Protein AF-A0A6H9LNY4-F1 (afdb_monomer)

pLDDT: mean 72.06, std 17.56, range [21.02, 98.44]

Foldseek 3Di:
DDDDDDDFADDDAACACVNLCVVVVHDSVRSDQLPCDQCLPLLALCLLFQDQPFAAWEFEAEEEWEDEPPPPQPIQDPVLLVVLQVLLQVFCVSRSYHYDYDYDYDYDPRQAEHDDDDNVVLLVVLLVVPDQPLAHAYEYEHAYPPQLDKAFHAVSSDQCRDSSGHIYHHRNLSGPPPPALRSRLSVVLRVLRNLVWAAQWQSCRSSDPPDPQDDDDPPPPDPQTDGRSDPQRFRDDDLALPQDPDQDARPRPRHTRDRDNQQDSSRNHRDDNHHHHDRSSSSSSSVSCVPRVVSRTAAKDKDWPDQEDEAQDKIKMAMDHPFAFPWKKKDFQPRDIDTDRIDIDTRRDFAFTKMKMWTQGPVGIGMHIDGSRHGYWQKAKEWAAAEDAAQDWDWIFIKMAIHAFAFKKKKKKFKDKPFQKDFDDKAQPPWLLNQWDKAFDDADPVRSITIMMTGHPPPRTSGGDIITRIITIIHRHDDDFDKMKMWMWMFGDHPNDDDDPPDTDTHDTDIYIHGYDDLQDWFAQPQQSDPVNDRDPVSLVQLCQQVPNVVHHDGGPDPCSQPQVPPSDRDVVSSVQSCCVHPVVHDGGDTPD

Secondary structure (DSSP, 8-state):
---------PPPSS--HHHHHHHHT--GGGS------GGGSHHHHGGG---TTPPPEEEEEEEEEEE-TTSSS-PPPHHHHHHHHHHHHHHHGGGTEEEEEEEEEEE-SSSSEE-S--THHHHHHHHHH---GGG-EEEEEEEESSTT--B---TTTS-TTSTT-SEEEETTTTSTTS-SGGGTTHHHHHHHHHTT---SB-HHHHTTTS--SS---TTSS--PPPP-S-SSS--BS-TT-------PBPTTT-PBPPS--TTBTT---S--S--B--HHHHHHHHHHHHHT-GGGEESEEEEES-SEEESSEEEEEEEEESS-EEEEEEE-SSS-EE-SSS-EEEE-S-EEEEEEEEEEETTEEEEEEEEEEEEEE--EEEE--EEE-TT-EEEEEEEEEESS-BSEEEEEEEEESS---EEEEEE-TTSTTTTSEEEEEEEETTTTEEEEEEEPPTT--B-SEEEEEEEEEEE--S-SS--EEEEE--EEE--SS-S-S---B-PEEE-EEEEE--S-SSBTT--S--TT----HHHHHHHHHHHH-SSPPPPPS-HHHH-TT-SSS-SHHHHHHHHHHHHH--PPPPB--

Mean predicted aligned error: 17.63 Å

Solvent-accessible surface area (backbone atoms only — not comparable to full-atom values): 33134 Å² total; per-residue (Å²): 135,84,92,76,81,96,73,64,45,6,68,65,78,62,82,28,62,61,51,53,12,59,75,69,76,39,54,60,89,68,46,72,60,67,65,72,52,66,47,58,39,63,82,51,10,56,64,45,51,74,55,88,82,52,54,62,42,34,36,30,35,35,37,41,38,41,27,47,98,80,74,84,48,80,51,85,47,71,70,38,50,53,52,44,50,51,47,43,28,65,69,30,43,80,77,25,32,38,72,47,76,50,74,46,80,41,85,35,89,83,68,47,65,36,38,79,62,40,67,68,54,44,46,49,47,30,53,74,68,54,64,83,34,76,54,26,46,42,32,38,32,26,44,35,73,54,53,88,50,63,42,46,42,43,50,82,82,43,59,70,78,40,55,71,36,42,34,42,36,19,43,49,32,55,26,83,84,48,91,57,72,61,24,69,50,51,62,53,27,43,50,39,27,48,28,68,48,46,36,37,39,53,24,46,65,66,55,55,92,68,73,90,65,74,81,82,62,98,81,73,86,63,85,78,68,23,46,43,68,34,84,87,51,71,70,41,94,60,65,67,60,74,83,69,95,63,98,45,60,38,88,85,79,67,42,67,65,74,93,75,67,46,35,33,44,49,39,78,34,72,62,62,93,65,55,44,78,46,64,54,53,47,2,20,33,47,33,35,33,68,71,74,40,50,52,21,50,54,41,50,46,79,50,62,80,58,45,70,43,52,48,68,30,75,34,49,36,45,55,50,60,89,54,67,69,76,45,40,39,36,36,54,63,81,85,53,70,47,60,57,63,60,44,74,49,71,42,72,61,51,28,68,21,35,36,36,39,39,35,41,31,88,89,46,75,29,42,35,71,40,68,66,48,36,40,23,34,74,38,36,29,36,46,67,68,49,74,57,50,69,65,38,77,45,71,47,48,37,29,36,35,37,46,47,64,37,44,31,35,36,38,39,39,32,55,46,62,91,77,72,74,47,76,78,51,60,44,22,79,95,30,70,28,48,78,29,48,63,43,82,76,47,74,42,81,88,70,38,27,40,29,32,36,41,40,36,51,90,97,52,49,37,63,56,45,76,46,43,42,32,30,42,31,30,41,38,55,80,72,80,95,63,64,34,39,46,46,45,42,37,26,55,47,71,77,74,87,76,77,82,91,81,75,74,43,66,32,60,66,49,73,23,52,37,46,56,66,69,82,50,91,60,49,26,32,38,20,69,58,60,98,76,77,58,73,50,72,65,21,55,52,44,51,47,29,35,75,68,34,86,75,62,39,70,76,57,79,25,71,68,19,46,22,28,77,69,80,84,61,86,50,70,65,26,57,51,46,52,52,29,33,78,76,67,76,39,69,77,48,50,58,67,120

Sequence (593 aa):
MTETSGEPYQCMQEVTISDYANANGLEISQVACPNGHFCDEPNIRDLYGYDSTNSITYIKLFFTIVREDDSTNPAITPQILDQQMQQLNDDFLPYGIQYEYNWRYYESSYFRVFSAPSYFSCDSMRQVMYVSPETQYNVIATHLINPGNSWTTNPTLFDPMGYRSGSIMSTNPLGAQFTGDLSRHVFSHELGHVFGLIHTYWGYNELASCINMCAENLATGSSDFAGDRCSDTPPERWWSGETFAGAGLDSCSGLAWPIYPNKNHMNISIYGANKLFSPQQVSRIYCYMEDYWQHIIAGVRMSADTTFGKAPFTVNFSGWSDKNVNSWFWDFGDGDTSVVQNPQHQFDTPGVYTIETNINSNEGEYTQIKNSYILVHDDTVKTIELTSSPGDTVLLPISMTNFIPVTKMTIPVTFTGIMALTVLDVSTEGTRAETSTSTIVNYDSFNKRYTFILETPFGEPVNPDTGIVAYMKIIVPSGPPDSLSVSVSPYSSYDVLNEYYDNVYTPVTSGSYLIRSGCCENIRGNIDGDALDQVDISDLVYYVDYSFGSPQGPAPSCYEEADVDNNGSLDIADIVYLVSYMFSGGPVPMSCF

Radius of gyration: 36.25 Å; Cα contacts (8 Å, |Δi|>4): 1262; chains: 1; bounding box: 75×51×127 Å

Structure (mmCIF, N/CA/C/O backbone):
data_AF-A0A6H9LNY4-F1
#
_entry.id   AF-A0A6H9LNY4-F1
#
loop_
_atom_site.group_PDB
_atom_site.id
_atom_site.type_symbol
_atom_site.label_atom_id
_atom_site.label_alt_id
_atom_site.label_comp_id
_atom_site.label_asym_id
_atom_site.label_entity_id
_atom_site.label_seq_id
_atom_site.pdbx_PDB_ins_code
_atom_site.Cartn_x
_atom_site.Cartn_y
_atom_site.Cartn_z
_atom_site.occupancy
_atom_site.B_iso_or_equiv
_atom_site.auth_seq_id
_atom_site.auth_comp_id
_atom_site.auth_asym_id
_atom_site.auth_atom_id
_atom_site.pdbx_PDB_model_num
ATOM 1 N N . MET A 1 1 ? 0.523 -11.355 49.352 1.00 27.62 1 MET A N 1
ATOM 2 C CA . MET A 1 1 ? 1.814 -10.772 49.766 1.00 27.62 1 MET A CA 1
ATOM 3 C C . MET A 1 1 ? 1.499 -9.688 50.782 1.00 27.62 1 MET A C 1
ATOM 5 O O . MET A 1 1 ? 0.619 -8.886 50.513 1.00 27.62 1 MET A O 1
ATOM 9 N N . THR A 1 2 ? 2.067 -9.784 51.983 1.00 21.02 2 THR A N 1
ATOM 10 C CA . THR A 1 2 ? 1.789 -8.906 53.132 1.00 21.02 2 THR A CA 1
ATOM 11 C C . THR A 1 2 ? 2.479 -7.552 53.000 1.00 21.02 2 THR A C 1
ATOM 13 O O . THR A 1 2 ? 3.595 -7.480 52.495 1.00 21.02 2 THR A O 1
ATOM 16 N N . GLU A 1 3 ? 1.784 -6.522 53.481 1.00 31.03 3 GLU A N 1
ATOM 17 C CA . GLU A 1 3 ? 2.149 -5.105 53.499 1.00 31.03 3 GLU A CA 1
ATOM 18 C C . GLU A 1 3 ? 3.541 -4.818 54.076 1.00 31.03 3 GLU A C 1
ATOM 20 O O . GLU A 1 3 ? 3.854 -5.193 55.207 1.00 31.03 3 GLU A O 1
ATOM 25 N N . THR A 1 4 ? 4.315 -4.019 53.344 1.00 24.92 4 THR A N 1
ATOM 26 C CA . THR A 1 4 ? 5.317 -3.114 53.912 1.00 24.92 4 THR A CA 1
ATOM 27 C C . THR A 1 4 ? 5.195 -1.757 53.225 1.00 24.92 4 THR A C 1
ATOM 29 O O . THR A 1 4 ? 5.455 -1.641 52.034 1.00 24.92 4 THR A O 1
ATOM 32 N N . SER A 1 5 ? 4.742 -0.770 54.002 1.00 27.84 5 SER A N 1
ATOM 33 C CA . SER A 1 5 ? 5.047 0.668 53.925 1.00 27.84 5 SER A CA 1
ATOM 34 C C . SER A 1 5 ? 5.281 1.313 52.545 1.00 27.84 5 SER A C 1
ATOM 36 O O . SER A 1 5 ? 6.388 1.283 52.023 1.00 27.84 5 SER A O 1
ATOM 38 N N . GLY A 1 6 ? 4.280 2.064 52.076 1.00 30.91 6 GLY A N 1
ATOM 39 C CA . GLY A 1 6 ? 4.431 3.521 51.942 1.00 30.91 6 GLY A CA 1
ATOM 40 C C . GLY A 1 6 ? 5.263 4.115 50.802 1.00 30.91 6 GLY A C 1
ATOM 41 O O . GLY A 1 6 ? 5.618 5.279 50.930 1.00 30.91 6 GLY A O 1
ATOM 42 N N . GLU A 1 7 ? 5.531 3.402 49.711 1.00 26.30 7 GLU A N 1
ATOM 43 C CA . GLU A 1 7 ? 6.205 3.978 48.534 1.00 26.30 7 GLU A CA 1
ATOM 44 C C . GLU A 1 7 ? 5.322 3.817 47.274 1.00 26.30 7 GLU A C 1
ATOM 46 O O . GLU A 1 7 ? 4.753 2.740 47.067 1.00 26.30 7 GLU A O 1
ATOM 51 N N . PRO A 1 8 ? 5.129 4.873 46.462 1.00 33.16 8 PRO A N 1
ATOM 52 C CA . PRO A 1 8 ? 4.263 4.848 45.278 1.00 33.16 8 PRO A CA 1
ATOM 53 C C . PRO A 1 8 ? 4.954 4.226 44.038 1.00 33.16 8 PRO A C 1
ATOM 55 O O . PRO A 1 8 ? 6.166 4.079 44.037 1.00 33.16 8 PRO A O 1
ATOM 58 N N . TYR A 1 9 ? 4.201 3.840 42.993 1.00 35.03 9 TYR A N 1
ATOM 59 C CA . TYR A 1 9 ? 4.629 2.952 41.880 1.00 35.03 9 TYR A CA 1
ATOM 60 C C . TYR A 1 9 ? 4.572 3.634 40.454 1.00 35.03 9 TYR A C 1
ATOM 62 O O . TYR A 1 9 ? 3.598 4.339 40.191 1.00 35.03 9 TYR A O 1
ATOM 70 N N . GLN A 1 10 ? 5.549 3.413 39.517 1.00 46.12 10 GLN A N 1
ATOM 71 C CA . GLN A 1 10 ? 5.705 4.032 38.131 1.00 46.12 10 GLN A CA 1
ATOM 72 C C . GLN A 1 10 ? 5.134 3.266 36.951 1.00 46.12 10 GLN A C 1
ATOM 74 O O . GLN A 1 10 ? 5.385 2.084 36.805 1.00 46.12 10 GLN A O 1
ATOM 79 N N . CYS A 1 11 ? 4.624 4.021 35.974 1.00 32.91 11 CYS A N 1
ATOM 80 C CA . CYS A 1 11 ? 4.833 3.735 34.551 1.00 32.91 11 CYS A CA 1
ATOM 81 C C . CYS A 1 11 ? 5.978 4.608 34.022 1.00 32.91 11 CYS A C 1
ATOM 83 O O . CYS A 1 11 ? 6.026 5.796 34.341 1.00 32.91 11 CYS A O 1
ATOM 85 N N . MET A 1 12 ? 6.922 4.035 33.271 1.00 35.62 12 MET A N 1
ATOM 86 C CA . MET A 1 12 ? 7.932 4.846 32.580 1.00 35.62 12 MET A CA 1
ATOM 87 C C . MET A 1 12 ? 7.315 5.487 31.333 1.00 35.62 12 MET A C 1
ATOM 89 O O . MET A 1 12 ? 6.444 4.884 30.706 1.00 35.62 12 MET A O 1
ATOM 93 N N . GLN A 1 13 ? 7.772 6.709 31.020 1.00 41.09 13 GLN A N 1
ATOM 94 C CA . GLN A 1 13 ? 7.725 7.274 29.666 1.00 41.09 13 GLN A CA 1
ATOM 95 C C . GLN A 1 13 ? 8.180 6.188 28.700 1.00 41.09 13 GLN A C 1
ATOM 97 O O . GLN A 1 13 ? 9.163 5.535 29.028 1.00 41.09 13 GLN A O 1
ATOM 102 N N . GLU A 1 14 ? 7.416 5.971 27.627 1.00 45.34 14 GLU A N 1
ATOM 103 C CA . GLU A 1 14 ? 7.778 5.211 26.422 1.00 45.34 14 GLU A CA 1
ATOM 104 C C . GLU A 1 14 ? 8.866 4.159 26.638 1.00 45.34 14 GLU A C 1
ATOM 106 O O . GLU A 1 14 ? 10.038 4.497 26.759 1.00 45.34 14 GLU A O 1
ATOM 111 N N . VAL A 1 15 ? 8.500 2.876 26.691 1.00 45.75 15 VAL A N 1
ATOM 112 C CA . VAL A 1 15 ? 9.492 1.803 26.861 1.00 45.75 15 VAL A CA 1
ATOM 113 C C . VAL A 1 15 ? 10.563 1.945 25.787 1.00 45.75 15 VAL A C 1
ATOM 115 O O . VAL A 1 15 ? 10.336 1.602 24.637 1.00 45.75 15 VAL A O 1
ATOM 118 N N . THR A 1 16 ? 11.739 2.439 26.150 1.00 49.78 16 THR A N 1
ATOM 119 C CA . THR A 1 16 ? 12.836 2.546 25.196 1.00 49.78 16 THR A CA 1
ATOM 120 C C . THR A 1 16 ? 13.391 1.147 24.927 1.00 49.78 16 THR A C 1
ATOM 122 O O . THR A 1 16 ? 13.244 0.233 25.746 1.00 49.78 16 THR A O 1
ATOM 125 N N . ILE A 1 17 ? 14.107 0.960 23.816 1.00 50.56 17 ILE A N 1
ATOM 126 C CA . ILE A 1 17 ? 14.865 -0.281 23.564 1.00 50.56 17 ILE A CA 1
ATOM 127 C C . ILE A 1 17 ? 15.795 -0.596 24.752 1.00 50.56 17 ILE A C 1
ATOM 129 O O . ILE A 1 17 ? 15.938 -1.757 25.137 1.00 50.56 17 ILE A O 1
ATOM 133 N N . SER A 1 18 ? 16.371 0.430 25.393 1.00 50.06 18 SER A N 1
ATOM 134 C CA . SER A 1 18 ? 17.164 0.274 26.618 1.00 50.06 18 SER A CA 1
ATOM 135 C C . SER A 1 18 ? 16.366 -0.273 27.798 1.00 50.06 18 SER A C 1
ATOM 137 O O . SER A 1 18 ? 16.877 -1.108 28.544 1.00 50.06 18 SER A O 1
ATOM 139 N N . ASP A 1 19 ? 15.116 0.144 27.963 1.00 51.88 19 ASP A N 1
ATOM 140 C CA . ASP A 1 19 ? 14.260 -0.333 29.048 1.00 51.88 19 ASP A CA 1
ATOM 141 C C . ASP A 1 19 ? 13.802 -1.767 28.807 1.00 51.88 19 ASP A C 1
ATOM 143 O O . ASP A 1 19 ? 13.821 -2.579 29.733 1.00 51.88 19 ASP A O 1
ATOM 147 N N . TYR A 1 20 ? 13.477 -2.107 27.556 1.00 53.91 20 TYR A N 1
ATOM 148 C CA . TYR A 1 20 ? 13.192 -3.480 27.150 1.00 53.91 20 TYR A CA 1
ATOM 149 C C . TYR A 1 20 ? 14.404 -4.397 27.369 1.00 53.91 20 TYR A C 1
ATOM 151 O O . TYR A 1 20 ? 14.258 -5.491 27.923 1.00 53.91 20 TYR A O 1
ATOM 159 N N . ALA A 1 21 ? 15.604 -3.944 26.989 1.00 52.66 21 ALA A N 1
ATOM 160 C CA . ALA A 1 21 ? 16.845 -4.679 27.206 1.00 52.66 21 ALA A CA 1
ATOM 161 C C . ALA A 1 21 ? 17.054 -4.961 28.702 1.00 52.66 21 ALA A C 1
ATOM 163 O O . ALA A 1 21 ? 17.184 -6.115 29.117 1.00 52.66 21 ALA A O 1
ATOM 164 N N . ASN A 1 22 ? 16.961 -3.914 29.528 1.00 54.34 22 ASN A N 1
ATOM 165 C CA . ASN A 1 22 ? 17.105 -4.003 30.980 1.00 54.34 22 ASN A CA 1
ATOM 166 C C . ASN A 1 22 ? 16.053 -4.925 31.619 1.00 54.34 22 ASN A C 1
ATOM 168 O O . ASN A 1 22 ? 16.391 -5.737 32.481 1.00 54.34 22 ASN A O 1
ATOM 172 N N . ALA A 1 23 ? 14.789 -4.837 31.192 1.00 52.59 23 ALA A N 1
ATOM 173 C CA . ALA A 1 23 ? 13.696 -5.654 31.719 1.00 52.59 23 ALA A CA 1
ATOM 174 C C . ALA A 1 23 ? 13.850 -7.149 31.393 1.00 52.59 23 ALA A C 1
ATOM 176 O O . ALA A 1 23 ? 13.387 -7.996 32.158 1.00 52.59 23 ALA A O 1
ATOM 177 N N . ASN A 1 24 ? 14.516 -7.476 30.283 1.00 53.28 24 ASN A N 1
ATOM 178 C CA . ASN A 1 24 ? 14.731 -8.850 29.831 1.00 53.28 24 ASN A CA 1
ATOM 179 C C . ASN A 1 24 ? 16.154 -9.370 30.109 1.00 53.28 24 ASN A C 1
ATOM 181 O O . ASN A 1 24 ? 16.483 -10.486 29.711 1.00 53.28 24 ASN A O 1
ATOM 185 N N . GLY A 1 25 ? 16.993 -8.597 30.810 1.00 57.50 25 GLY A N 1
ATOM 186 C CA . GLY A 1 25 ? 18.381 -8.972 31.103 1.00 57.50 25 GLY A CA 1
ATOM 187 C C . GLY A 1 25 ? 19.258 -9.096 29.852 1.00 57.50 25 GLY A C 1
ATOM 188 O O . GLY A 1 25 ? 20.201 -9.886 29.846 1.00 57.50 25 GLY A O 1
ATOM 189 N N . LEU A 1 26 ? 18.920 -8.351 28.800 1.00 51.53 26 LEU A N 1
ATOM 190 C CA . LEU A 1 26 ? 19.636 -8.290 27.532 1.00 51.53 26 LEU A CA 1
ATOM 191 C C . LEU A 1 26 ? 20.585 -7.084 27.538 1.00 51.53 26 LEU A C 1
ATOM 193 O O . LEU A 1 26 ? 20.274 -6.038 28.109 1.00 51.53 26 LEU A O 1
ATOM 197 N N . GLU A 1 27 ? 21.729 -7.194 26.869 1.00 51.25 27 GLU A N 1
ATOM 198 C CA . GLU A 1 27 ? 22.474 -6.002 26.455 1.00 51.25 27 GLU A CA 1
ATOM 199 C C . GLU A 1 27 ? 21.694 -5.275 25.347 1.00 51.25 27 GLU A C 1
ATOM 201 O O . GLU A 1 27 ? 21.012 -5.912 24.546 1.00 51.25 27 GLU A O 1
ATOM 206 N N . ILE A 1 28 ? 21.800 -3.945 25.254 1.00 49.31 28 ILE A N 1
ATOM 207 C CA . ILE A 1 28 ? 21.110 -3.156 24.208 1.00 49.31 28 ILE A CA 1
ATOM 208 C C . ILE A 1 28 ? 21.457 -3.676 22.802 1.00 49.31 28 ILE A C 1
ATOM 210 O O . ILE A 1 28 ? 20.594 -3.754 21.939 1.00 49.31 28 ILE A O 1
ATOM 214 N N . SER A 1 29 ? 22.700 -4.123 22.603 1.00 45.00 29 SER A N 1
ATOM 215 C CA . SER A 1 29 ? 23.201 -4.756 21.374 1.00 45.00 29 SER A CA 1
ATOM 216 C C . SER A 1 29 ? 22.554 -6.110 21.039 1.00 45.00 29 SER A C 1
ATOM 218 O O . SER A 1 29 ? 22.684 -6.583 19.912 1.00 45.00 29 SER A O 1
ATOM 220 N N . GLN A 1 30 ? 21.911 -6.761 22.013 1.00 40.34 30 GLN A N 1
ATOM 221 C CA . GLN A 1 30 ? 21.235 -8.055 21.879 1.00 40.34 30 GLN A CA 1
ATOM 222 C C . GLN A 1 30 ? 19.734 -7.909 21.633 1.00 40.34 30 GLN A C 1
ATOM 224 O O . GLN A 1 30 ? 19.090 -8.874 21.216 1.00 40.34 30 GLN A O 1
ATOM 229 N N . VAL A 1 31 ? 19.170 -6.727 21.890 1.00 47.22 31 VAL A N 1
ATOM 230 C CA . VAL A 1 31 ? 17.840 -6.401 21.392 1.00 47.22 31 VAL A CA 1
ATOM 231 C C . VAL A 1 31 ? 18.020 -6.174 19.905 1.00 47.22 31 VAL A C 1
ATOM 233 O O . VAL A 1 31 ? 18.641 -5.195 19.496 1.00 47.22 31 VAL A O 1
ATOM 236 N N . ALA A 1 32 ? 17.549 -7.129 19.096 1.00 40.34 32 ALA A N 1
ATOM 237 C CA . ALA A 1 32 ? 17.429 -6.905 17.666 1.00 40.34 32 ALA A CA 1
ATOM 238 C C . ALA A 1 32 ? 16.739 -5.552 17.514 1.00 40.34 32 ALA A C 1
ATOM 240 O O . ALA A 1 32 ? 15.661 -5.363 18.086 1.00 40.34 32 ALA A O 1
ATOM 241 N N . CYS A 1 33 ? 17.383 -4.611 16.817 1.00 44.75 33 CYS A N 1
ATOM 242 C CA . CYS A 1 33 ? 16.688 -3.422 16.359 1.00 44.75 33 CYS A CA 1
ATOM 243 C C . CYS A 1 33 ? 15.341 -3.910 15.836 1.00 44.75 33 CYS A C 1
ATOM 245 O O . CYS A 1 33 ? 15.353 -4.882 15.067 1.00 44.75 33 CYS A O 1
ATOM 247 N N . PRO A 1 34 ? 14.202 -3.339 16.266 1.00 44.03 34 PRO A N 1
ATOM 248 C CA . PRO A 1 34 ? 12.995 -3.514 15.489 1.00 44.03 34 PRO A CA 1
ATOM 249 C C . PRO A 1 34 ? 13.427 -3.036 14.108 1.00 44.03 34 PRO A C 1
ATOM 251 O O . PRO A 1 34 ? 13.705 -1.848 13.930 1.00 44.03 34 PRO A O 1
ATOM 254 N N . ASN A 1 35 ? 13.703 -3.974 13.194 1.00 42.59 35 ASN A N 1
ATOM 255 C CA . ASN A 1 35 ? 14.000 -3.645 11.813 1.00 42.59 35 ASN A CA 1
ATOM 256 C C . ASN A 1 35 ? 12.875 -2.703 11.453 1.00 42.59 35 ASN A C 1
ATOM 258 O O . ASN A 1 35 ? 11.730 -3.092 11.703 1.00 42.59 35 ASN A O 1
ATOM 262 N N . GLY A 1 36 ? 13.227 -1.474 11.045 1.00 53.78 36 GLY A N 1
ATOM 263 C CA . GLY A 1 36 ? 12.263 -0.412 10.788 1.00 53.78 36 GLY A CA 1
ATOM 264 C C . GLY A 1 36 ? 11.055 -1.070 10.171 1.00 53.78 36 GLY A C 1
ATOM 265 O O . GLY A 1 36 ? 11.210 -1.760 9.158 1.00 53.78 36 GLY A O 1
ATOM 266 N N . HIS A 1 37 ? 9.934 -1.029 10.901 1.00 63.09 37 HIS A N 1
ATOM 267 C CA . HIS A 1 37 ? 8.744 -1.730 10.457 1.00 63.09 37 HIS A CA 1
ATOM 268 C C . HIS A 1 37 ? 8.537 -1.329 9.005 1.00 63.09 37 HIS A C 1
ATOM 270 O O . HIS A 1 37 ? 8.880 -0.198 8.671 1.00 63.09 37 HIS A O 1
ATOM 276 N N . PHE A 1 38 ? 8.042 -2.191 8.124 1.00 63.00 38 PHE A N 1
ATOM 277 C CA . PHE A 1 38 ? 8.006 -1.805 6.716 1.00 63.00 38 PHE A CA 1
ATOM 278 C C . PHE A 1 38 ? 7.271 -0.461 6.543 1.00 63.00 38 PHE A C 1
ATOM 280 O O . PHE A 1 38 ? 7.768 0.406 5.841 1.00 63.00 38 PHE A O 1
ATOM 287 N N . CYS A 1 39 ? 6.217 -0.194 7.328 1.00 71.12 39 CYS A N 1
ATOM 288 C CA . CYS A 1 39 ? 5.523 1.105 7.414 1.00 71.12 39 CYS A CA 1
ATOM 289 C C . CYS A 1 39 ? 6.367 2.326 7.824 1.00 71.12 39 CYS A C 1
ATOM 291 O O . CYS A 1 39 ? 5.873 3.453 7.823 1.00 71.12 39 CYS A O 1
ATOM 293 N N . ASP A 1 40 ? 7.602 2.128 8.248 1.00 66.62 40 ASP A N 1
ATOM 294 C CA . ASP A 1 40 ? 8.562 3.178 8.547 1.00 66.62 40 ASP A CA 1
ATOM 295 C C . ASP A 1 40 ? 9.392 3.559 7.315 1.00 66.62 40 ASP A C 1
ATOM 297 O O . ASP A 1 40 ? 9.982 4.640 7.293 1.00 66.62 40 ASP A O 1
ATOM 301 N N . GLU A 1 41 ? 9.427 2.691 6.303 1.00 64.19 41 GLU A N 1
ATOM 302 C CA . GLU A 1 41 ? 10.041 2.954 5.011 1.00 64.19 41 GLU A CA 1
ATOM 303 C C . GLU A 1 41 ? 9.114 3.858 4.182 1.00 64.19 41 GLU A C 1
ATOM 305 O O . GLU A 1 41 ? 7.962 3.501 3.914 1.00 64.19 41 GLU A O 1
ATOM 310 N N . PRO A 1 42 ? 9.581 5.034 3.728 1.00 61.94 42 PRO A N 1
ATOM 311 C CA . PRO A 1 42 ? 8.742 5.961 2.971 1.00 61.94 42 PRO A CA 1
ATOM 312 C C . PRO A 1 42 ? 8.130 5.348 1.702 1.00 61.94 42 PRO A C 1
ATOM 314 O O . PRO A 1 42 ? 6.970 5.617 1.404 1.00 61.94 42 PRO A O 1
ATOM 317 N N . ASN A 1 43 ? 8.873 4.471 1.003 1.00 54.44 43 ASN A N 1
ATOM 318 C CA . ASN A 1 43 ? 8.445 3.791 -0.243 1.00 54.44 43 ASN A CA 1
ATOM 319 C C . ASN A 1 43 ? 7.188 2.946 -0.079 1.00 54.44 43 ASN A C 1
ATOM 321 O O . ASN A 1 43 ? 6.523 2.587 -1.041 1.00 54.44 43 ASN A O 1
ATOM 325 N N . ILE A 1 44 ? 6.933 2.593 1.162 1.00 59.12 44 ILE A N 1
ATOM 326 C CA . ILE A 1 44 ? 5.991 1.595 1.584 1.00 59.12 44 ILE A CA 1
ATOM 327 C C . ILE A 1 44 ? 4.818 2.295 2.241 1.00 59.12 44 ILE A C 1
ATOM 329 O O . ILE A 1 44 ? 3.669 2.112 1.859 1.00 59.12 44 ILE A O 1
ATOM 333 N N . ARG A 1 45 ? 5.140 3.143 3.215 1.00 72.81 45 ARG A N 1
ATOM 334 C CA . ARG A 1 45 ? 4.185 3.898 4.001 1.00 72.81 45 ARG A CA 1
ATOM 335 C C . ARG A 1 45 ? 3.310 4.761 3.108 1.00 72.81 45 ARG A C 1
ATOM 337 O O . ARG A 1 45 ? 2.098 4.760 3.275 1.00 72.81 45 ARG A O 1
ATOM 344 N N . ASP A 1 46 ? 3.918 5.477 2.165 1.00 70.31 46 ASP A N 1
ATOM 345 C CA . ASP A 1 46 ? 3.224 6.494 1.369 1.00 70.31 46 ASP A CA 1
ATOM 346 C C . ASP A 1 46 ? 2.281 5.883 0.316 1.00 70.31 46 ASP A C 1
ATOM 348 O O . ASP A 1 46 ? 1.475 6.598 -0.275 1.00 70.31 46 ASP A O 1
ATOM 352 N N . LEU A 1 47 ? 2.318 4.556 0.132 1.00 64.69 47 LEU A N 1
ATOM 353 C CA . LEU A 1 47 ? 1.351 3.810 -0.679 1.00 64.69 47 LEU A CA 1
ATOM 354 C C . LEU A 1 47 ? -0.011 3.670 0.009 1.00 64.69 47 LEU A C 1
ATOM 356 O O . LEU A 1 47 ? -1.029 3.592 -0.673 1.00 64.69 47 LEU A O 1
ATOM 360 N N . TYR A 1 48 ? -0.055 3.716 1.344 1.00 71.19 48 TYR A N 1
ATOM 361 C CA . TYR A 1 48 ? -1.290 3.703 2.142 1.00 71.19 48 TYR A CA 1
ATOM 362 C C . TYR A 1 48 ? -1.988 5.077 2.142 1.00 71.19 48 TYR A C 1
ATOM 364 O O . TYR A 1 48 ? -2.696 5.424 3.087 1.00 71.19 48 TYR A O 1
ATOM 372 N N . GLY A 1 49 ? -1.732 5.871 1.095 1.00 59.38 49 GLY A N 1
ATOM 373 C CA . GLY A 1 49 ? -2.008 7.293 0.985 1.00 59.38 49 GLY A CA 1
ATOM 374 C C . GLY A 1 49 ? -3.398 7.700 1.463 1.00 59.38 49 GLY A C 1
ATOM 375 O O . GLY A 1 49 ? -4.411 7.054 1.190 1.00 59.38 49 GLY A O 1
ATOM 376 N N . TYR A 1 50 ? -3.424 8.826 2.171 1.00 54.84 50 TYR A N 1
ATOM 377 C CA . TYR A 1 50 ? -4.641 9.484 2.618 1.00 54.84 50 TYR A CA 1
ATOM 378 C C . TYR A 1 50 ? -5.420 10.056 1.422 1.00 54.84 50 TYR A C 1
ATOM 380 O O . TYR A 1 50 ? -5.048 11.094 0.871 1.00 54.84 50 TYR A O 1
ATOM 388 N N . ASP A 1 51 ? -6.520 9.398 1.051 1.00 55.44 51 ASP A N 1
ATOM 389 C CA . ASP A 1 51 ? -7.565 9.990 0.220 1.00 55.44 51 ASP A CA 1
ATOM 390 C C . ASP A 1 51 ? -8.707 10.484 1.119 1.00 55.44 51 ASP A C 1
ATOM 392 O O . ASP A 1 51 ? -9.321 9.724 1.869 1.00 55.44 51 ASP A O 1
ATOM 396 N N . SER A 1 52 ? -9.008 11.778 1.029 1.00 50.81 52 SER A N 1
ATOM 397 C CA . SER A 1 52 ? -10.135 12.416 1.717 1.00 50.81 52 SER A CA 1
ATOM 398 C C . SER A 1 52 ? -11.513 11.864 1.316 1.00 50.81 52 SER A C 1
ATOM 400 O O . SER A 1 52 ? -12.511 12.229 1.939 1.00 50.81 52 SER A O 1
ATOM 402 N N . THR A 1 53 ? -11.593 11.011 0.287 1.00 52.03 53 THR A N 1
ATOM 403 C CA . THR A 1 53 ? -12.812 10.282 -0.092 1.00 52.03 53 THR A CA 1
ATOM 404 C C . THR A 1 53 ? -12.934 8.894 0.540 1.00 52.03 53 THR A C 1
ATOM 406 O O . THR A 1 53 ? -13.908 8.199 0.255 1.00 52.03 53 THR A O 1
ATOM 409 N N . ASN A 1 54 ? -11.986 8.474 1.386 1.00 58.81 54 ASN A N 1
ATOM 410 C CA . ASN A 1 54 ? -12.033 7.165 2.037 1.00 58.81 54 ASN A CA 1
ATOM 411 C C . ASN A 1 54 ? -13.280 6.995 2.925 1.00 58.81 54 ASN A C 1
ATOM 413 O O . ASN A 1 54 ? -13.740 7.915 3.607 1.00 58.81 54 ASN A O 1
ATOM 417 N N . SER A 1 55 ? -13.804 5.768 2.948 1.00 71.00 55 SER A N 1
ATOM 418 C CA . SER A 1 55 ? -14.825 5.327 3.895 1.00 71.00 55 SER A CA 1
ATOM 419 C C . SER A 1 55 ? -14.340 5.439 5.342 1.00 71.00 55 SER A C 1
ATOM 421 O O . SER A 1 55 ? -13.165 5.205 5.623 1.00 71.00 55 SER A O 1
ATOM 423 N N . ILE A 1 56 ? -15.252 5.730 6.274 1.00 81.19 56 ILE A N 1
ATOM 424 C CA . ILE A 1 56 ? -14.915 5.826 7.700 1.00 81.19 56 ILE A CA 1
ATOM 425 C C . ILE A 1 56 ? -14.451 4.458 8.223 1.00 81.19 56 ILE A C 1
ATOM 427 O O . ILE A 1 56 ? -15.214 3.492 8.234 1.00 81.19 56 ILE A O 1
ATOM 431 N N . THR A 1 57 ? -13.214 4.400 8.708 1.00 81.81 57 THR A N 1
ATOM 432 C CA . THR A 1 57 ? -12.647 3.261 9.426 1.00 81.81 57 THR A CA 1
ATOM 433 C C . THR A 1 57 ? -12.997 3.365 10.904 1.00 81.81 57 THR A C 1
ATOM 435 O O . THR A 1 57 ? -12.603 4.312 11.587 1.00 81.81 57 THR A O 1
ATOM 438 N N . TYR A 1 58 ? -13.734 2.377 11.410 1.00 85.56 58 TYR A N 1
ATOM 439 C CA . TYR A 1 58 ? -14.176 2.347 12.800 1.00 85.56 58 TYR A CA 1
ATOM 440 C C . TYR A 1 58 ? -13.190 1.566 13.674 1.00 85.56 58 TYR A C 1
ATOM 442 O O . TYR A 1 58 ? -12.916 0.403 13.397 1.00 85.56 58 TYR A O 1
ATOM 450 N N . ILE A 1 59 ? -12.682 2.165 14.750 1.00 87.31 59 ILE A N 1
ATOM 451 C CA . ILE A 1 59 ? -11.734 1.539 15.684 1.00 87.31 59 ILE A CA 1
ATOM 452 C C . ILE A 1 59 ? -12.414 1.335 17.035 1.00 87.31 59 ILE A C 1
ATOM 454 O O . ILE A 1 59 ? -12.960 2.279 17.607 1.00 87.31 59 ILE A O 1
ATOM 458 N N . LYS A 1 60 ? -12.378 0.115 17.582 1.00 87.19 60 LYS A N 1
ATOM 459 C CA . LYS A 1 60 ? -12.995 -0.164 18.885 1.00 87.19 60 LYS A CA 1
ATOM 460 C C . LYS A 1 60 ? -12.019 0.021 20.037 1.00 87.19 60 LYS A C 1
ATOM 462 O O . LYS A 1 60 ? -10.972 -0.619 20.085 1.00 87.19 60 LYS A O 1
ATOM 467 N N . LEU A 1 61 ? -12.427 0.806 21.025 1.00 89.69 61 LEU A N 1
ATOM 468 C CA . LEU A 1 61 ? -11.726 1.003 22.289 1.00 89.69 61 LEU A CA 1
ATOM 469 C C . LEU A 1 61 ? -12.484 0.336 23.443 1.00 89.69 61 LEU A C 1
ATOM 471 O O . LEU A 1 61 ? -13.717 0.299 23.468 1.00 89.69 61 LEU A O 1
ATOM 475 N N . PHE A 1 62 ? -11.756 -0.143 24.446 1.00 88.94 62 PHE A N 1
ATOM 476 C CA . PHE A 1 62 ? -12.339 -0.612 25.698 1.00 88.94 62 PHE A CA 1
ATOM 477 C C . PHE A 1 62 ? -11.715 0.100 26.896 1.00 88.94 62 PHE A C 1
ATOM 479 O O . PHE A 1 62 ? -10.555 -0.130 27.240 1.00 88.94 62 PHE A O 1
ATOM 486 N N . PHE A 1 63 ? -12.502 0.940 27.569 1.00 88.62 63 PHE A N 1
ATOM 487 C CA . PHE A 1 63 ? -12.053 1.685 28.740 1.00 88.62 63 PHE A CA 1
ATOM 488 C C . PHE A 1 63 ? -12.281 0.903 30.036 1.00 88.62 63 PHE A C 1
ATOM 490 O O . PHE A 1 63 ? -13.407 0.568 30.401 1.00 88.62 63 PHE A O 1
ATOM 497 N N . THR A 1 64 ? -11.220 0.689 30.806 1.00 87.62 64 THR A N 1
ATOM 498 C CA . THR A 1 64 ? -11.315 0.303 32.216 1.00 87.62 64 THR A CA 1
ATOM 499 C C . THR A 1 64 ? -11.034 1.528 33.079 1.00 87.62 64 THR A C 1
ATOM 501 O O . THR A 1 64 ? -9.896 1.979 33.177 1.00 87.62 64 THR A O 1
ATOM 504 N N . ILE A 1 65 ? -12.080 2.078 33.698 1.00 85.31 65 ILE A N 1
ATOM 505 C CA . ILE A 1 65 ? -11.983 3.253 34.569 1.00 85.31 65 ILE A CA 1
ATOM 506 C C . ILE A 1 65 ? -11.753 2.780 36.001 1.00 85.31 65 ILE A C 1
ATOM 508 O O . ILE A 1 65 ? -12.639 2.179 36.619 1.00 85.31 65 ILE A O 1
ATOM 512 N N . VAL A 1 66 ? -10.566 3.059 36.530 1.00 79.94 66 VAL A N 1
ATOM 513 C CA . VAL A 1 66 ? -10.207 2.724 37.907 1.00 79.94 66 VAL A CA 1
ATOM 514 C C . VAL A 1 66 ? -10.828 3.749 38.846 1.00 79.94 66 VAL A C 1
ATOM 516 O O . VAL A 1 66 ? -10.628 4.954 38.683 1.00 79.94 66 VAL A O 1
ATOM 519 N N . ARG A 1 67 ? -11.591 3.273 39.831 1.00 74.44 67 ARG A N 1
ATOM 520 C CA . ARG A 1 67 ? -12.228 4.124 40.841 1.00 74.44 67 ARG A CA 1
ATOM 521 C C . ARG A 1 67 ? -12.155 3.522 42.240 1.00 74.44 67 ARG A C 1
ATOM 523 O O . ARG A 1 67 ? -11.793 2.356 42.405 1.00 74.44 67 ARG A O 1
ATOM 530 N N . GLU A 1 68 ? -12.466 4.359 43.226 1.00 65.88 68 GLU A N 1
ATOM 531 C CA . GLU A 1 68 ? -12.578 3.987 44.635 1.00 65.88 68 GLU A CA 1
ATOM 532 C C . GLU A 1 68 ? -13.874 4.578 45.220 1.00 65.88 68 GLU A C 1
ATOM 534 O O . GLU A 1 68 ? -14.210 5.739 44.976 1.00 65.88 68 GLU A O 1
ATOM 539 N N . ASP A 1 69 ? -14.598 3.783 46.012 1.00 58.44 69 ASP A N 1
ATOM 540 C CA . ASP A 1 69 ? -15.858 4.161 46.679 1.00 58.44 69 ASP A CA 1
ATOM 541 C C . ASP A 1 69 ? -15.669 5.133 47.874 1.00 58.44 69 ASP A C 1
ATOM 543 O O . ASP A 1 69 ? -16.618 5.426 48.605 1.00 58.44 69 ASP A O 1
ATOM 547 N N . ASP A 1 70 ? -14.458 5.655 48.108 1.00 60.69 70 ASP A N 1
ATOM 548 C CA . ASP A 1 70 ? -14.111 6.452 49.295 1.00 60.69 70 ASP A CA 1
ATOM 549 C C . ASP A 1 70 ? -14.201 7.979 49.105 1.00 60.69 70 ASP A C 1
ATOM 551 O O . ASP A 1 70 ? -13.893 8.734 50.029 1.00 60.69 70 ASP A O 1
ATOM 555 N N . SER A 1 71 ? -14.661 8.444 47.935 1.00 56.47 71 SER A N 1
ATOM 556 C CA . SER A 1 71 ? -14.819 9.857 47.534 1.00 56.47 71 SER A CA 1
ATOM 557 C C . SER A 1 71 ? -13.532 10.679 47.350 1.00 56.47 71 SER A C 1
ATOM 559 O O . SER A 1 71 ? -13.622 11.871 47.049 1.00 56.47 71 SER A O 1
ATOM 561 N N . THR A 1 72 ? -12.345 10.071 47.465 1.00 53.28 72 THR A N 1
ATOM 562 C CA . THR A 1 72 ? -11.057 10.772 47.286 1.00 53.28 72 THR A CA 1
ATOM 563 C C . THR A 1 72 ? -10.562 10.791 45.836 1.00 53.28 72 THR A C 1
ATOM 565 O O . THR A 1 72 ? -9.766 11.657 45.475 1.00 53.28 72 THR A O 1
ATOM 568 N N . ASN A 1 73 ? -11.092 9.903 44.987 1.00 57.47 73 ASN A N 1
ATOM 569 C CA . ASN A 1 73 ? -10.843 9.847 43.547 1.00 57.47 73 ASN A CA 1
ATOM 570 C C . ASN A 1 73 ? -12.183 9.770 42.784 1.00 57.47 73 ASN A C 1
ATOM 572 O O . ASN A 1 73 ? -12.672 8.668 42.518 1.00 57.47 73 ASN A O 1
ATOM 576 N N . PRO A 1 74 ? -12.842 10.905 42.473 1.00 57.19 74 PRO A N 1
ATOM 577 C CA . PRO A 1 74 ? -14.078 10.877 41.703 1.00 57.19 74 PRO A CA 1
ATOM 578 C C . PRO A 1 74 ? -13.783 10.330 40.302 1.00 57.19 74 PRO A C 1
ATOM 580 O O . PRO A 1 74 ? -13.126 10.979 39.492 1.00 57.19 74 PRO A O 1
ATOM 583 N N . ALA A 1 75 ? -14.262 9.113 40.040 1.00 62.59 75 ALA A N 1
ATOM 584 C CA . ALA A 1 75 ? -14.125 8.437 38.757 1.00 62.59 75 ALA A CA 1
ATOM 585 C C . ALA A 1 75 ? -14.582 9.331 37.597 1.00 62.59 75 ALA A C 1
ATOM 587 O O . ALA A 1 75 ? -15.539 10.098 37.744 1.00 62.59 75 ALA A O 1
ATOM 588 N N . ILE A 1 76 ? -13.976 9.154 36.419 1.00 73.94 76 ILE A N 1
ATOM 589 C CA . ILE A 1 76 ? -14.517 9.707 35.172 1.00 73.94 76 ILE A CA 1
ATOM 590 C C . ILE A 1 76 ? -15.994 9.303 35.067 1.00 73.94 76 ILE A C 1
ATOM 592 O O . ILE A 1 76 ? -16.349 8.120 35.165 1.00 73.94 76 ILE A O 1
ATOM 596 N N . THR A 1 77 ? -16.865 10.299 34.910 1.00 77.81 77 THR A N 1
ATOM 597 C CA . THR A 1 77 ? -18.287 10.051 34.679 1.00 77.81 77 THR A CA 1
ATOM 598 C C . THR A 1 77 ? -18.505 9.668 33.216 1.00 77.81 77 THR A C 1
ATOM 600 O O . THR A 1 77 ? -17.725 10.090 32.359 1.00 77.81 77 THR A O 1
ATOM 603 N N . PRO A 1 78 ? -19.581 8.934 32.886 1.00 81.25 78 PRO A N 1
ATOM 604 C CA . PRO A 1 78 ? -19.894 8.611 31.496 1.00 81.25 78 PRO A CA 1
ATOM 605 C C . PRO A 1 78 ? -19.945 9.858 30.604 1.00 81.25 78 PRO A C 1
ATOM 607 O O . PRO A 1 78 ? -19.376 9.861 29.529 1.00 81.25 78 PRO A O 1
ATOM 610 N N . GLN A 1 79 ? -20.495 10.970 31.102 1.00 82.19 79 GLN A N 1
ATOM 611 C CA . GLN A 1 79 ? -20.584 12.223 30.343 1.00 82.19 79 GLN A CA 1
ATOM 612 C C . GLN A 1 79 ? -19.215 12.813 29.985 1.00 82.19 79 GLN A C 1
ATOM 614 O O . GLN A 1 79 ? -19.066 13.417 28.928 1.00 82.19 79 GLN A O 1
ATOM 619 N N . ILE A 1 80 ? -18.228 12.678 30.873 1.00 79.19 80 ILE A N 1
ATOM 620 C CA . ILE A 1 80 ? -16.861 13.139 30.612 1.00 79.19 80 ILE A CA 1
ATOM 621 C C . ILE A 1 80 ? -16.202 12.237 29.566 1.00 79.19 80 ILE A C 1
ATOM 623 O O . ILE A 1 80 ? -15.555 12.738 28.650 1.00 79.19 80 ILE A O 1
ATOM 627 N N . LEU A 1 81 ? -16.407 10.921 29.675 1.00 83.69 81 LEU A N 1
ATOM 628 C CA . LEU A 1 81 ? -15.907 9.975 28.684 1.00 83.69 81 LEU A CA 1
ATOM 629 C C . LEU A 1 81 ? -16.516 10.248 27.299 1.00 83.69 81 LEU A C 1
ATOM 631 O O . LEU A 1 81 ? -15.778 10.314 26.322 1.00 83.69 81 LEU A O 1
ATOM 635 N N . ASP A 1 82 ? -17.826 10.493 27.221 1.00 85.94 82 ASP A N 1
ATOM 636 C CA . ASP A 1 82 ? -18.522 10.832 25.974 1.00 85.94 82 ASP A CA 1
ATOM 637 C C . ASP A 1 82 ? -17.944 12.110 25.332 1.00 85.94 82 ASP A C 1
ATOM 639 O O . ASP A 1 82 ? -17.729 12.159 24.122 1.00 85.94 82 ASP A O 1
ATOM 643 N N . GLN A 1 83 ? -17.631 13.135 26.138 1.00 84.06 83 GLN A N 1
ATOM 644 C CA . GLN A 1 83 ? -16.998 14.374 25.660 1.00 84.06 83 GLN A CA 1
ATOM 645 C C . GLN A 1 83 ? -15.588 14.136 25.110 1.00 84.06 83 GLN A C 1
ATOM 647 O O . GLN A 1 83 ? -15.238 14.686 24.066 1.00 84.06 83 GLN A O 1
ATOM 652 N N . GLN A 1 84 ? -14.783 13.315 25.786 1.00 83.50 84 GLN A N 1
ATOM 653 C CA . GLN A 1 84 ? -13.449 12.965 25.304 1.00 83.50 84 GLN A CA 1
ATOM 654 C C . GLN A 1 84 ? -13.511 12.156 24.004 1.00 83.50 84 GLN A C 1
ATOM 656 O O . GLN A 1 84 ? -12.701 12.373 23.107 1.00 83.50 84 GLN A O 1
ATOM 661 N N . MET A 1 85 ? -14.474 11.242 23.888 1.00 88.50 85 MET A N 1
ATOM 662 C CA . MET A 1 85 ? -14.673 10.442 22.681 1.00 88.50 85 MET A CA 1
ATOM 663 C C . MET A 1 85 ? -15.172 11.281 21.507 1.00 88.50 85 MET A C 1
ATOM 665 O O . MET A 1 85 ? -14.751 11.051 20.376 1.00 88.50 85 MET A O 1
ATOM 669 N N . GLN A 1 86 ? -16.008 12.289 21.765 1.00 87.81 86 GLN A N 1
ATOM 670 C CA . GLN A 1 86 ? -16.378 13.270 20.750 1.00 87.81 86 GLN A CA 1
ATOM 671 C C . GLN A 1 86 ? -15.147 14.035 20.248 1.00 87.81 86 GLN A C 1
ATOM 673 O O . GLN A 1 86 ? -14.935 14.092 19.045 1.00 87.81 86 GLN A O 1
ATOM 678 N N . GLN A 1 87 ? -14.304 14.547 21.150 1.00 84.75 87 GLN A N 1
ATOM 679 C CA . GLN A 1 87 ? -13.081 15.259 20.765 1.00 84.75 87 GLN A CA 1
ATOM 680 C C . GLN A 1 87 ? -12.106 14.367 19.988 1.00 84.75 87 GLN A C 1
ATOM 682 O O . GLN A 1 87 ? -11.527 14.807 19.000 1.00 84.75 87 GLN A O 1
ATOM 687 N N . LEU A 1 88 ? -11.931 13.114 20.415 1.00 88.25 88 LEU A N 1
ATOM 688 C CA . LEU A 1 88 ? -11.089 12.160 19.701 1.00 88.25 88 LEU A CA 1
ATOM 689 C C . LEU A 1 88 ? -11.602 11.931 18.274 1.00 88.25 88 LEU A C 1
ATOM 691 O O . LEU A 1 88 ? -10.821 11.914 17.328 1.00 88.25 88 LEU A O 1
ATOM 695 N N . ASN A 1 89 ? -12.916 11.778 18.114 1.00 91.12 89 ASN A N 1
ATOM 696 C CA . ASN A 1 89 ? -13.522 11.645 16.796 1.00 91.12 89 ASN A CA 1
ATOM 697 C C . ASN A 1 89 ? -13.374 12.925 15.970 1.00 91.12 89 ASN A C 1
ATOM 699 O O . ASN A 1 89 ? -13.069 12.823 14.791 1.00 91.12 89 ASN A O 1
ATOM 703 N N . ASP A 1 90 ? -13.502 14.111 16.563 1.00 88.31 90 ASP A N 1
ATOM 704 C CA . ASP A 1 90 ? -13.277 15.379 15.857 1.00 88.31 90 ASP A CA 1
ATOM 705 C C . ASP A 1 90 ? -11.827 15.503 15.336 1.00 88.31 90 ASP A C 1
ATOM 707 O O . ASP A 1 90 ? -11.614 16.032 14.244 1.00 88.31 90 ASP A O 1
ATOM 711 N N . ASP A 1 91 ? -10.842 14.975 16.072 1.00 87.31 91 ASP A N 1
ATOM 712 C CA . ASP A 1 91 ? -9.423 14.990 15.682 1.00 87.31 91 ASP A CA 1
ATOM 713 C C . ASP A 1 91 ? -9.106 14.011 14.534 1.00 87.31 91 ASP A C 1
ATOM 715 O O . ASP A 1 91 ? -8.245 14.294 13.701 1.00 87.31 91 ASP A O 1
ATOM 719 N N . PHE A 1 92 ? -9.790 12.862 14.477 1.00 89.56 92 PHE A N 1
ATOM 720 C CA . PHE A 1 92 ? -9.491 11.772 13.535 1.00 89.56 92 PHE A CA 1
ATOM 721 C C . PHE A 1 92 ? -10.448 11.667 12.341 1.00 89.56 92 PHE A C 1
ATOM 723 O O . PHE A 1 92 ? -10.073 11.109 11.307 1.00 89.56 92 PHE A O 1
ATOM 730 N N . LEU A 1 93 ? -11.650 12.243 12.436 1.00 88.56 93 LEU A N 1
ATOM 731 C CA . LEU A 1 93 ? -12.650 12.224 11.369 1.00 88.56 93 LEU A CA 1
ATOM 732 C C . LEU A 1 93 ? -12.156 12.854 10.059 1.00 88.56 93 LEU A C 1
ATOM 734 O O . LEU A 1 93 ? -12.476 12.292 9.011 1.00 88.56 93 LEU A O 1
ATOM 738 N N . PRO A 1 94 ? -11.357 13.948 10.059 1.00 87.50 94 PRO A N 1
ATOM 739 C CA . PRO A 1 94 ? -10.749 14.444 8.830 1.00 87.50 94 PRO A CA 1
ATOM 740 C C . PRO A 1 94 ? -9.955 13.366 8.098 1.00 87.50 94 PRO A C 1
ATOM 742 O O . PRO A 1 94 ? -9.923 13.389 6.882 1.00 87.50 94 PRO A O 1
ATOM 745 N N . TYR A 1 95 ? -9.381 12.396 8.811 1.00 85.81 95 TYR A N 1
ATOM 746 C CA . TYR A 1 95 ? -8.581 11.318 8.234 1.00 85.81 95 TYR A CA 1
ATOM 747 C C . TYR A 1 95 ? -9.385 10.052 7.925 1.00 85.81 95 TYR A C 1
ATOM 749 O O . TYR A 1 95 ? -8.789 9.020 7.627 1.00 85.81 95 TYR A O 1
ATOM 757 N N . GLY A 1 96 ? -10.718 10.107 8.012 1.00 84.44 96 GLY A N 1
ATOM 758 C CA . GLY A 1 96 ? -11.589 8.954 7.792 1.00 84.44 96 GLY A CA 1
ATOM 759 C C . GLY A 1 96 ? -11.525 7.919 8.916 1.00 84.44 96 GLY A C 1
ATOM 760 O O . GLY A 1 96 ? -11.812 6.756 8.671 1.00 84.44 96 GLY A O 1
ATOM 761 N N . ILE A 1 97 ? -11.147 8.303 10.139 1.00 87.25 97 ILE A N 1
ATOM 762 C CA . ILE A 1 97 ? -11.080 7.395 11.292 1.00 87.25 97 ILE A CA 1
ATOM 763 C C . ILE A 1 97 ? -12.094 7.837 12.347 1.00 87.25 97 ILE A C 1
ATOM 765 O O . ILE A 1 97 ? -12.164 9.010 12.711 1.00 87.25 97 ILE A O 1
ATOM 769 N N . GLN A 1 98 ? -12.866 6.888 12.868 1.00 89.69 98 GLN A N 1
ATOM 770 C CA . GLN A 1 98 ? -13.814 7.120 13.951 1.00 89.69 98 GLN A CA 1
ATOM 771 C C . GLN A 1 98 ? -13.697 6.018 15.003 1.00 89.69 98 GLN A C 1
ATOM 773 O O . GLN A 1 98 ? -13.527 4.847 14.691 1.00 89.69 98 GLN A O 1
ATOM 778 N N . TYR A 1 99 ? -13.814 6.373 16.273 1.00 90.69 99 TYR A N 1
ATOM 779 C CA . TYR A 1 99 ? -13.701 5.459 17.395 1.00 90.69 99 TYR A CA 1
ATOM 780 C C . TYR A 1 99 ? -15.072 5.125 17.984 1.00 90.69 99 TYR A C 1
ATOM 782 O O . TYR A 1 99 ? -15.861 6.006 18.343 1.00 90.69 99 TYR A O 1
ATOM 790 N N . GLU A 1 100 ? -15.319 3.827 18.135 1.00 89.62 100 GLU A N 1
ATOM 791 C CA . GLU A 1 100 ? -16.377 3.258 18.966 1.00 89.62 100 GLU A CA 1
ATOM 792 C C . GLU A 1 100 ? -15.767 2.840 20.307 1.00 89.62 100 GLU A C 1
ATOM 794 O O . GLU A 1 100 ? -14.602 2.448 20.374 1.00 89.62 100 GLU A O 1
ATOM 799 N N . TYR A 1 101 ? -16.530 2.887 21.398 1.00 90.69 101 TYR A N 1
ATOM 800 C CA . TYR A 1 101 ? -16.002 2.497 22.703 1.00 90.69 101 TYR A CA 1
ATOM 801 C C . TYR A 1 101 ? -17.022 1.760 23.557 1.00 90.69 101 TYR A C 1
ATOM 803 O O . TYR A 1 101 ? -18.221 2.024 23.525 1.00 90.69 101 TYR A O 1
ATOM 811 N N . ASN A 1 102 ? -16.503 0.847 24.371 1.00 89.31 102 ASN A N 1
ATOM 812 C CA . ASN A 1 102 ? -17.187 0.289 25.527 1.00 89.31 102 ASN A CA 1
ATOM 813 C C . ASN A 1 102 ? -16.375 0.603 26.778 1.00 89.31 102 ASN A C 1
ATOM 815 O O . ASN A 1 102 ? -15.193 0.938 26.697 1.00 89.31 102 ASN A O 1
ATOM 819 N N . TRP A 1 103 ? -16.997 0.501 27.947 1.00 90.06 103 TRP A N 1
ATOM 820 C CA . TRP A 1 103 ? -16.298 0.799 29.186 1.00 90.06 103 TRP A CA 1
ATOM 821 C C . TRP A 1 103 ? -16.834 0.012 30.380 1.00 90.06 103 TRP A C 1
ATOM 823 O O . TRP A 1 103 ? -17.973 -0.458 30.391 1.00 90.06 103 TRP A O 1
ATOM 833 N N . ARG A 1 104 ? -15.994 -0.119 31.408 1.00 88.38 104 ARG A N 1
ATOM 834 C CA . ARG A 1 104 ? -16.352 -0.657 32.724 1.00 88.38 104 ARG A CA 1
ATOM 835 C C . ARG A 1 104 ? -15.681 0.134 33.836 1.00 88.38 104 ARG A C 1
ATOM 837 O O . ARG A 1 104 ? -14.608 0.704 33.643 1.00 88.38 104 ARG A O 1
ATOM 844 N N . TYR A 1 105 ? -16.269 0.078 35.024 1.00 86.06 105 TYR A N 1
ATOM 845 C CA . TYR A 1 105 ? -15.569 0.455 36.245 1.00 86.06 105 TYR A CA 1
ATOM 846 C C . TYR A 1 105 ? -14.782 -0.725 36.813 1.00 86.06 105 TYR A C 1
ATOM 848 O O . TYR A 1 105 ? -15.227 -1.872 36.739 1.00 86.06 105 TYR A O 1
ATOM 856 N N . TYR A 1 106 ? -13.629 -0.426 37.404 1.00 83.56 106 TYR A N 1
ATOM 857 C CA . TYR A 1 106 ? -12.831 -1.376 38.166 1.00 83.56 106 TYR A CA 1
ATOM 858 C C . TYR A 1 106 ? -12.503 -0.785 39.538 1.00 83.56 106 TYR A C 1
ATOM 860 O O . TYR A 1 106 ? -11.776 0.203 39.641 1.00 83.56 106 TYR A O 1
ATOM 868 N N . GLU A 1 107 ? -13.054 -1.392 40.587 1.00 80.44 107 GLU A N 1
ATOM 869 C CA . GLU A 1 107 ? -12.807 -0.978 41.970 1.00 80.44 107 GLU A CA 1
ATOM 870 C C . GLU A 1 107 ? -11.435 -1.469 42.426 1.00 80.44 107 GLU A C 1
ATOM 872 O O . GLU A 1 107 ? -11.189 -2.678 42.488 1.00 80.44 107 GLU A O 1
ATOM 877 N N . SER A 1 108 ? -10.529 -0.550 42.762 1.00 73.88 108 SER A N 1
ATOM 878 C CA . SER A 1 108 ? -9.228 -0.925 43.316 1.00 73.88 108 SER A CA 1
ATOM 879 C C . SER A 1 108 ? -8.593 0.190 44.126 1.00 73.88 108 SER A C 1
ATOM 881 O O . SER A 1 108 ? -8.190 1.216 43.585 1.00 73.88 108 SER A O 1
ATOM 883 N N . SER A 1 109 ? -8.366 -0.082 45.410 1.00 70.31 109 SER A N 1
ATOM 884 C CA . SER A 1 109 ? -7.531 0.761 46.270 1.00 70.31 109 SER A CA 1
ATOM 885 C C . SER A 1 109 ? -6.031 0.626 45.962 1.00 70.31 109 SER A C 1
ATOM 887 O O . SER A 1 109 ? -5.240 1.471 46.378 1.00 70.31 109 SER A O 1
ATOM 889 N N . TYR A 1 110 ? -5.622 -0.415 45.220 1.00 68.69 110 TYR A N 1
ATOM 890 C CA . TYR A 1 110 ? -4.220 -0.679 44.874 1.00 68.69 110 TYR A CA 1
ATOM 891 C C . TYR A 1 110 ? -3.746 0.117 43.649 1.00 68.69 110 TYR A C 1
ATOM 893 O O . TYR A 1 110 ? -2.615 0.589 43.624 1.00 68.69 110 TYR A O 1
ATOM 901 N N . PHE A 1 111 ? -4.613 0.311 42.651 1.00 68.00 111 PHE A N 1
ATOM 902 C CA . PHE A 1 111 ? -4.276 0.970 41.379 1.00 68.00 111 PHE A CA 1
ATOM 903 C C . PHE A 1 111 ? -4.832 2.406 41.276 1.00 68.00 111 PHE A C 1
ATOM 905 O O . PHE A 1 111 ? -5.063 2.912 40.180 1.00 68.00 111 PHE A O 1
ATOM 912 N N . ARG A 1 112 ? -5.091 3.057 42.421 1.00 62.97 112 ARG A N 1
ATOM 913 C CA . ARG A 1 112 ? -5.828 4.333 42.508 1.00 62.97 112 ARG A CA 1
ATOM 914 C C . ARG A 1 112 ? -5.046 5.569 42.061 1.00 62.97 112 ARG A C 1
ATOM 916 O O . ARG A 1 112 ? -5.630 6.474 41.480 1.00 62.97 112 ARG A O 1
ATOM 923 N N . VAL A 1 113 ? -3.761 5.638 42.408 1.00 60.22 113 VAL A N 1
ATOM 924 C CA . VAL A 1 113 ? -2.910 6.822 42.267 1.00 60.22 113 VAL A CA 1
ATOM 925 C C . VAL A 1 113 ? -1.496 6.344 41.979 1.00 60.22 113 VAL A C 1
ATOM 927 O O . VAL A 1 113 ? -0.890 5.675 42.817 1.00 60.22 113 VAL A O 1
ATOM 930 N N . PHE A 1 114 ? -0.963 6.716 40.820 1.00 56.59 114 PHE A N 1
ATOM 931 C CA . PHE A 1 114 ? 0.409 6.385 40.443 1.00 56.59 114 PHE A CA 1
ATOM 932 C C . PHE A 1 114 ? 1.268 7.654 40.423 1.00 56.59 114 PHE A C 1
ATOM 934 O O . PHE A 1 114 ? 1.000 8.582 39.657 1.00 56.59 114 PHE A O 1
ATOM 941 N N . SER A 1 115 ? 2.317 7.706 41.249 1.00 47.00 115 SER A N 1
ATOM 942 C CA . SER A 1 115 ? 3.490 8.554 40.981 1.00 47.00 115 SER A CA 1
ATOM 943 C C . SER A 1 115 ? 4.629 7.657 40.601 1.00 47.00 115 SER A C 1
ATOM 945 O O . SER A 1 115 ? 4.803 6.606 41.209 1.00 47.00 115 SER A O 1
ATOM 947 N N .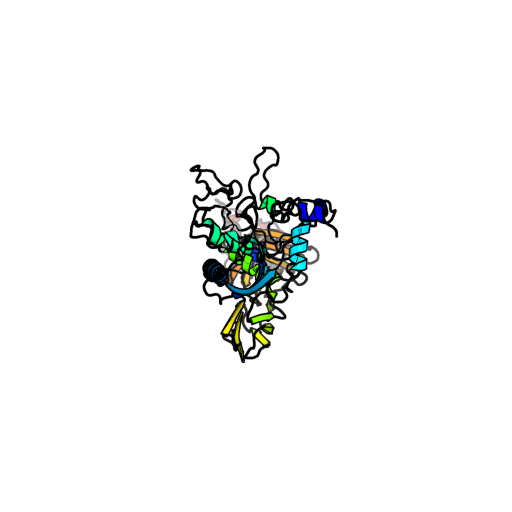 ALA A 1 116 ? 5.453 8.111 39.674 1.00 48.62 116 ALA A N 1
ATOM 948 C CA . ALA A 1 116 ? 6.553 7.298 39.226 1.00 48.62 116 ALA A CA 1
ATOM 949 C C . ALA A 1 116 ? 7.490 6.839 40.398 1.00 48.62 116 ALA A C 1
ATOM 951 O O . ALA A 1 116 ? 8.011 7.783 40.994 1.00 48.62 116 ALA A O 1
ATOM 952 N N . PRO A 1 117 ? 7.669 5.533 40.837 1.00 49.03 117 PRO A N 1
ATOM 953 C CA . PRO A 1 117 ? 8.587 4.534 40.241 1.00 49.03 117 PRO A CA 1
ATOM 954 C C . PRO A 1 117 ? 8.355 2.943 40.253 1.00 49.03 117 PRO A C 1
ATOM 956 O O . PRO A 1 117 ? 8.525 2.335 41.297 1.00 49.03 117 PRO A O 1
ATOM 959 N N . SER A 1 118 ? 8.028 2.185 39.162 1.00 47.31 118 SER A N 1
ATOM 960 C CA . SER A 1 118 ? 8.574 0.874 38.643 1.00 47.31 118 SER A CA 1
ATOM 961 C C . SER A 1 118 ? 7.788 0.204 37.458 1.00 47.31 118 SER A C 1
ATOM 963 O O . SER A 1 118 ? 6.620 -0.129 37.602 1.00 47.31 118 SER A O 1
ATOM 965 N N . TYR A 1 119 ? 8.454 -0.136 36.333 1.00 46.50 119 TYR A N 1
ATOM 966 C CA . TYR A 1 119 ? 7.931 -0.872 35.138 1.00 46.50 119 TYR A CA 1
ATOM 967 C C . TYR A 1 119 ? 6.948 -2.029 35.448 1.00 46.50 119 TYR A C 1
ATOM 969 O O . TYR A 1 119 ? 5.942 -2.221 34.766 1.00 46.50 119 TYR A O 1
ATOM 977 N N . PHE A 1 120 ? 7.194 -2.754 36.543 1.00 50.31 120 PHE A N 1
ATOM 978 C CA . PHE A 1 120 ? 6.363 -3.859 37.022 1.00 50.31 120 PHE A CA 1
ATOM 979 C C . PHE A 1 120 ? 4.913 -3.477 37.354 1.00 50.31 120 PHE A C 1
ATOM 981 O O . PHE A 1 120 ? 4.030 -4.319 37.186 1.00 50.31 120 PHE A O 1
ATOM 988 N N . SER A 1 121 ? 4.623 -2.248 37.804 1.00 57.94 121 SER A N 1
ATOM 989 C CA . SER A 1 121 ? 3.251 -1.874 38.184 1.00 57.94 121 SER A CA 1
ATOM 990 C C . SER A 1 121 ? 2.304 -1.713 36.998 1.00 57.94 121 SER A C 1
ATOM 992 O O . SER A 1 121 ? 1.121 -2.020 37.125 1.00 57.94 121 SER A O 1
ATOM 994 N N . CYS A 1 122 ? 2.811 -1.298 35.839 1.00 62.47 122 CYS A N 1
ATOM 995 C CA . CYS A 1 122 ? 1.976 -1.008 34.670 1.00 62.47 122 CYS A CA 1
ATOM 996 C C . CYS A 1 122 ? 1.719 -2.266 33.855 1.00 62.47 122 CYS A C 1
ATOM 998 O O . CYS A 1 122 ? 0.579 -2.501 33.470 1.00 62.47 122 CYS A O 1
ATOM 1000 N N . ASP A 1 123 ? 2.714 -3.147 33.740 1.00 64.62 123 ASP A N 1
ATOM 1001 C CA . ASP A 1 123 ? 2.498 -4.510 33.252 1.00 64.62 123 ASP A CA 1
ATOM 1002 C C . ASP A 1 123 ? 1.538 -5.285 34.157 1.00 64.62 123 ASP A C 1
ATOM 1004 O O . ASP A 1 123 ? 0.646 -5.960 33.655 1.00 64.62 123 ASP A O 1
ATOM 1008 N N . SER A 1 124 ? 1.649 -5.141 35.483 1.00 68.62 124 SER A N 1
ATOM 1009 C CA . SER A 1 124 ? 0.694 -5.761 36.413 1.00 68.62 124 SER A CA 1
ATOM 1010 C C . SER A 1 124 ? -0.717 -5.203 36.228 1.00 68.62 124 SER A C 1
ATOM 1012 O O . SER A 1 124 ? -1.684 -5.960 36.251 1.00 68.62 124 SER A O 1
ATOM 1014 N N . MET A 1 125 ? -0.857 -3.889 36.025 1.00 71.38 125 MET A N 1
ATOM 1015 C CA . MET A 1 125 ? -2.158 -3.268 35.792 1.00 71.38 125 MET A CA 1
ATOM 1016 C C . MET A 1 125 ? -2.762 -3.727 34.462 1.00 71.38 125 MET A C 1
ATOM 1018 O O . MET A 1 125 ? -3.912 -4.160 34.445 1.00 71.38 125 MET A O 1
ATOM 1022 N N . ARG A 1 126 ? -1.981 -3.713 33.375 1.00 75.19 126 ARG A N 1
ATOM 1023 C CA . ARG A 1 126 ? -2.412 -4.215 32.067 1.00 75.19 126 ARG A CA 1
ATOM 1024 C C . ARG A 1 126 ? -2.764 -5.694 32.123 1.00 75.19 126 ARG A C 1
ATOM 1026 O O . ARG A 1 126 ? -3.817 -6.062 31.634 1.00 75.19 126 ARG A O 1
ATOM 1033 N N . GLN A 1 127 ? -1.982 -6.515 32.823 1.00 73.88 127 GLN A N 1
ATOM 1034 C CA . GLN A 1 127 ? -2.257 -7.941 32.999 1.00 73.88 127 GLN A CA 1
ATOM 1035 C C . GLN A 1 127 ? -3.548 -8.208 33.787 1.00 73.88 127 GLN A C 1
ATOM 1037 O O . GLN A 1 127 ? -4.317 -9.096 33.425 1.00 73.88 127 GLN A O 1
ATOM 1042 N N . VAL A 1 128 ? -3.796 -7.464 34.870 1.00 71.81 128 VAL A N 1
ATOM 1043 C CA . VAL A 1 128 ? -4.983 -7.654 35.725 1.00 71.81 128 VAL A CA 1
ATOM 1044 C C . VAL A 1 128 ? -6.244 -7.084 35.077 1.00 71.81 128 VAL A C 1
ATOM 1046 O O . VAL A 1 128 ? -7.323 -7.659 35.210 1.00 71.81 128 VAL A O 1
ATOM 1049 N N . MET A 1 129 ? -6.121 -5.953 34.387 1.00 73.00 129 MET A N 1
ATOM 1050 C CA . MET A 1 129 ? -7.243 -5.252 33.758 1.00 73.00 129 MET A CA 1
ATOM 1051 C C . MET A 1 129 ? -7.408 -5.598 32.279 1.00 73.00 129 MET A C 1
ATOM 1053 O O . MET A 1 129 ? -8.283 -5.024 31.628 1.00 73.00 129 MET A O 1
ATOM 1057 N N . TYR A 1 130 ? -6.620 -6.551 31.782 1.00 72.81 130 TYR A N 1
ATOM 1058 C CA . TYR A 1 130 ? -6.659 -7.040 30.415 1.00 72.81 130 TYR A CA 1
ATOM 1059 C C . TYR A 1 130 ? -8.074 -7.460 30.029 1.00 72.81 130 TYR A C 1
ATOM 1061 O O . TYR A 1 130 ? -8.721 -8.266 30.708 1.00 72.81 130 TYR A O 1
ATOM 1069 N N . VAL A 1 131 ? -8.548 -6.919 28.917 1.00 71.44 131 VAL A N 1
ATOM 1070 C CA . VAL A 1 131 ? -9.661 -7.483 28.159 1.00 71.44 131 VAL A CA 1
ATOM 1071 C C . VAL A 1 131 ? -9.057 -8.002 26.865 1.00 71.44 131 VAL A C 1
ATOM 1073 O O . VAL A 1 131 ? -8.183 -7.342 26.311 1.00 71.44 131 VAL A O 1
ATOM 1076 N N . SER A 1 132 ? -9.442 -9.205 26.426 1.00 67.56 132 SER A N 1
ATOM 1077 C CA . SER A 1 132 ? -8.831 -9.791 25.226 1.00 67.56 132 SER A CA 1
ATOM 1078 C C . SER A 1 132 ? -8.949 -8.798 24.062 1.00 67.56 132 SER A C 1
ATOM 1080 O O . SER A 1 132 ? -10.071 -8.395 23.740 1.00 67.56 132 SER A O 1
ATOM 1082 N N . PRO A 1 133 ? -7.826 -8.383 23.450 1.00 59.53 133 PRO A N 1
ATOM 1083 C CA . PRO A 1 133 ? -7.799 -7.364 22.433 1.00 59.53 133 PRO A CA 1
ATOM 1084 C C . PRO A 1 133 ? -8.326 -7.890 21.111 1.00 59.53 133 PRO A C 1
ATOM 1086 O O . PRO A 1 133 ? -8.470 -7.090 20.208 1.00 59.53 133 PRO A O 1
ATOM 1089 N N . GLU A 1 134 ? -8.700 -9.176 21.001 1.00 59.97 134 GLU A N 1
ATOM 1090 C CA . GLU A 1 134 ? -9.220 -9.828 19.785 1.00 59.97 134 GLU A CA 1
ATOM 1091 C C . GLU A 1 134 ? -10.255 -9.002 19.002 1.00 59.97 134 GLU A C 1
ATOM 1093 O O . GLU A 1 134 ? -10.406 -9.216 17.802 1.00 59.97 134 GLU A O 1
ATOM 1098 N N . THR A 1 135 ? -10.946 -8.053 19.647 1.00 67.56 135 THR A N 1
ATOM 1099 C CA . THR A 1 135 ? -11.821 -7.093 18.959 1.00 67.56 135 THR A CA 1
ATOM 1100 C C . THR A 1 135 ? -11.670 -5.625 19.383 1.00 67.56 135 THR A C 1
ATOM 1102 O O . THR A 1 135 ? -12.395 -4.795 18.839 1.00 67.56 135 THR A O 1
ATOM 1105 N N . GLN A 1 136 ? -10.831 -5.270 20.372 1.00 79.62 136 GLN A N 1
ATOM 1106 C CA . GLN A 1 136 ? -10.818 -3.919 20.973 1.00 79.62 136 GLN A CA 1
ATOM 1107 C C . GLN A 1 136 ? -9.452 -3.520 21.548 1.00 79.62 136 GLN A C 1
ATOM 1109 O O . GLN A 1 136 ? -8.765 -4.329 22.161 1.00 79.62 136 GLN A O 1
ATOM 1114 N N . TYR A 1 137 ? -9.095 -2.242 21.438 1.00 85.75 137 TYR A N 1
ATOM 1115 C CA . TYR A 1 137 ? -7.882 -1.695 22.039 1.00 85.75 137 TYR A CA 1
ATOM 1116 C C . TYR A 1 137 ? -8.119 -1.262 23.492 1.00 85.75 137 TYR A C 1
ATOM 1118 O O . TYR A 1 137 ? -9.037 -0.493 23.789 1.00 85.75 137 TYR A O 1
ATOM 1126 N N . ASN A 1 138 ? -7.289 -1.752 24.414 1.00 85.50 138 ASN A N 1
ATOM 1127 C CA . ASN A 1 138 ? -7.461 -1.512 25.845 1.00 85.50 138 ASN A CA 1
ATOM 1128 C C . ASN A 1 138 ? -6.956 -0.132 26.270 1.00 85.50 138 ASN A C 1
ATOM 1130 O O . ASN A 1 138 ? -5.801 0.226 26.038 1.00 85.50 138 ASN A O 1
ATOM 1134 N N . VAL A 1 139 ? -7.799 0.592 27.003 1.00 86.69 139 VAL A N 1
ATOM 1135 C CA . VAL A 1 139 ? -7.467 1.880 27.611 1.00 86.69 139 VAL A CA 1
ATOM 1136 C C . VAL A 1 139 ? -7.773 1.815 29.101 1.00 86.69 139 VAL A C 1
ATOM 1138 O O . VAL A 1 139 ? -8.901 1.556 29.512 1.00 86.69 139 VAL A O 1
ATOM 1141 N N . ILE A 1 140 ? -6.778 2.047 29.946 1.00 84.19 140 ILE A N 1
ATOM 1142 C CA . ILE A 1 140 ? -6.936 2.065 31.399 1.00 84.19 140 ILE A CA 1
ATOM 1143 C C . ILE A 1 140 ? -6.886 3.515 31.855 1.00 84.19 140 ILE A C 1
ATOM 1145 O O . ILE A 1 140 ? -5.862 4.175 31.715 1.00 84.19 140 ILE A O 1
ATOM 1149 N N . ALA A 1 141 ? -7.986 4.012 32.410 1.00 82.69 141 ALA A N 1
ATOM 1150 C CA . ALA A 1 141 ? -8.070 5.366 32.936 1.00 82.69 141 ALA A CA 1
ATOM 1151 C C . ALA A 1 141 ? 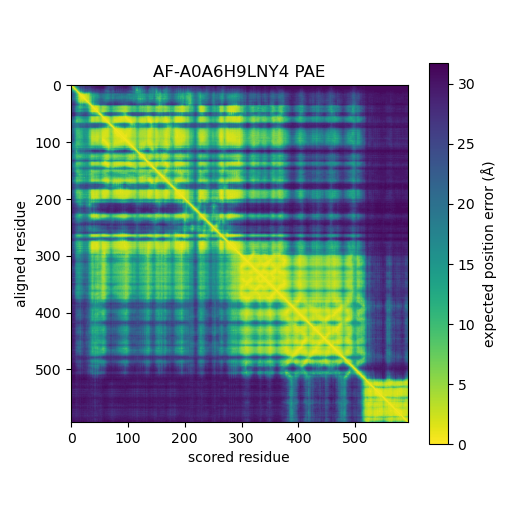-7.897 5.348 34.458 1.00 82.69 141 ALA A C 1
ATOM 1153 O O . ALA A 1 141 ? -8.695 4.732 35.165 1.00 82.69 141 ALA A O 1
ATOM 1154 N N . THR A 1 142 ? -6.870 6.023 34.972 1.00 78.31 142 THR A N 1
ATOM 1155 C CA . THR A 1 142 ? -6.586 6.103 36.417 1.00 78.31 142 THR A CA 1
ATOM 1156 C C . THR A 1 142 ? -5.985 7.457 36.803 1.00 78.31 142 THR A C 1
ATOM 1158 O O . THR A 1 142 ? -5.523 8.205 35.943 1.00 78.31 142 THR A O 1
ATOM 1161 N N . HIS A 1 143 ? -6.012 7.823 38.084 1.00 73.38 143 HIS A N 1
ATOM 1162 C CA . HIS A 1 143 ? -5.445 9.096 38.521 1.00 73.38 143 HIS A CA 1
ATOM 1163 C C . HIS A 1 143 ? -3.912 9.025 38.543 1.00 73.38 143 HIS A C 1
ATOM 1165 O O . HIS A 1 143 ? -3.316 8.188 39.226 1.00 73.38 143 HIS A O 1
ATOM 1171 N N . LEU A 1 144 ? -3.262 9.930 37.808 1.00 68.81 144 LEU A N 1
ATOM 1172 C CA . LEU A 1 144 ? -1.803 10.031 37.742 1.00 68.81 144 LEU A CA 1
ATOM 1173 C C . LEU A 1 144 ? -1.333 11.300 38.462 1.00 68.81 144 LEU A C 1
ATOM 1175 O O . LEU A 1 144 ? -1.870 12.385 38.230 1.00 68.81 144 LEU A O 1
ATOM 1179 N N . ILE A 1 145 ? -0.320 11.162 39.329 1.00 60.72 145 ILE A N 1
ATOM 1180 C CA . ILE A 1 145 ? 0.186 12.250 40.190 1.00 60.72 145 ILE A CA 1
ATOM 1181 C C . ILE A 1 145 ? 0.743 13.418 39.361 1.00 60.72 145 ILE A C 1
ATOM 1183 O O . ILE A 1 145 ? 0.621 14.569 39.773 1.00 60.72 145 ILE A O 1
ATOM 1187 N N . ASN A 1 146 ? 1.288 13.139 38.173 1.00 60.94 146 ASN A N 1
ATOM 1188 C CA . ASN A 1 146 ? 1.583 14.158 37.169 1.00 60.94 146 ASN A CA 1
ATOM 1189 C C . ASN A 1 146 ? 0.464 14.168 36.113 1.00 60.94 146 ASN A C 1
ATOM 1191 O O . ASN A 1 146 ? 0.430 13.275 35.267 1.00 60.94 146 ASN A O 1
ATOM 1195 N N . PRO A 1 147 ? -0.448 15.161 36.129 1.00 50.47 147 PRO A N 1
ATOM 1196 C CA . PRO A 1 147 ? -1.637 15.179 35.275 1.00 50.47 147 PRO A CA 1
ATOM 1197 C C . PRO A 1 147 ? -1.332 15.263 33.772 1.00 50.47 147 PRO A C 1
ATOM 1199 O O . PRO A 1 147 ? -2.203 14.925 32.983 1.00 50.47 147 PRO A O 1
ATOM 1202 N N . GLY A 1 148 ? -0.130 15.695 33.377 1.00 54.03 148 GLY A N 1
ATOM 1203 C CA . GLY A 1 148 ? 0.298 15.754 31.974 1.00 54.03 148 GLY A CA 1
ATOM 1204 C C . GLY A 1 148 ? 0.830 14.435 31.407 1.00 54.03 148 GLY A C 1
ATOM 1205 O O . GLY A 1 148 ? 1.133 14.384 30.224 1.00 54.03 148 GLY A O 1
ATOM 1206 N N . ASN A 1 149 ? 0.950 13.383 32.219 1.00 62.75 149 ASN A N 1
ATOM 1207 C CA . ASN A 1 149 ? 1.529 12.122 31.773 1.00 62.75 149 ASN A CA 1
ATOM 1208 C C . ASN A 1 149 ? 0.406 11.140 31.430 1.00 62.75 149 ASN A C 1
ATOM 1210 O O . ASN A 1 149 ? -0.429 10.834 32.279 1.00 62.75 149 ASN A O 1
ATOM 1214 N N . SER A 1 150 ? 0.392 10.660 30.194 1.00 71.19 150 SER A N 1
ATOM 1215 C CA . SER A 1 150 ? -0.265 9.420 29.780 1.00 71.19 150 SER A CA 1
ATOM 1216 C C . SER A 1 150 ? 0.788 8.567 29.078 1.00 71.19 150 SER A C 1
ATOM 1218 O O . SER A 1 150 ? 1.891 9.049 28.819 1.00 71.19 150 SER A O 1
ATOM 1220 N N . TRP A 1 151 ? 0.506 7.279 28.905 1.00 71.88 151 TRP A N 1
ATOM 1221 C CA . TRP A 1 151 ? 1.471 6.367 28.307 1.00 71.88 151 TRP A CA 1
ATOM 1222 C C . TRP A 1 151 ? 0.781 5.328 27.458 1.00 71.88 151 TRP A C 1
ATOM 1224 O O . TRP A 1 151 ? -0.134 4.641 27.919 1.00 71.88 151 TRP A O 1
ATOM 1234 N N . THR A 1 152 ? 1.309 5.111 26.269 1.00 71.12 152 THR A N 1
ATOM 1235 C CA . THR A 1 152 ? 0.892 4.015 25.415 1.00 71.12 152 THR A CA 1
ATOM 1236 C C . THR A 1 152 ? 2.001 2.997 25.179 1.00 71.12 152 THR A C 1
ATOM 1238 O O . THR A 1 152 ? 3.164 3.203 25.527 1.00 71.12 152 THR A O 1
ATOM 1241 N N . THR A 1 153 ? 1.630 1.856 24.611 1.00 66.88 153 THR A N 1
ATOM 1242 C CA . THR A 1 153 ? 2.583 0.909 24.033 1.00 66.88 153 THR A CA 1
ATOM 1243 C C . THR A 1 153 ? 2.746 1.185 22.549 1.00 66.88 153 THR A C 1
ATOM 1245 O O . THR A 1 153 ? 1.754 1.211 21.825 1.00 66.88 153 THR A O 1
ATOM 1248 N N . ASN A 1 154 ? 3.991 1.333 22.098 1.00 65.38 154 ASN A N 1
ATOM 1249 C CA . ASN A 1 154 ? 4.305 1.366 20.676 1.00 65.38 154 ASN A CA 1
ATOM 1250 C C . ASN A 1 154 ? 4.284 -0.075 20.111 1.00 65.38 154 ASN A C 1
ATOM 1252 O O . ASN A 1 154 ? 4.875 -0.970 20.732 1.00 65.38 154 ASN A O 1
ATOM 1256 N N . PRO A 1 155 ? 3.635 -0.314 18.958 1.00 63.88 155 PRO A N 1
ATOM 1257 C CA . PRO A 1 155 ? 3.481 -1.643 18.354 1.00 63.88 155 PRO A CA 1
ATOM 1258 C C . PRO A 1 155 ? 4.807 -2.316 17.972 1.00 63.88 155 PRO A C 1
ATOM 1260 O O . PRO A 1 155 ? 4.873 -3.535 17.878 1.00 63.88 155 PRO A O 1
ATOM 1263 N N . THR A 1 156 ? 5.884 -1.550 17.790 1.00 58.06 156 THR A N 1
ATOM 1264 C CA . THR A 1 156 ? 7.210 -2.097 17.444 1.00 58.06 156 THR A CA 1
ATOM 1265 C C . THR A 1 156 ? 7.944 -2.734 18.629 1.00 58.06 156 THR A C 1
ATOM 1267 O O . THR A 1 156 ? 8.919 -3.460 18.435 1.00 58.06 156 THR A O 1
ATOM 1270 N N . LEU A 1 157 ? 7.495 -2.471 19.860 1.00 56.06 157 LEU A N 1
ATOM 1271 C CA . LEU A 1 157 ? 8.191 -2.861 21.092 1.00 56.06 157 LEU A CA 1
ATOM 1272 C C . LEU A 1 157 ? 7.486 -3.982 21.859 1.00 56.06 157 LEU A C 1
ATOM 1274 O O . LEU A 1 157 ? 8.126 -4.714 22.614 1.00 56.06 157 LEU A O 1
ATOM 1278 N N . PHE A 1 158 ? 6.177 -4.133 21.670 1.00 60.81 158 PHE A N 1
ATOM 1279 C CA . PHE A 1 158 ? 5.378 -5.168 22.314 1.00 60.81 158 PHE A CA 1
ATOM 1280 C C . PHE A 1 158 ? 4.416 -5.793 21.325 1.00 60.81 158 PHE A C 1
ATOM 1282 O O . PHE A 1 158 ? 3.917 -5.110 20.441 1.00 60.81 158 PHE A O 1
ATOM 1289 N N . ASP A 1 159 ? 4.109 -7.073 21.543 1.00 63.50 159 ASP A N 1
ATOM 1290 C CA . ASP A 1 159 ? 3.027 -7.752 20.836 1.00 63.50 159 ASP A CA 1
ATOM 1291 C C . ASP A 1 159 ? 1.721 -6.953 21.022 1.00 63.50 159 ASP A C 1
ATOM 1293 O O . ASP A 1 159 ? 1.202 -6.921 22.147 1.00 63.50 159 ASP A O 1
ATOM 1297 N N . PRO A 1 160 ? 1.175 -6.323 19.965 1.00 61.72 160 PRO A N 1
ATOM 1298 C CA . PRO A 1 160 ? -0.036 -5.507 20.043 1.00 61.72 160 PRO A CA 1
ATOM 1299 C C . PRO A 1 160 ? -1.253 -6.304 20.540 1.00 61.72 160 PRO A C 1
ATOM 1301 O O . PRO A 1 160 ? -2.171 -5.729 21.123 1.00 61.72 160 PRO A O 1
ATOM 1304 N N . MET A 1 161 ? -1.227 -7.634 20.406 1.00 60.41 161 MET A N 1
ATOM 1305 C CA . MET A 1 161 ? -2.255 -8.554 20.900 1.00 60.41 161 MET A CA 1
ATOM 1306 C C . MET A 1 161 ? -1.944 -9.134 22.288 1.00 60.41 161 MET A C 1
ATOM 1308 O O . MET A 1 161 ? -2.736 -9.895 22.847 1.00 60.41 161 MET A O 1
ATOM 1312 N N . GLY A 1 162 ? -0.792 -8.796 22.861 1.00 66.56 162 GLY A N 1
ATOM 1313 C CA . GLY A 1 162 ? -0.348 -9.276 24.159 1.00 66.56 162 GLY A CA 1
ATOM 1314 C C . GLY A 1 162 ? -0.982 -8.524 25.329 1.00 66.56 162 GLY A C 1
ATOM 1315 O O . GLY A 1 162 ? -1.366 -7.360 25.241 1.00 66.56 162 GLY A O 1
ATOM 1316 N N . TYR A 1 163 ? -0.983 -9.154 26.506 1.00 69.19 163 TYR A N 1
ATOM 1317 C CA . TYR A 1 163 ? -1.483 -8.548 27.751 1.00 69.19 163 TYR A CA 1
ATOM 1318 C C . TYR A 1 163 ? -0.717 -7.308 28.227 1.00 69.19 163 TYR A C 1
ATOM 1320 O O . TYR A 1 163 ? -1.134 -6.665 29.189 1.00 69.19 163 TYR A O 1
ATOM 1328 N N . ARG A 1 164 ? 0.418 -6.995 27.596 1.00 68.31 164 ARG A N 1
ATOM 1329 C CA . ARG A 1 164 ? 1.216 -5.797 27.875 1.00 68.31 164 ARG A CA 1
ATOM 1330 C C . ARG A 1 164 ? 0.825 -4.611 27.001 1.00 68.31 164 ARG A C 1
ATOM 1332 O O . ARG A 1 164 ? 1.310 -3.519 27.271 1.00 68.31 164 ARG A O 1
ATOM 1339 N N . SER A 1 165 ? -0.054 -4.809 26.023 1.00 71.38 165 SER A N 1
ATOM 1340 C CA . SER A 1 165 ? -0.535 -3.759 25.129 1.00 71.38 165 SER A CA 1
ATOM 1341 C C . SER A 1 165 ? -1.699 -2.983 25.731 1.00 71.38 165 SER A C 1
ATOM 1343 O O . SER A 1 165 ? -2.478 -3.506 26.535 1.00 71.38 165 SER A O 1
ATOM 1345 N N . GLY A 1 166 ? -1.795 -1.707 25.365 1.00 77.06 166 GLY A N 1
ATOM 1346 C CA . GLY A 1 166 ? -2.849 -0.803 25.811 1.00 77.06 166 GLY A CA 1
ATOM 1347 C C . GLY A 1 166 ? -2.322 0.500 26.407 1.00 77.06 166 GLY A C 1
ATOM 1348 O O . GLY A 1 166 ? -1.207 0.581 26.944 1.00 77.06 166 GLY A O 1
ATOM 1349 N N . SER A 1 167 ? -3.170 1.522 26.362 1.00 81.12 167 SER A N 1
ATOM 1350 C CA . SER A 1 167 ? -2.853 2.855 26.872 1.00 81.12 167 SER A CA 1
ATOM 1351 C C . SER A 1 167 ? -3.261 2.996 28.332 1.00 81.12 167 SER A C 1
ATOM 1353 O O . SER A 1 167 ? -4.309 2.512 28.756 1.00 81.12 167 SER A O 1
ATOM 1355 N N . ILE A 1 168 ? -2.439 3.691 29.106 1.00 80.31 168 ILE A N 1
ATOM 1356 C CA . ILE A 1 168 ? -2.737 4.131 30.461 1.00 80.31 168 ILE A CA 1
ATOM 1357 C C . ILE A 1 168 ? -2.900 5.641 30.401 1.00 80.31 168 ILE A C 1
ATOM 1359 O O . ILE A 1 168 ? -1.944 6.380 30.176 1.00 80.31 168 ILE A O 1
ATOM 1363 N N . MET A 1 169 ? -4.127 6.084 30.608 1.00 79.88 169 MET A N 1
ATOM 1364 C CA . MET A 1 169 ? -4.517 7.476 30.493 1.00 79.88 169 MET A CA 1
ATOM 1365 C C . MET A 1 169 ? -4.759 8.067 31.875 1.00 79.88 169 MET A C 1
ATOM 1367 O O . MET A 1 169 ? -5.448 7.472 32.711 1.00 79.88 169 MET A O 1
ATOM 1371 N N . SER A 1 170 ? -4.232 9.269 32.110 1.00 75.56 170 SER A N 1
ATOM 1372 C CA . SER A 1 170 ? -4.570 10.005 33.326 1.00 75.56 170 SER A CA 1
ATOM 1373 C C . SER A 1 170 ? -6.043 10.425 33.287 1.00 75.56 170 SER A C 1
ATOM 1375 O O . SER A 1 170 ? -6.550 10.898 32.267 1.00 75.56 170 SER A O 1
ATOM 1377 N N . THR A 1 171 ? -6.744 10.303 34.414 1.00 71.50 171 THR A N 1
ATOM 1378 C CA . THR A 1 171 ? -8.130 10.785 34.536 1.00 71.50 171 THR A CA 1
ATOM 1379 C C . THR A 1 171 ? -8.245 12.304 34.454 1.00 71.50 171 THR A C 1
ATOM 1381 O O . THR A 1 171 ? -9.313 12.815 34.132 1.00 71.50 171 THR A O 1
ATOM 1384 N N . ASN A 1 172 ? -7.152 13.030 34.706 1.00 65.44 172 ASN A N 1
ATOM 1385 C CA . ASN A 1 172 ? -7.106 14.488 34.623 1.00 65.44 172 ASN A CA 1
ATOM 1386 C C . ASN A 1 172 ? -7.212 15.017 33.169 1.00 65.44 172 ASN A C 1
ATOM 1388 O O . ASN A 1 172 ? -8.067 15.867 32.942 1.00 65.44 172 ASN A O 1
ATOM 1392 N N . PRO A 1 173 ? -6.421 14.542 32.181 1.00 61.66 173 PRO A N 1
ATOM 1393 C CA . PRO A 1 173 ? -6.539 14.915 30.772 1.00 61.66 173 PRO A CA 1
ATOM 1394 C C . PRO A 1 173 ? -7.738 14.269 30.073 1.00 61.66 173 PRO A C 1
ATOM 1396 O O . PRO A 1 173 ? -8.346 14.928 29.245 1.00 61.66 173 PRO A O 1
ATOM 1399 N N . LEU A 1 174 ? -8.166 13.055 30.455 1.00 64.94 174 LEU A N 1
ATOM 1400 C CA . LEU A 1 174 ? -9.460 12.514 29.998 1.00 64.94 174 LEU A CA 1
ATOM 1401 C C . LEU A 1 174 ? -10.665 13.293 30.571 1.00 64.94 174 LEU A C 1
ATOM 1403 O O . LEU A 1 174 ? -11.803 13.058 30.173 1.00 64.94 174 LEU A O 1
ATOM 1407 N N . GLY A 1 175 ? -10.426 14.173 31.551 1.00 53.22 175 GLY A N 1
ATOM 1408 C CA . GLY A 1 175 ? -11.424 14.934 32.287 1.00 53.22 175 GLY A CA 1
ATOM 1409 C C . GLY A 1 175 ? -11.493 16.412 31.906 1.00 53.22 175 GLY A C 1
ATOM 1410 O O . GLY A 1 175 ? -10.488 17.096 31.736 1.00 53.22 175 GLY A O 1
ATOM 1411 N N . ALA A 1 176 ? -12.704 16.973 31.905 1.00 45.12 176 ALA A N 1
ATOM 1412 C CA . ALA A 1 176 ? -12.951 18.403 31.674 1.00 45.12 176 ALA A CA 1
ATOM 1413 C C . ALA A 1 176 ? -12.425 19.344 32.791 1.00 45.12 176 ALA A C 1
ATOM 1415 O O . ALA A 1 176 ? -12.692 20.545 32.758 1.00 45.12 176 ALA A O 1
ATOM 1416 N N . GLN A 1 177 ? -11.721 18.829 33.811 1.00 45.03 177 GLN A N 1
ATOM 1417 C CA . GLN A 1 177 ? -11.240 19.627 34.950 1.00 45.03 177 GLN A CA 1
ATOM 1418 C C . GLN A 1 177 ? -9.948 20.408 34.668 1.00 45.03 177 GLN A C 1
ATOM 1420 O O . GLN A 1 177 ? -9.599 21.295 35.448 1.00 45.03 177 GLN A O 1
ATOM 1425 N N . PHE A 1 178 ? -9.274 20.160 33.542 1.00 47.44 178 PHE A N 1
ATOM 1426 C CA . PHE A 1 178 ? -8.267 21.087 33.030 1.00 47.44 178 PHE A CA 1
ATOM 1427 C C . PHE A 1 178 ? -8.953 22.192 32.219 1.00 47.44 178 PHE A C 1
ATOM 1429 O O . PHE A 1 178 ? -9.435 21.982 31.108 1.00 47.44 178 PHE A O 1
ATOM 1436 N N . THR A 1 179 ? -9.008 23.400 32.776 1.00 43.91 179 THR A N 1
ATOM 1437 C CA . THR A 1 179 ? -9.439 24.595 32.044 1.00 43.91 179 THR A CA 1
ATOM 1438 C C . THR A 1 179 ? -8.291 25.076 31.149 1.00 43.91 179 THR A C 1
ATOM 1440 O O . THR A 1 179 ? -7.488 25.909 31.567 1.00 43.91 179 THR A O 1
ATOM 1443 N N . GLY A 1 180 ? -8.180 24.521 29.940 1.00 51.16 180 GLY A N 1
ATOM 1444 C CA . GLY A 1 180 ? -7.216 24.922 28.907 1.00 51.16 180 GLY A CA 1
ATOM 1445 C C . GLY A 1 180 ? -7.164 23.931 27.735 1.00 51.16 180 GLY A C 1
ATOM 1446 O O . GLY A 1 180 ? -7.617 22.802 27.877 1.00 51.16 180 GLY A O 1
ATOM 1447 N N . ASP A 1 181 ? -6.594 24.343 26.595 1.00 51.06 181 ASP A N 1
ATOM 1448 C CA . ASP A 1 181 ? -6.384 23.518 25.375 1.00 51.06 181 ASP A CA 1
ATOM 1449 C C . ASP A 1 181 ? -5.624 22.196 25.637 1.00 51.06 181 ASP A C 1
ATOM 1451 O O . ASP A 1 181 ? -5.733 21.229 24.890 1.00 51.06 181 ASP A O 1
ATOM 1455 N N . LEU A 1 182 ? -4.862 22.169 26.735 1.00 52.91 182 LEU A N 1
ATOM 1456 C CA . LEU A 1 182 ? -3.958 21.111 27.186 1.00 52.91 182 LEU A CA 1
ATOM 1457 C C . LEU A 1 182 ? -4.568 19.705 27.290 1.00 52.91 182 LEU A C 1
ATOM 1459 O O . LEU A 1 182 ? -3.883 18.741 26.971 1.00 52.91 182 LEU A O 1
ATOM 1463 N N . SER A 1 183 ? -5.801 19.555 27.784 1.00 56.38 183 SER A N 1
ATOM 1464 C CA . SER A 1 183 ? -6.351 18.225 28.107 1.00 56.38 183 SER A CA 1
ATOM 1465 C C . SER A 1 183 ? -6.949 17.491 26.909 1.00 56.38 183 SER A C 1
ATOM 1467 O O . SER A 1 183 ? -6.975 16.266 26.896 1.00 56.38 183 SER A O 1
ATOM 1469 N N . ARG A 1 184 ? -7.389 18.219 25.879 1.00 65.69 184 ARG A N 1
ATOM 1470 C CA . ARG A 1 184 ? -8.265 17.682 24.825 1.00 65.69 184 ARG A CA 1
ATOM 1471 C C . ARG A 1 184 ? -7.590 16.680 23.893 1.00 65.69 184 ARG A C 1
ATOM 1473 O O . ARG A 1 184 ? -8.221 15.708 23.487 1.00 65.69 184 ARG A O 1
ATOM 1480 N N . HIS A 1 185 ? -6.313 16.901 23.592 1.00 78.25 185 HIS A N 1
ATOM 1481 C CA . HIS A 1 185 ? -5.599 16.180 22.533 1.00 78.25 185 HIS A CA 1
ATOM 1482 C C . HIS A 1 185 ? -4.573 15.168 23.050 1.00 78.25 185 HIS A C 1
ATOM 1484 O O . HIS A 1 185 ? -3.898 14.533 22.243 1.00 78.25 185 HIS A O 1
ATOM 1490 N N . VAL A 1 186 ? -4.445 15.000 24.374 1.00 78.94 186 VAL A N 1
ATOM 1491 C CA . VAL A 1 186 ? -3.514 14.015 24.958 1.00 78.94 186 VAL A CA 1
ATOM 1492 C C . VAL A 1 186 ? -3.867 12.618 24.470 1.00 78.94 186 VAL A C 1
ATOM 1494 O O . VAL A 1 186 ? -2.990 11.862 24.084 1.00 78.94 186 VAL A O 1
ATOM 1497 N N . PHE A 1 187 ? -5.156 12.277 24.420 1.00 82.25 187 PHE A N 1
ATOM 1498 C CA . PHE A 1 187 ? -5.530 10.942 23.974 1.00 82.25 187 PHE A CA 1
ATOM 1499 C C . PHE A 1 187 ? -5.257 10.717 22.481 1.00 82.25 187 PHE A C 1
ATOM 1501 O O . PHE A 1 187 ? -4.770 9.656 22.102 1.00 82.25 187 PHE A O 1
ATOM 1508 N N . SER A 1 188 ? -5.488 11.734 21.651 1.00 86.31 188 SER A N 1
ATOM 1509 C CA . SER A 1 188 ? -5.182 11.690 20.219 1.00 86.31 188 SER A CA 1
ATOM 1510 C C . SER A 1 188 ? -3.685 11.518 19.953 1.00 86.31 188 SER A C 1
ATOM 1512 O O . SER A 1 188 ? -3.296 10.758 19.071 1.00 86.31 188 SER A O 1
ATOM 1514 N N . HIS A 1 189 ? -2.850 12.177 20.758 1.00 84.62 189 HIS A N 1
ATOM 1515 C CA . HIS A 1 189 ? -1.397 12.027 20.756 1.00 84.62 189 HIS A CA 1
ATOM 1516 C C . HIS A 1 189 ? -0.962 10.592 21.104 1.00 84.62 189 HIS A C 1
ATOM 1518 O O . HIS A 1 189 ? -0.250 9.953 20.332 1.00 84.62 189 HIS A O 1
ATOM 1524 N N . GLU A 1 190 ? -1.459 10.047 22.219 1.00 81.88 190 GLU A N 1
ATOM 1525 C CA . GLU A 1 190 ? -1.134 8.679 22.647 1.00 81.88 190 GLU A CA 1
ATOM 1526 C C . GLU A 1 190 ? -1.589 7.629 21.628 1.00 81.88 190 GLU A C 1
ATOM 1528 O O . GLU A 1 190 ? -0.885 6.651 21.390 1.00 81.88 190 GLU A O 1
ATOM 1533 N N . LEU A 1 191 ? -2.747 7.820 20.989 1.00 85.69 191 LEU A N 1
ATOM 1534 C CA . LEU A 1 191 ? -3.201 6.927 19.922 1.00 85.69 191 LEU A CA 1
ATOM 1535 C C . LEU A 1 191 ? -2.331 7.032 18.665 1.00 85.69 191 LEU A C 1
ATOM 1537 O O . LEU A 1 191 ? -2.121 6.020 18.007 1.00 85.69 191 LEU A O 1
ATOM 1541 N N . GLY A 1 192 ? -1.742 8.193 18.369 1.00 85.62 192 GLY A N 1
ATOM 1542 C CA . GLY A 1 192 ? -0.732 8.305 17.315 1.00 85.62 192 GLY A CA 1
ATOM 1543 C C . GLY A 1 192 ? 0.421 7.315 17.518 1.00 85.62 192 GLY A C 1
ATOM 1544 O O . GLY A 1 192 ? 0.767 6.564 16.607 1.00 85.62 192 GLY A O 1
ATOM 1545 N N . HIS A 1 193 ? 0.952 7.225 18.738 1.00 80.88 193 HIS A N 1
ATOM 1546 C CA . HIS A 1 193 ? 1.999 6.257 19.082 1.00 80.88 193 HIS A CA 1
ATOM 1547 C C . HIS A 1 193 ? 1.542 4.788 18.984 1.00 80.88 193 HIS A C 1
ATOM 1549 O O . HIS A 1 193 ? 2.345 3.920 18.638 1.00 80.88 193 HIS A O 1
ATOM 1555 N N . VAL A 1 194 ? 0.257 4.489 19.232 1.00 80.75 194 VAL A N 1
ATOM 1556 C CA . VAL A 1 194 ? -0.318 3.139 19.015 1.00 80.75 194 VAL A CA 1
ATOM 1557 C C . VAL A 1 194 ? -0.220 2.723 17.552 1.00 80.75 194 VAL A C 1
ATOM 1559 O O . VAL A 1 194 ? 0.019 1.556 17.251 1.00 80.75 194 VAL A O 1
ATOM 1562 N N . PHE A 1 195 ? -0.350 3.680 16.640 1.00 82.06 195 PHE A N 1
ATOM 1563 C CA . PHE A 1 195 ? -0.257 3.456 15.201 1.00 82.06 195 PHE A CA 1
ATOM 1564 C C . PHE A 1 195 ? 1.139 3.752 14.636 1.00 82.06 195 PHE A C 1
ATOM 1566 O O . PHE A 1 195 ? 1.291 4.076 13.460 1.00 82.06 195 PHE A O 1
ATOM 1573 N N . GLY A 1 196 ? 2.172 3.638 15.477 1.00 78.50 196 GLY A N 1
ATOM 1574 C CA . GLY A 1 196 ? 3.567 3.711 15.049 1.00 78.50 196 GLY A CA 1
ATOM 1575 C C . GLY A 1 196 ? 4.088 5.125 14.793 1.00 78.50 196 GLY A C 1
ATOM 1576 O O . GLY A 1 196 ? 5.186 5.266 14.254 1.00 78.50 196 GLY A O 1
ATOM 1577 N N . LEU A 1 197 ? 3.350 6.176 15.173 1.00 81.44 197 LEU A N 1
ATOM 1578 C CA . LEU A 1 197 ? 3.878 7.538 15.123 1.00 81.44 197 LEU A CA 1
ATOM 1579 C C . LEU A 1 197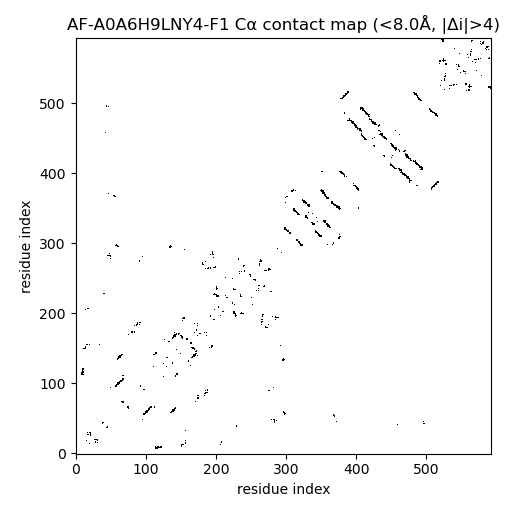 ? 4.904 7.785 16.231 1.00 81.44 197 LEU A C 1
ATOM 1581 O O . LEU A 1 197 ? 4.903 7.157 17.291 1.00 81.44 197 LEU A O 1
ATOM 1585 N N . ILE A 1 198 ? 5.791 8.727 15.949 1.00 77.25 198 ILE A N 1
ATOM 1586 C CA . ILE A 1 198 ? 6.931 9.126 16.773 1.00 77.25 198 ILE A CA 1
ATOM 1587 C C . ILE A 1 198 ? 6.780 10.624 17.006 1.00 77.25 198 ILE A C 1
ATOM 1589 O O . ILE A 1 198 ? 6.176 11.317 16.179 1.00 77.25 198 ILE A O 1
ATOM 1593 N N . HIS A 1 199 ? 7.298 11.132 18.116 1.00 77.25 199 HIS A N 1
ATOM 1594 C CA . HIS A 1 199 ? 7.318 12.570 18.324 1.00 77.25 199 HIS A CA 1
ATOM 1595 C C . HIS A 1 199 ? 8.044 13.296 17.181 1.00 77.25 199 HIS A C 1
ATOM 1597 O O . HIS A 1 199 ? 9.091 12.858 16.699 1.00 77.25 199 HIS A O 1
ATOM 1603 N N . THR A 1 200 ? 7.527 14.467 16.787 1.00 70.81 200 THR A N 1
ATOM 1604 C CA . THR A 1 200 ? 8.164 15.325 15.760 1.00 70.81 200 THR A CA 1
ATOM 1605 C C . THR A 1 200 ? 9.525 15.882 16.202 1.00 70.81 200 THR A C 1
ATOM 1607 O O . THR A 1 200 ? 10.303 16.382 15.388 1.00 70.81 200 THR A O 1
ATOM 1610 N N . TYR A 1 201 ? 9.829 15.784 17.498 1.00 63.72 201 TYR A N 1
ATOM 1611 C CA . TYR A 1 201 ? 11.097 16.136 18.128 1.00 63.72 201 TYR A CA 1
ATOM 1612 C C . TYR A 1 201 ? 11.720 14.877 18.754 1.00 63.72 201 TYR A C 1
ATOM 1614 O O . TYR A 1 201 ? 11.010 13.992 19.204 1.00 63.72 201 TYR A O 1
ATOM 1622 N N . TRP A 1 202 ? 13.053 14.797 18.828 1.00 57.38 202 TRP A N 1
ATOM 1623 C CA . TRP A 1 202 ? 13.778 13.707 19.515 1.00 57.38 202 TRP A CA 1
ATOM 1624 C C . TRP A 1 202 ? 13.496 12.259 19.059 1.00 57.38 202 TRP A C 1
ATOM 1626 O O . TRP A 1 202 ? 13.913 11.342 19.765 1.00 57.38 202 TRP A O 1
ATOM 1636 N N . GLY A 1 203 ? 12.948 12.016 17.862 1.00 56.38 203 GLY A N 1
ATOM 1637 C CA . GLY A 1 203 ? 12.655 10.657 17.371 1.00 56.38 203 GLY A CA 1
ATOM 1638 C C . GLY A 1 203 ? 13.832 9.660 17.434 1.00 56.38 203 GLY A C 1
ATOM 1639 O O . GLY A 1 203 ? 13.630 8.458 17.594 1.00 56.38 203 GLY A O 1
ATOM 1640 N N . TYR A 1 204 ? 15.082 10.146 17.412 1.00 50.38 204 TYR A N 1
ATOM 1641 C CA . TYR A 1 204 ? 16.282 9.334 17.673 1.00 50.38 204 TYR A CA 1
ATOM 1642 C C . TYR A 1 204 ? 16.294 8.658 19.058 1.00 50.38 204 TYR A C 1
ATOM 1644 O O . TYR A 1 204 ? 16.745 7.522 19.175 1.00 50.38 204 TYR A O 1
ATOM 1652 N N . ASN A 1 205 ? 15.842 9.349 20.110 1.00 53.16 205 ASN A N 1
ATOM 1653 C CA . ASN A 1 205 ? 15.840 8.830 21.482 1.00 53.16 205 ASN A CA 1
ATOM 1654 C C . ASN A 1 205 ? 14.718 7.807 21.702 1.00 53.16 205 ASN A C 1
ATOM 1656 O O . ASN A 1 205 ? 14.926 6.840 22.431 1.00 53.16 205 ASN A O 1
ATOM 1660 N N . GLU A 1 206 ? 13.577 7.980 21.031 1.00 57.16 206 GLU A N 1
ATOM 1661 C CA . GLU A 1 206 ? 12.474 7.008 21.020 1.00 57.16 206 GLU A CA 1
ATOM 1662 C C . GLU A 1 206 ? 12.863 5.688 20.343 1.00 57.16 206 GLU A C 1
ATOM 1664 O O . GLU A 1 206 ? 12.422 4.621 20.766 1.00 57.16 206 GLU A O 1
ATOM 1669 N N . LEU A 1 207 ? 13.756 5.739 19.347 1.00 51.88 207 LEU A N 1
ATOM 1670 C CA . LEU A 1 207 ? 14.233 4.570 18.594 1.00 51.88 207 LEU A CA 1
ATOM 1671 C C . LEU A 1 207 ? 15.710 4.198 18.856 1.00 51.88 207 LEU A C 1
ATOM 1673 O O . LEU A 1 207 ? 16.325 3.528 18.026 1.00 51.88 207 LEU A O 1
ATOM 1677 N N . ALA A 1 208 ? 16.291 4.648 19.976 1.00 49.12 208 ALA A N 1
ATOM 1678 C CA . ALA A 1 208 ? 17.726 4.637 20.310 1.00 49.12 208 ALA A CA 1
ATOM 1679 C C . ALA A 1 208 ? 18.633 3.614 19.568 1.00 49.12 208 ALA A C 1
ATOM 1681 O O . ALA A 1 208 ? 18.452 2.400 19.638 1.00 49.12 208 ALA A O 1
ATOM 1682 N N . SER A 1 209 ? 19.725 4.124 18.973 1.00 45.00 209 SER A N 1
ATOM 1683 C CA . SER A 1 209 ? 20.916 3.425 18.424 1.00 45.00 209 SER A CA 1
ATOM 1684 C C . SER A 1 209 ? 20.781 2.555 17.162 1.00 45.00 209 SER A C 1
ATOM 1686 O O . SER A 1 209 ? 21.797 2.078 16.657 1.00 45.00 209 SER A O 1
ATOM 1688 N N . CYS A 1 210 ? 19.587 2.410 16.592 1.00 45.25 210 CYS A N 1
ATOM 1689 C CA . CYS A 1 210 ? 19.356 1.528 15.439 1.00 45.25 210 CYS A CA 1
ATOM 1690 C C . CYS A 1 210 ? 19.295 2.224 14.069 1.00 45.25 210 CYS A C 1
ATOM 1692 O O . CYS A 1 210 ? 19.029 1.572 13.062 1.00 45.25 210 CYS A O 1
ATOM 1694 N N . ILE A 1 211 ? 19.521 3.540 14.003 1.00 46.25 211 ILE A N 1
ATOM 1695 C CA . ILE A 1 211 ? 19.264 4.330 12.793 1.00 46.25 211 ILE A CA 1
ATOM 1696 C C . ILE A 1 211 ? 20.477 5.186 12.458 1.00 46.25 211 ILE A C 1
ATOM 1698 O O . ILE A 1 211 ? 20.940 5.981 13.273 1.00 46.25 211 ILE A O 1
ATOM 1702 N N . ASN A 1 212 ? 20.945 5.053 11.220 1.00 44.34 212 ASN A N 1
ATOM 1703 C CA . ASN A 1 212 ? 21.858 5.990 10.589 1.00 44.34 212 ASN A CA 1
ATOM 1704 C C . ASN A 1 212 ? 21.083 6.799 9.533 1.00 44.34 212 ASN A C 1
ATOM 1706 O O . ASN A 1 212 ? 21.191 6.531 8.342 1.00 44.34 212 ASN A O 1
ATOM 1710 N N . MET A 1 213 ? 20.240 7.731 9.988 1.00 45.75 213 MET A N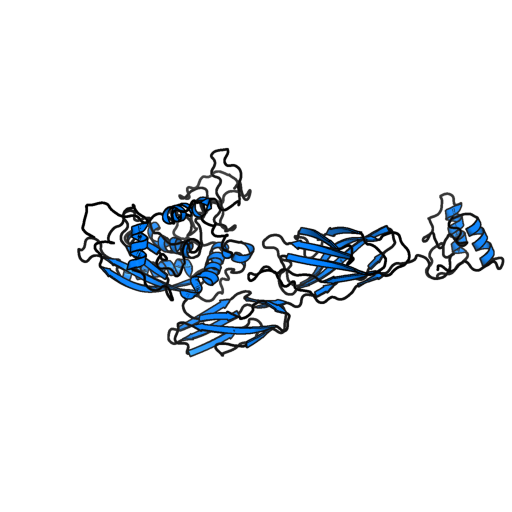 1
ATOM 1711 C CA . MET A 1 213 ? 19.494 8.703 9.171 1.00 45.75 213 MET A CA 1
ATOM 1712 C C . MET A 1 213 ? 19.180 9.916 10.075 1.00 45.75 213 MET A C 1
ATOM 1714 O O . MET A 1 213 ? 18.303 9.810 10.922 1.00 45.75 213 MET A O 1
ATOM 1718 N N . CYS A 1 214 ? 19.859 11.064 10.077 1.00 40.97 214 CYS A N 1
ATOM 1719 C CA . CYS A 1 214 ? 21.093 11.529 9.449 1.00 40.97 214 CYS A CA 1
ATOM 1720 C C . CYS A 1 214 ? 22.171 11.686 10.539 1.00 40.97 214 CYS A C 1
ATOM 1722 O O . CYS A 1 214 ? 21.972 12.432 11.496 1.00 40.97 214 CYS A O 1
ATOM 1724 N N . ALA A 1 215 ? 23.315 11.013 10.417 1.00 38.81 215 ALA A N 1
ATOM 1725 C CA . ALA A 1 215 ? 24.435 11.222 11.329 1.00 38.81 215 ALA A CA 1
ATOM 1726 C C . ALA A 1 215 ? 25.414 12.251 10.760 1.00 38.81 215 ALA A C 1
ATOM 1728 O O . ALA A 1 215 ? 26.089 11.960 9.778 1.00 38.81 215 ALA A O 1
ATOM 1729 N N . GLU A 1 216 ? 25.610 13.374 11.453 1.00 32.69 216 GLU A N 1
ATOM 1730 C CA . GLU A 1 216 ? 26.912 14.045 11.437 1.00 32.69 216 GLU A CA 1
ATOM 1731 C C . GLU A 1 216 ? 27.437 14.300 12.862 1.00 32.69 216 GLU A C 1
ATOM 1733 O O . GLU A 1 216 ? 27.114 15.266 13.540 1.00 32.69 216 GLU A O 1
ATOM 1738 N N . ASN A 1 217 ? 28.331 13.390 13.265 1.00 32.06 217 ASN A N 1
ATOM 1739 C CA . ASN A 1 217 ? 29.369 13.495 14.295 1.00 32.06 217 ASN A CA 1
ATOM 1740 C C . ASN A 1 217 ? 28.987 13.712 15.776 1.00 32.06 217 ASN A C 1
ATOM 1742 O O . ASN A 1 217 ? 28.801 14.820 16.268 1.00 32.06 217 ASN A O 1
ATOM 1746 N N . LEU A 1 218 ? 29.199 12.642 16.552 1.00 37.34 218 LEU A N 1
ATOM 1747 C CA . LEU A 1 218 ? 29.286 12.588 18.023 1.00 37.34 218 LEU A CA 1
ATOM 1748 C C . LEU A 1 218 ? 30.456 13.398 18.645 1.00 37.34 218 LEU A C 1
ATOM 1750 O O . LEU A 1 218 ? 30.807 13.186 19.804 1.00 37.34 218 LEU A O 1
ATOM 1754 N N . ALA A 1 219 ? 31.095 14.311 17.908 1.00 32.88 219 ALA A N 1
ATOM 1755 C CA . ALA A 1 219 ? 32.327 14.979 18.340 1.00 32.88 219 ALA A CA 1
ATOM 1756 C C . ALA A 1 219 ? 32.140 16.417 18.864 1.00 32.88 219 ALA A C 1
ATOM 1758 O O . ALA A 1 219 ? 33.083 16.972 19.427 1.00 32.88 219 ALA A O 1
ATOM 1759 N N . THR A 1 220 ? 30.965 17.038 18.709 1.00 33.44 220 THR A N 1
ATOM 1760 C CA . THR A 1 220 ? 30.779 18.474 19.022 1.00 33.44 220 THR A CA 1
ATOM 1761 C C . THR A 1 220 ? 29.775 18.777 20.134 1.00 33.44 220 THR A C 1
ATOM 1763 O O . THR A 1 220 ? 29.604 19.942 20.486 1.00 33.44 220 THR A O 1
ATOM 1766 N N . GLY A 1 221 ? 29.135 17.771 20.740 1.00 37.94 221 GLY A N 1
ATOM 1767 C CA . GLY A 1 221 ? 28.146 18.004 21.803 1.00 37.94 221 GLY A CA 1
ATOM 1768 C C . GLY A 1 221 ? 26.856 18.689 21.325 1.00 37.94 221 GLY A C 1
ATOM 1769 O O . GLY A 1 221 ? 26.093 19.179 22.155 1.00 37.94 221 GLY A O 1
ATOM 1770 N N . SER A 1 222 ? 26.605 18.708 20.011 1.00 37.44 222 SER A N 1
ATOM 1771 C CA . SER A 1 222 ? 25.307 19.027 19.407 1.00 37.44 222 SER A CA 1
ATOM 1772 C C . SER A 1 222 ? 24.573 17.715 19.145 1.00 37.44 222 SER A C 1
ATOM 1774 O O . SER A 1 222 ? 25.070 16.885 18.390 1.00 37.44 222 SER A O 1
ATOM 1776 N N . SER A 1 223 ? 23.433 17.488 19.798 1.00 38.34 223 SER A N 1
ATOM 1777 C CA . SER A 1 223 ? 22.505 16.428 19.389 1.00 38.34 223 SER A CA 1
ATOM 1778 C C . SER A 1 223 ? 21.684 16.972 18.225 1.00 38.34 223 SER A C 1
ATOM 1780 O O . SER A 1 223 ? 20.672 17.631 18.439 1.00 38.34 223 SER A O 1
ATOM 1782 N N . ASP A 1 224 ? 22.160 16.774 16.998 1.00 41.94 224 ASP A N 1
ATOM 1783 C CA . ASP A 1 224 ? 21.346 17.046 15.811 1.00 41.94 224 ASP A CA 1
ATOM 1784 C C . ASP A 1 224 ? 20.246 15.971 15.700 1.00 41.94 224 ASP A C 1
ATOM 1786 O O . ASP A 1 224 ? 20.473 14.789 15.967 1.00 41.94 224 ASP A O 1
ATOM 1790 N N . PHE A 1 225 ? 19.020 16.422 15.426 1.00 50.97 225 PHE A N 1
ATOM 1791 C CA . PHE A 1 225 ? 17.762 15.712 15.668 1.00 50.97 225 PHE A CA 1
ATOM 1792 C C . PHE A 1 225 ? 17.390 14.824 14.471 1.00 50.97 225 PHE A C 1
ATOM 1794 O O . PHE A 1 225 ? 17.271 15.325 13.357 1.00 50.97 225 PHE A O 1
ATOM 1801 N N . ALA A 1 226 ? 17.146 13.528 14.694 1.00 49.19 226 ALA A N 1
ATOM 1802 C CA . ALA A 1 226 ? 16.482 12.686 13.696 1.00 49.19 226 ALA A CA 1
ATOM 1803 C C . ALA A 1 226 ? 14.972 12.987 13.680 1.00 49.19 226 ALA A C 1
ATOM 1805 O O . ALA A 1 226 ? 14.366 13.113 14.748 1.00 49.19 226 ALA A O 1
ATOM 1806 N N . GLY A 1 227 ? 14.386 13.110 12.484 1.00 54.94 227 GLY A N 1
ATOM 1807 C CA . GLY A 1 227 ? 12.944 13.317 12.290 1.00 54.94 227 GLY A CA 1
ATOM 1808 C C . GLY A 1 227 ? 12.091 12.096 12.666 1.00 54.94 227 GLY A C 1
ATOM 1809 O O . GLY A 1 227 ? 12.610 11.004 12.897 1.00 54.94 227 GLY A O 1
ATOM 1810 N N . ASP A 1 228 ? 10.765 12.255 12.666 1.00 66.56 228 ASP A N 1
ATOM 1811 C CA . ASP A 1 228 ? 9.750 11.230 12.996 1.00 66.56 228 ASP A CA 1
ATOM 1812 C C . ASP A 1 228 ? 9.508 10.207 11.862 1.00 66.56 228 ASP A C 1
ATOM 1814 O O . ASP A 1 228 ? 8.490 9.511 11.828 1.00 66.56 228 ASP A O 1
ATOM 1818 N N . ARG A 1 229 ? 10.466 10.104 10.929 1.00 68.88 229 ARG A N 1
ATOM 1819 C CA . ARG A 1 229 ? 10.421 9.366 9.654 1.00 68.88 229 ARG A CA 1
ATOM 1820 C C . ARG A 1 229 ? 9.390 9.869 8.647 1.00 68.88 229 ARG A C 1
ATOM 1822 O O . ARG A 1 229 ? 9.375 9.345 7.538 1.00 68.88 229 ARG A O 1
ATOM 1829 N N . CYS A 1 230 ? 8.599 10.888 8.958 1.00 69.94 230 CYS A N 1
ATOM 1830 C CA . CYS A 1 230 ? 7.791 11.591 7.972 1.00 69.94 230 CYS A CA 1
ATOM 1831 C C . CYS A 1 230 ? 8.608 12.804 7.475 1.00 69.94 230 CYS A C 1
ATOM 1833 O O . CYS A 1 230 ? 9.272 13.498 8.234 1.00 69.94 230 CYS A O 1
ATOM 1835 N N . SER A 1 231 ? 8.699 12.981 6.161 1.00 69.31 231 SER A N 1
ATOM 1836 C CA . SER A 1 231 ? 9.426 14.089 5.519 1.00 69.31 231 SER A CA 1
ATOM 1837 C C . SER A 1 231 ? 8.584 15.363 5.402 1.00 69.31 231 SER A C 1
ATOM 1839 O O . SER A 1 231 ? 9.128 16.457 5.268 1.00 69.31 231 SER A O 1
ATOM 1841 N N . ASP A 1 232 ? 7.258 15.222 5.439 1.00 69.31 232 ASP A N 1
ATOM 1842 C CA . ASP A 1 232 ? 6.291 16.322 5.419 1.00 69.31 232 ASP A CA 1
ATOM 1843 C C . ASP A 1 232 ? 6.047 16.937 6.812 1.00 69.31 232 ASP A C 1
ATOM 1845 O O . ASP A 1 232 ? 5.365 17.958 6.938 1.00 69.31 232 ASP A O 1
ATOM 1849 N N . THR A 1 233 ? 6.646 16.345 7.843 1.00 69.88 233 THR A N 1
ATOM 1850 C CA . THR A 1 233 ? 6.811 16.861 9.200 1.00 69.88 233 THR A CA 1
ATOM 1851 C C . THR A 1 233 ? 8.222 17.425 9.330 1.00 69.88 233 THR A C 1
ATOM 1853 O O . THR A 1 233 ? 9.213 16.698 9.412 1.00 69.88 233 THR A O 1
ATOM 1856 N N . PRO A 1 234 ? 8.358 18.754 9.333 1.00 62.19 234 PRO A N 1
ATOM 1857 C CA . PRO A 1 234 ? 9.663 19.369 9.469 1.00 62.19 234 PRO A CA 1
ATOM 1858 C C . PRO A 1 234 ? 10.302 18.976 10.805 1.00 62.19 234 PRO A C 1
ATOM 1860 O O . PRO A 1 234 ? 9.590 18.971 11.814 1.00 62.19 234 PRO A O 1
ATOM 1863 N N . PRO A 1 235 ? 11.619 18.707 10.854 1.00 56.28 235 PRO A N 1
ATOM 1864 C CA . PRO A 1 235 ? 12.278 18.381 12.110 1.00 56.28 235 PRO A CA 1
ATOM 1865 C C . PRO A 1 235 ? 12.080 19.504 13.138 1.00 56.28 235 PRO A C 1
ATOM 1867 O O . PRO A 1 235 ? 12.043 20.690 12.792 1.00 56.28 235 PRO A O 1
ATOM 1870 N N . GLU A 1 236 ? 11.968 19.146 14.417 1.00 55.78 236 GLU A N 1
ATOM 1871 C CA . GLU A 1 236 ? 11.773 20.109 15.501 1.00 55.78 236 GLU A CA 1
ATOM 1872 C C . GLU A 1 236 ? 12.861 20.037 16.573 1.00 55.78 236 GLU A C 1
ATOM 1874 O O . GLU A 1 236 ? 13.262 18.969 17.036 1.00 55.78 236 GLU A O 1
ATOM 1879 N N . ARG A 1 237 ? 13.311 21.218 17.018 1.00 52.34 237 ARG A N 1
ATOM 1880 C CA . ARG A 1 237 ? 14.425 21.364 17.966 1.00 52.34 237 ARG A CA 1
ATOM 1881 C C . ARG A 1 237 ? 14.027 21.180 19.436 1.00 52.34 237 ARG A C 1
ATOM 1883 O O . ARG A 1 237 ? 14.881 20.853 20.254 1.00 52.34 237 ARG A O 1
ATOM 1890 N N . TRP A 1 238 ? 12.781 21.460 19.822 1.00 54.31 238 TRP A N 1
ATOM 1891 C CA . TRP A 1 238 ? 12.380 21.465 21.236 1.00 54.31 238 TRP A CA 1
ATOM 1892 C C . TRP A 1 238 ? 10.905 21.128 21.433 1.00 54.31 238 TRP A C 1
ATOM 1894 O O . TRP A 1 238 ? 10.053 21.575 20.675 1.00 54.31 238 TRP A O 1
ATOM 1904 N N . TRP A 1 239 ? 10.619 20.475 22.557 1.00 50.03 239 TRP A N 1
ATOM 1905 C CA . TRP A 1 239 ? 9.286 20.135 23.054 1.00 50.03 239 TRP A CA 1
ATOM 1906 C C . TRP A 1 239 ? 8.291 21.300 23.234 1.00 50.03 239 TRP A C 1
ATOM 1908 O O . TRP A 1 239 ? 7.084 21.076 23.280 1.00 50.03 239 TRP A O 1
ATOM 1918 N N . SER A 1 240 ? 8.757 22.544 23.400 1.00 49.41 240 SER A N 1
ATOM 1919 C CA . SER A 1 240 ? 7.901 23.657 23.841 1.00 49.41 240 SER A CA 1
ATOM 1920 C C . SER A 1 240 ? 7.389 24.578 22.728 1.00 49.41 240 SER A C 1
ATOM 1922 O O . SER A 1 240 ? 6.579 25.460 23.012 1.00 49.41 240 SER A O 1
ATOM 1924 N N . GLY A 1 241 ? 7.796 24.394 21.466 1.00 48.75 241 GLY A N 1
ATOM 1925 C CA . GLY A 1 241 ? 7.328 25.241 20.360 1.00 48.75 241 GLY A CA 1
ATOM 1926 C C . GLY A 1 241 ? 7.600 26.745 20.544 1.00 48.75 241 GLY A C 1
ATOM 1927 O O . GLY A 1 241 ? 6.881 27.568 19.978 1.00 48.75 241 GLY A O 1
ATOM 1928 N N . GLU A 1 242 ? 8.599 27.140 21.346 1.00 45.44 242 GLU A N 1
ATOM 1929 C CA . GLU A 1 242 ? 8.963 28.554 21.465 1.00 45.44 242 GLU A CA 1
ATOM 1930 C C . GLU A 1 242 ? 9.465 29.073 20.112 1.00 45.44 242 GLU A C 1
ATOM 1932 O O . GLU A 1 242 ? 10.466 28.599 19.571 1.00 45.44 242 GLU A O 1
ATOM 1937 N N . THR A 1 243 ? 8.763 30.070 19.567 1.00 43.00 243 THR A N 1
ATOM 1938 C CA . THR A 1 243 ? 9.149 30.796 18.356 1.00 43.00 243 THR A CA 1
ATOM 1939 C C . THR A 1 243 ? 10.496 31.480 18.572 1.00 43.00 243 THR A C 1
ATOM 1941 O O . THR A 1 243 ? 10.557 32.632 19.005 1.00 43.00 243 THR A O 1
ATOM 1944 N N . PHE A 1 244 ? 11.593 30.807 18.243 1.00 42.78 244 PHE A N 1
ATOM 1945 C CA . PHE A 1 244 ? 12.847 31.500 18.001 1.00 42.78 244 PHE A CA 1
ATOM 1946 C C . PHE A 1 244 ? 12.820 32.034 16.574 1.00 42.78 244 PHE A C 1
ATOM 1948 O O . PHE A 1 244 ? 12.978 31.300 15.604 1.00 42.78 244 PHE A O 1
ATOM 1955 N N . ALA A 1 245 ? 12.627 33.347 16.453 1.00 37.72 245 ALA A N 1
ATOM 1956 C CA . ALA A 1 245 ? 12.953 34.089 15.246 1.00 37.72 245 ALA A CA 1
ATOM 1957 C C . ALA A 1 245 ? 14.476 34.019 15.027 1.00 37.72 245 ALA A C 1
ATOM 1959 O O . ALA A 1 245 ? 15.230 34.881 15.472 1.00 37.72 245 ALA A O 1
ATOM 1960 N N . GLY A 1 246 ? 14.934 32.948 14.389 1.00 42.88 246 GLY A N 1
ATOM 1961 C CA . GLY A 1 246 ? 16.320 32.739 14.004 1.00 42.88 246 GLY A CA 1
ATOM 1962 C C . GLY A 1 246 ? 16.353 31.929 12.720 1.00 42.88 246 GLY A C 1
ATOM 1963 O O . GLY A 1 246 ? 15.921 30.784 12.706 1.00 42.88 246 GLY A O 1
ATOM 1964 N N . ALA A 1 247 ? 16.838 32.542 11.642 1.00 39.81 247 ALA A N 1
ATOM 1965 C CA . ALA A 1 247 ? 17.001 31.939 10.323 1.00 39.81 247 ALA A CA 1
ATOM 1966 C C . ALA A 1 247 ? 18.101 30.858 10.338 1.00 39.81 247 ALA A C 1
ATOM 1968 O O . ALA A 1 247 ? 19.205 31.075 9.846 1.00 39.81 247 ALA A O 1
ATOM 1969 N N . GLY A 1 248 ? 17.825 29.724 10.979 1.00 51.47 248 GLY A N 1
ATOM 1970 C CA . GLY A 1 248 ? 18.625 28.513 10.845 1.00 51.47 248 GLY A CA 1
ATOM 1971 C C . GLY A 1 248 ? 18.141 27.682 9.659 1.00 51.47 248 GLY A C 1
ATOM 1972 O O . GLY A 1 248 ? 16.968 27.751 9.288 1.00 51.47 248 GLY A O 1
ATOM 1973 N N . LEU A 1 249 ? 19.044 26.894 9.091 1.00 50.56 249 LEU A N 1
ATOM 1974 C CA . LEU A 1 249 ? 18.693 25.795 8.201 1.00 50.56 249 LEU A CA 1
ATOM 1975 C C . LEU A 1 249 ? 18.688 24.503 9.023 1.00 50.56 249 LEU A C 1
ATOM 1977 O O . LEU A 1 249 ? 19.477 24.377 9.964 1.00 50.56 249 LEU A O 1
ATOM 1981 N N . ASP A 1 250 ? 17.793 23.584 8.689 1.00 46.94 250 ASP A N 1
ATOM 1982 C CA . ASP A 1 250 ? 17.892 22.184 9.076 1.00 46.94 250 ASP A CA 1
ATOM 1983 C C . ASP A 1 250 ? 19.143 21.587 8.417 1.00 46.94 250 ASP A C 1
ATOM 1985 O O . ASP A 1 250 ? 19.335 21.713 7.208 1.00 46.94 250 ASP A O 1
ATOM 1989 N N . SER A 1 251 ? 20.023 20.976 9.208 1.00 45.03 251 SER A N 1
ATOM 1990 C CA . SER A 1 251 ? 21.248 20.336 8.722 1.00 45.03 251 SER A CA 1
ATOM 1991 C C . SER A 1 251 ? 20.967 19.059 7.922 1.00 45.03 251 SER A C 1
ATOM 1993 O O . SER A 1 251 ? 21.820 18.658 7.133 1.00 45.03 251 SER A O 1
ATOM 1995 N N . CYS A 1 252 ? 19.777 18.457 8.061 1.00 44.25 252 CYS A N 1
ATOM 1996 C CA . CYS A 1 252 ? 19.367 17.272 7.306 1.00 44.25 252 CYS A CA 1
ATOM 1997 C C . CYS A 1 252 ? 18.815 17.621 5.915 1.00 44.25 252 CYS A C 1
ATOM 1999 O O . CYS A 1 252 ? 19.247 17.042 4.922 1.00 44.25 252 CYS A O 1
ATOM 2001 N N . SER A 1 253 ? 17.871 18.564 5.828 1.0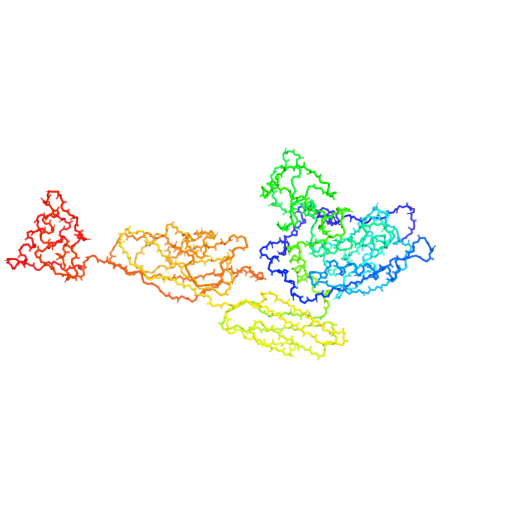0 48.56 253 SER A N 1
ATOM 2002 C CA . SER A 1 253 ? 17.219 18.954 4.564 1.00 48.56 253 SER A CA 1
ATOM 2003 C C . SER A 1 253 ? 17.814 20.199 3.897 1.00 48.56 253 SER A C 1
ATOM 2005 O O . SER A 1 253 ? 17.509 20.485 2.740 1.00 48.56 253 SER A O 1
ATOM 2007 N N . GLY A 1 254 ? 18.635 20.980 4.605 1.00 51.16 254 GLY A N 1
ATOM 2008 C CA . GLY A 1 254 ? 19.133 22.278 4.138 1.00 51.16 254 GLY A CA 1
ATOM 2009 C C . GLY A 1 254 ? 18.055 23.367 4.047 1.00 51.16 254 GLY A C 1
ATOM 2010 O O . GLY A 1 254 ? 18.341 24.465 3.564 1.00 51.16 254 GLY A O 1
ATOM 2011 N N . LEU A 1 255 ? 16.822 23.087 4.486 1.00 49.03 255 LEU A N 1
ATOM 2012 C CA . LEU A 1 255 ? 15.685 24.004 4.414 1.00 49.03 255 LEU A CA 1
ATOM 2013 C C . LEU A 1 255 ? 15.608 24.892 5.656 1.00 49.03 255 LEU A C 1
ATOM 2015 O O . LEU A 1 255 ? 16.032 24.514 6.744 1.00 49.03 255 LEU A O 1
ATOM 2019 N N . ALA A 1 256 ? 15.057 26.097 5.510 1.00 51.94 256 ALA A N 1
ATOM 2020 C CA . ALA A 1 256 ? 14.812 26.967 6.656 1.00 51.94 256 ALA A CA 1
ATOM 2021 C C . ALA A 1 256 ? 13.796 26.321 7.609 1.00 51.94 256 ALA A C 1
ATOM 2023 O O . ALA A 1 256 ? 12.763 25.830 7.153 1.00 51.94 256 ALA A O 1
ATOM 2024 N N . TRP A 1 257 ? 14.064 26.369 8.919 1.00 51.78 257 TRP A N 1
ATOM 2025 C CA . TRP A 1 257 ? 13.127 25.859 9.925 1.00 51.78 257 TRP A CA 1
ATOM 2026 C C . TRP A 1 257 ? 11.749 26.514 9.741 1.00 51.78 257 TRP A C 1
ATOM 2028 O O . TRP A 1 257 ? 11.654 27.750 9.748 1.00 51.78 257 TRP A O 1
ATOM 2038 N N . PRO A 1 258 ? 10.669 25.736 9.573 1.00 48.62 258 PRO A N 1
ATOM 2039 C CA . PRO A 1 258 ? 9.347 26.312 9.427 1.00 48.62 258 PRO A CA 1
ATOM 2040 C C . PRO A 1 258 ? 8.889 26.945 10.736 1.00 48.62 258 PRO A C 1
ATOM 2042 O O . PRO A 1 258 ? 9.111 26.443 11.833 1.00 48.62 258 PRO A O 1
ATOM 2045 N N . ILE A 1 259 ? 8.200 28.073 10.595 1.00 48.19 259 ILE A N 1
ATOM 2046 C CA . ILE A 1 259 ? 7.771 28.933 11.705 1.00 48.19 259 ILE A CA 1
ATOM 2047 C C . ILE A 1 259 ? 6.596 28.306 12.494 1.00 48.19 259 ILE A C 1
ATOM 2049 O O . ILE A 1 259 ? 6.215 28.826 13.540 1.00 48.19 259 ILE A O 1
ATOM 2053 N N . TYR A 1 260 ? 6.015 27.188 12.031 1.00 53.38 260 TYR A N 1
ATOM 2054 C CA . TYR A 1 260 ? 4.735 26.678 12.547 1.00 53.38 260 TYR A CA 1
ATOM 2055 C C . TYR A 1 260 ? 4.647 25.156 12.813 1.00 53.38 260 TYR A C 1
ATOM 2057 O O . TYR A 1 260 ? 3.867 24.483 12.143 1.00 53.38 260 TYR A O 1
ATOM 2065 N N . PRO A 1 261 ? 5.341 24.608 13.831 1.00 52.84 261 PRO A N 1
ATOM 2066 C CA . PRO A 1 261 ? 5.196 23.201 14.233 1.00 52.84 261 PRO A CA 1
ATOM 2067 C C . PRO A 1 261 ? 4.187 22.946 15.376 1.00 52.84 261 PRO A C 1
ATOM 2069 O O . PRO A 1 261 ? 3.816 21.810 15.656 1.00 52.84 261 PRO A O 1
ATOM 2072 N N . ASN A 1 262 ? 3.667 23.992 16.031 1.00 58.78 262 ASN A N 1
ATOM 2073 C CA . ASN A 1 262 ? 2.802 23.875 17.220 1.00 58.78 262 ASN A CA 1
ATOM 2074 C C . ASN A 1 262 ? 1.394 23.290 16.969 1.00 58.78 262 ASN A C 1
ATOM 2076 O O . ASN A 1 262 ? 0.553 23.286 17.866 1.00 58.78 262 ASN A O 1
ATOM 2080 N N . LYS A 1 263 ? 1.124 22.819 15.749 1.00 73.38 263 LYS A N 1
ATOM 2081 C CA . LYS A 1 263 ? -0.168 22.283 15.308 1.00 73.38 263 LYS A CA 1
ATOM 2082 C C . LYS A 1 263 ? -0.106 20.805 14.927 1.00 73.38 263 LYS A C 1
ATOM 2084 O O . LYS A 1 263 ? -1.023 20.333 14.270 1.00 73.38 263 LYS A O 1
ATOM 2089 N N . ASN A 1 264 ? 0.938 20.071 15.310 1.00 79.81 264 ASN A N 1
ATOM 2090 C CA . ASN A 1 264 ? 0.978 18.622 15.116 1.00 79.81 264 ASN A CA 1
ATOM 2091 C C . ASN A 1 264 ? 0.532 17.876 16.388 1.00 79.81 264 ASN A C 1
ATOM 2093 O O . ASN A 1 264 ? 0.916 18.264 17.495 1.00 79.81 264 ASN A O 1
ATOM 2097 N N . HIS A 1 265 ? -0.272 16.814 16.252 1.00 82.44 265 HIS A N 1
ATOM 2098 C CA . HIS A 1 265 ? -0.668 15.966 17.390 1.00 82.44 265 HIS A CA 1
ATOM 2099 C C . HIS A 1 265 ? 0.524 15.283 18.067 1.00 82.44 265 HIS A C 1
ATOM 2101 O O . HIS A 1 265 ? 0.511 15.155 19.285 1.00 82.44 265 HIS A O 1
ATOM 2107 N N . MET A 1 266 ? 1.574 14.936 17.321 1.00 80.88 266 MET A N 1
ATOM 2108 C CA . MET A 1 266 ? 2.803 14.301 17.819 1.00 80.88 266 MET A CA 1
ATOM 2109 C C . MET A 1 266 ? 3.821 15.296 18.394 1.00 80.88 266 MET A C 1
ATOM 2111 O O . MET A 1 266 ? 4.943 14.931 18.732 1.00 80.88 266 MET A O 1
ATOM 2115 N N . ASN A 1 267 ? 3.433 16.562 18.545 1.00 75.81 267 ASN A N 1
ATOM 2116 C CA . ASN A 1 267 ? 4.197 17.566 19.271 1.00 75.81 267 ASN A CA 1
ATOM 2117 C C . ASN A 1 267 ? 3.593 17.768 20.671 1.00 75.81 267 ASN A C 1
ATOM 2119 O O . ASN A 1 267 ? 2.374 17.931 20.810 1.00 75.81 267 ASN A O 1
ATOM 2123 N N . ILE A 1 268 ? 4.434 17.832 21.708 1.00 67.12 268 ILE A N 1
ATOM 2124 C CA . ILE A 1 268 ? 3.992 18.033 23.099 1.00 67.12 268 ILE A CA 1
ATOM 2125 C C . ILE A 1 268 ? 3.781 19.506 23.480 1.00 67.12 268 ILE A C 1
ATOM 2127 O O . ILE A 1 268 ? 3.468 19.812 24.633 1.00 67.12 268 ILE A O 1
ATOM 2131 N N . SER A 1 269 ? 3.895 20.431 22.520 1.00 60.03 269 SER A N 1
ATOM 2132 C CA . SER A 1 269 ? 3.589 21.843 22.732 1.00 60.03 269 SER A CA 1
ATOM 2133 C C . SER A 1 269 ? 2.151 22.037 23.224 1.00 60.03 269 SER A C 1
ATOM 2135 O O . SER A 1 269 ? 1.192 21.419 22.745 1.00 60.03 269 SER A O 1
ATOM 2137 N N . ILE A 1 270 ? 2.039 22.939 24.198 1.00 53.97 270 ILE A N 1
ATOM 2138 C CA . ILE A 1 270 ? 0.855 23.213 25.017 1.00 53.97 270 ILE A CA 1
ATOM 2139 C C . ILE A 1 270 ? -0.057 24.310 24.442 1.00 53.97 270 ILE A C 1
ATOM 2141 O O . ILE A 1 270 ? -1.041 24.688 25.077 1.00 53.97 270 ILE A O 1
ATOM 2145 N N . TYR A 1 271 ? 0.279 24.854 23.266 1.00 47.69 271 TYR A N 1
ATOM 2146 C CA . TYR A 1 271 ? -0.384 26.019 22.677 1.00 47.69 271 TYR A CA 1
ATOM 2147 C C . TYR A 1 271 ? -0.951 25.716 21.280 1.00 47.69 271 TYR A C 1
ATOM 2149 O O . TYR A 1 271 ? -0.203 25.736 20.303 1.00 47.69 271 TYR A O 1
ATOM 2157 N N . GLY A 1 272 ? -2.276 25.543 21.167 1.00 53.94 272 GLY A N 1
ATOM 2158 C CA . GLY A 1 272 ? -2.989 25.574 19.884 1.00 53.94 272 GLY A CA 1
ATOM 2159 C C . GLY A 1 272 ? -4.189 24.626 19.791 1.00 53.94 272 GLY A C 1
ATOM 2160 O O . GLY A 1 272 ? -4.012 23.415 19.787 1.00 53.94 272 GLY A O 1
ATOM 2161 N N . ALA A 1 273 ? -5.384 25.191 19.597 1.00 55.12 273 ALA A N 1
ATOM 2162 C CA . ALA A 1 273 ? -6.663 24.472 19.524 1.00 55.12 273 ALA A CA 1
ATOM 2163 C C . ALA A 1 273 ? -6.880 23.637 18.248 1.00 55.12 273 ALA A C 1
ATOM 2165 O O . ALA A 1 273 ? -7.898 22.970 18.115 1.00 55.12 273 ALA A O 1
ATOM 2166 N N . ASN A 1 274 ? -5.954 23.704 17.286 1.00 67.25 274 ASN A N 1
ATOM 2167 C CA . ASN A 1 274 ? -6.084 23.052 15.983 1.00 67.25 274 ASN A CA 1
ATOM 2168 C C . ASN A 1 274 ? -4.823 22.228 15.713 1.00 67.25 274 ASN A C 1
ATOM 2170 O O . ASN A 1 274 ? -3.928 22.703 15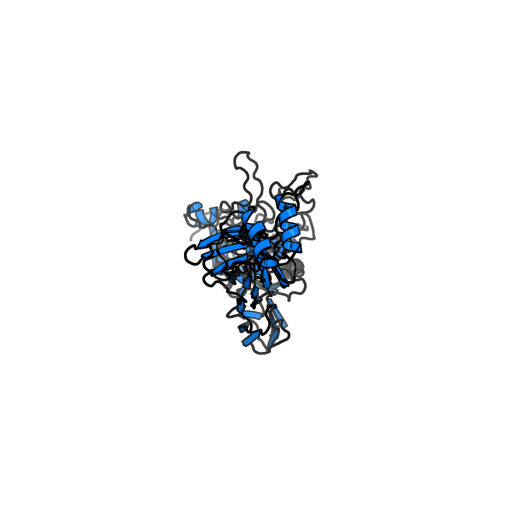.003 1.00 67.25 274 ASN A O 1
ATOM 2174 N N . LYS A 1 275 ? -4.741 21.042 16.323 1.00 76.12 275 LYS A N 1
ATOM 2175 C CA . LYS A 1 275 ? -3.720 20.042 15.999 1.00 76.12 275 LYS A CA 1
ATOM 2176 C C . LYS A 1 275 ? -4.189 19.168 14.824 1.00 76.12 275 LYS A C 1
ATOM 2178 O O . LYS A 1 275 ? -5.387 19.008 14.624 1.00 76.12 275 LYS A O 1
ATOM 2183 N N . LEU A 1 276 ? -3.251 18.698 14.003 1.00 84.94 276 LEU A N 1
ATOM 2184 C CA . LEU A 1 276 ? -3.470 17.880 12.807 1.00 84.94 276 LEU A CA 1
ATOM 2185 C C . LEU A 1 276 ? -2.329 16.857 12.662 1.00 84.94 276 LEU A C 1
ATOM 2187 O O . LEU A 1 276 ? -1.235 17.069 13.186 1.00 84.94 276 LEU A O 1
ATOM 2191 N N . PHE A 1 277 ? -2.576 15.767 11.942 1.00 86.25 277 PHE A N 1
ATOM 2192 C CA . PHE A 1 277 ? -1.546 14.853 11.451 1.00 86.25 277 PHE A CA 1
ATOM 2193 C C . PHE A 1 277 ? -1.157 15.254 10.024 1.00 86.25 277 PHE A C 1
ATOM 2195 O O . PHE A 1 277 ? -1.983 15.782 9.273 1.00 86.25 277 PHE A O 1
ATOM 2202 N N . SER A 1 278 ? 0.099 15.028 9.641 1.00 83.69 278 SER A N 1
ATOM 2203 C CA . SER A 1 278 ? 0.526 15.210 8.251 1.00 83.69 278 SER A CA 1
ATOM 2204 C C . SER A 1 278 ? 0.034 14.057 7.359 1.00 83.69 278 SER A C 1
ATOM 2206 O O . SER A 1 278 ? -0.235 12.966 7.869 1.00 83.69 278 SER A O 1
ATOM 2208 N N . PRO A 1 279 ? -0.071 14.243 6.031 1.00 82.56 279 PRO A N 1
ATOM 2209 C CA . PRO A 1 279 ? -0.399 13.157 5.106 1.00 82.56 279 PRO A CA 1
ATOM 2210 C C . PRO A 1 279 ? 0.454 11.887 5.275 1.00 82.56 279 PRO A C 1
ATOM 2212 O O . PRO A 1 279 ? -0.092 10.782 5.247 1.00 82.56 279 PRO A O 1
ATOM 2215 N N . GLN A 1 280 ? 1.765 12.004 5.504 1.00 79.00 280 GLN A N 1
ATOM 2216 C CA . GLN A 1 280 ? 2.630 10.837 5.721 1.00 79.00 280 GLN A CA 1
ATOM 2217 C C . GLN A 1 280 ? 2.418 10.202 7.099 1.00 79.00 280 GLN A C 1
ATOM 2219 O O . GLN A 1 280 ? 2.437 8.975 7.201 1.00 79.00 280 GLN A O 1
ATOM 2224 N N . GLN A 1 281 ? 2.128 10.985 8.146 1.00 85.56 281 GLN A N 1
ATOM 2225 C CA . GLN A 1 281 ? 1.715 10.427 9.440 1.00 85.56 281 GLN A CA 1
ATOM 2226 C C . GLN A 1 281 ? 0.405 9.637 9.304 1.00 85.56 281 GLN A C 1
ATOM 2228 O O . GLN A 1 281 ? 0.300 8.525 9.814 1.00 85.56 281 GLN A O 1
ATOM 2233 N N . VAL A 1 282 ? -0.574 10.153 8.558 1.00 86.50 282 VAL A N 1
ATOM 2234 C CA . VAL A 1 282 ? -1.834 9.439 8.290 1.00 86.50 282 VAL A CA 1
ATOM 2235 C C . VAL A 1 282 ? -1.583 8.158 7.495 1.00 86.50 282 VAL A C 1
ATOM 2237 O O . VAL A 1 282 ? -2.113 7.107 7.844 1.00 86.50 282 VAL A O 1
ATOM 2240 N N . SER A 1 283 ? -0.715 8.210 6.485 1.00 82.38 283 SER A N 1
ATOM 2241 C CA . SER A 1 283 ? -0.334 7.025 5.704 1.00 82.38 283 SER A CA 1
ATOM 2242 C C . SER A 1 283 ? 0.343 5.966 6.589 1.00 82.38 283 SER A C 1
ATOM 2244 O O . SER A 1 283 ? 0.069 4.773 6.472 1.00 82.38 283 SER A O 1
ATOM 2246 N N . ARG A 1 284 ? 1.156 6.393 7.569 1.00 84.50 284 ARG A N 1
ATOM 2247 C CA . ARG A 1 284 ? 1.723 5.495 8.588 1.00 84.50 284 ARG A CA 1
ATOM 2248 C C . ARG A 1 284 ? 0.658 4.869 9.470 1.00 84.50 284 ARG A C 1
ATOM 2250 O O . ARG A 1 284 ? 0.725 3.665 9.700 1.00 84.50 284 ARG A O 1
ATOM 2257 N N . ILE A 1 285 ? -0.319 5.662 9.918 1.00 86.75 285 ILE A N 1
ATOM 2258 C CA . ILE A 1 285 ? -1.440 5.163 10.716 1.00 86.75 285 ILE A CA 1
ATOM 2259 C C . ILE A 1 285 ? -2.145 4.031 9.963 1.00 86.75 285 ILE A C 1
ATOM 2261 O O . ILE A 1 285 ? -2.271 2.934 10.504 1.00 86.75 285 ILE A O 1
ATOM 2265 N N . TYR A 1 286 ? -2.526 4.258 8.702 1.00 83.69 286 TYR A N 1
ATOM 2266 C CA . TYR A 1 286 ? -3.182 3.243 7.875 1.00 83.69 286 TYR A CA 1
ATOM 2267 C C . TYR A 1 286 ? -2.311 2.004 7.649 1.00 83.69 286 TYR A C 1
ATOM 2269 O O . TYR A 1 286 ? -2.806 0.888 7.779 1.00 83.69 286 TYR A O 1
ATOM 2277 N N . CYS A 1 287 ? -1.011 2.178 7.406 1.00 80.88 287 CYS A N 1
ATOM 2278 C CA . CYS A 1 287 ? -0.091 1.058 7.235 1.00 80.88 287 CYS A CA 1
ATOM 2279 C C . CYS A 1 287 ? -0.008 0.170 8.491 1.00 80.88 287 CYS A C 1
ATOM 2281 O O . CYS A 1 287 ? -0.182 -1.045 8.409 1.00 80.88 287 CYS A O 1
ATOM 2283 N N . TYR A 1 288 ? 0.171 0.762 9.679 1.00 82.44 288 TYR A N 1
ATOM 2284 C CA . TYR A 1 288 ? 0.168 0.007 10.941 1.00 82.44 288 TYR A CA 1
ATOM 2285 C C . TYR A 1 288 ? -1.209 -0.589 11.259 1.00 82.44 288 TYR A C 1
ATOM 2287 O O . TYR A 1 288 ? -1.295 -1.648 11.885 1.00 82.44 288 TYR A O 1
ATOM 2295 N N . MET A 1 289 ? -2.291 0.077 10.848 1.00 81.44 289 MET A N 1
ATOM 2296 C CA . MET A 1 289 ? -3.645 -0.448 10.995 1.00 81.44 289 MET A CA 1
ATOM 2297 C C . MET A 1 289 ? -3.871 -1.703 10.162 1.00 81.44 289 MET A C 1
ATOM 2299 O O . MET A 1 289 ? -4.427 -2.679 10.670 1.00 81.44 289 MET A O 1
ATOM 2303 N N . GLU A 1 290 ? -3.422 -1.690 8.910 1.00 76.75 290 GLU A N 1
ATOM 2304 C CA . GLU A 1 290 ? -3.500 -2.852 8.037 1.00 76.75 290 GLU A CA 1
ATOM 2305 C C . GLU A 1 290 ? -2.559 -3.974 8.462 1.00 76.75 290 GLU A C 1
ATOM 2307 O O . GLU A 1 290 ? -2.906 -5.127 8.251 1.00 76.75 290 GLU A O 1
ATOM 2312 N N . ASP A 1 291 ? -1.413 -3.693 9.076 1.00 75.88 291 ASP A N 1
ATOM 2313 C CA . ASP A 1 291 ? -0.487 -4.759 9.469 1.00 75.88 291 ASP A CA 1
ATOM 2314 C C . ASP A 1 291 ? -0.810 -5.362 10.847 1.00 75.88 291 ASP A C 1
ATOM 2316 O O . ASP A 1 291 ? -1.094 -6.554 10.979 1.00 75.88 291 ASP A O 1
ATOM 2320 N N . TYR A 1 292 ? -0.849 -4.525 11.887 1.00 74.06 292 TYR A N 1
ATOM 2321 C CA . TYR A 1 292 ? -0.940 -4.983 13.277 1.00 74.06 292 TYR A CA 1
ATOM 2322 C C . TYR A 1 292 ? -2.343 -4.909 13.863 1.00 74.06 292 TYR A C 1
ATOM 2324 O O . TYR A 1 292 ? -2.733 -5.742 14.689 1.00 74.06 292 TYR A O 1
ATOM 2332 N N . TRP A 1 293 ? -3.114 -3.898 13.467 1.00 76.50 293 TRP A N 1
ATOM 2333 C CA . TRP A 1 293 ? -4.337 -3.531 14.177 1.00 76.50 293 TRP A CA 1
ATOM 2334 C C . TRP A 1 293 ? -5.615 -3.905 13.445 1.00 76.50 293 TRP A C 1
ATOM 2336 O O . TRP A 1 293 ? -6.687 -3.448 13.841 1.00 76.50 293 TRP A O 1
ATOM 2346 N N . GLN A 1 294 ? -5.546 -4.801 12.454 1.00 74.69 294 GLN A N 1
ATOM 2347 C CA . GLN A 1 294 ? -6.741 -5.246 11.742 1.00 74.69 294 GLN A CA 1
ATOM 2348 C C . GLN A 1 294 ? -7.823 -5.668 12.736 1.00 74.69 294 GLN A C 1
ATOM 2350 O O . GLN A 1 294 ? -8.954 -5.230 12.611 1.00 74.69 294 GLN A O 1
ATOM 2355 N N . HIS A 1 295 ? -7.463 -6.430 13.777 1.00 73.94 295 HIS A N 1
ATOM 2356 C CA . HIS A 1 295 ? -8.363 -7.011 14.775 1.00 73.94 295 HIS A CA 1
ATOM 2357 C C . HIS A 1 295 ? -9.230 -6.014 15.568 1.00 73.94 295 HIS A C 1
ATOM 2359 O O . HIS A 1 295 ? -10.350 -6.383 15.920 1.00 73.94 295 HIS A O 1
ATOM 2365 N N . ILE A 1 296 ? -8.797 -4.764 15.765 1.00 75.50 296 ILE A N 1
ATOM 2366 C CA . ILE A 1 296 ? -9.596 -3.724 16.445 1.00 75.50 296 ILE A CA 1
ATOM 2367 C C . ILE A 1 296 ? -10.458 -2.886 15.488 1.00 75.50 296 ILE A C 1
ATOM 2369 O O . ILE A 1 296 ? -11.262 -2.073 15.952 1.00 75.50 296 ILE A O 1
ATOM 2373 N N . ILE A 1 297 ? -10.314 -3.078 14.170 1.00 78.81 297 ILE A N 1
ATOM 2374 C CA . ILE A 1 297 ? -11.148 -2.423 13.156 1.00 78.81 297 ILE A CA 1
ATOM 2375 C C . ILE A 1 297 ? -12.529 -3.088 13.143 1.00 78.81 297 ILE A C 1
ATOM 2377 O O . ILE A 1 297 ? -12.644 -4.296 12.907 1.00 78.81 297 ILE A O 1
ATOM 2381 N N . ALA A 1 298 ? -13.573 -2.304 13.402 1.00 77.50 298 ALA A N 1
ATOM 2382 C CA . ALA A 1 298 ? -14.968 -2.722 13.353 1.00 77.50 298 ALA A CA 1
ATOM 2383 C C . ALA A 1 298 ? -15.516 -2.691 11.923 1.00 77.50 298 ALA A C 1
ATOM 2385 O O . ALA A 1 298 ? -15.152 -1.824 11.130 1.00 77.50 298 ALA A O 1
ATOM 2386 N N . GLY A 1 299 ? -16.479 -3.565 11.631 1.00 83.88 299 GLY A N 1
ATOM 2387 C CA . GLY A 1 299 ? -17.221 -3.530 10.377 1.00 83.88 299 GLY A CA 1
ATOM 2388 C C . GLY A 1 299 ? -16.794 -4.643 9.438 1.00 83.88 299 GLY A C 1
ATOM 2389 O O . GLY A 1 299 ? -16.951 -5.819 9.762 1.00 83.88 299 GLY A O 1
ATOM 2390 N N . VAL A 1 300 ? -16.318 -4.282 8.250 1.00 86.25 300 VAL A N 1
ATOM 2391 C CA . VAL A 1 300 ? -15.949 -5.224 7.188 1.00 86.25 300 VAL A CA 1
ATOM 2392 C C . VAL A 1 300 ? -14.444 -5.259 6.977 1.00 86.25 300 VAL A C 1
ATOM 2394 O O . VAL A 1 300 ? -13.760 -4.247 7.104 1.00 86.25 300 VAL A O 1
ATOM 2397 N N . ARG A 1 301 ? -13.934 -6.447 6.658 1.00 85.19 301 ARG A N 1
ATOM 2398 C CA . ARG A 1 301 ? -12.553 -6.688 6.261 1.00 85.19 301 ARG A CA 1
ATOM 2399 C C . ARG A 1 301 ? -12.496 -7.539 5.008 1.00 85.19 301 ARG A C 1
ATOM 2401 O O . ARG A 1 301 ? -13.296 -8.462 4.848 1.00 85.19 301 ARG A O 1
ATOM 2408 N N . MET A 1 302 ? -11.491 -7.268 4.190 1.00 88.44 302 MET A N 1
ATOM 2409 C CA . MET A 1 302 ? -11.183 -7.993 2.975 1.00 88.44 302 MET A CA 1
ATOM 2410 C C . MET A 1 302 ? -9.730 -8.462 2.945 1.00 88.44 302 MET A C 1
ATOM 2412 O O . MET A 1 302 ? -8.802 -7.770 3.388 1.00 88.44 302 MET A O 1
ATOM 2416 N N . SER A 1 303 ? -9.533 -9.617 2.327 1.00 87.12 303 SER A N 1
ATOM 2417 C CA . SER A 1 303 ? -8.238 -10.075 1.842 1.00 87.12 303 SER A CA 1
ATOM 2418 C C . SER A 1 303 ? -8.366 -10.672 0.442 1.00 87.12 303 SER A C 1
ATOM 2420 O O . SER A 1 303 ? -9.455 -11.061 0.019 1.00 87.12 303 SER A O 1
ATOM 2422 N N . ALA A 1 304 ? -7.245 -10.743 -0.262 1.00 88.25 304 ALA A N 1
ATOM 2423 C CA . ALA A 1 304 ? -7.066 -11.434 -1.528 1.00 88.25 304 ALA A CA 1
ATOM 2424 C C . ALA A 1 304 ? -6.020 -12.542 -1.346 1.00 88.25 304 ALA A C 1
ATOM 2426 O O . ALA A 1 304 ? -5.115 -12.414 -0.518 1.00 88.25 304 ALA A O 1
ATOM 2427 N N . ASP A 1 305 ? -6.143 -13.629 -2.101 1.00 87.75 305 ASP A N 1
ATOM 2428 C CA . ASP A 1 305 ? -5.141 -14.700 -2.143 1.00 87.75 305 ASP A CA 1
ATOM 2429 C C . ASP A 1 305 ? -3.850 -14.280 -2.860 1.00 87.75 305 ASP A C 1
ATOM 2431 O O . ASP A 1 305 ? -2.771 -14.777 -2.541 1.00 87.75 305 ASP A O 1
ATOM 2435 N N . THR A 1 306 ? -3.956 -13.352 -3.807 1.00 85.50 306 THR A N 1
ATOM 2436 C CA . THR A 1 306 ? -2.838 -12.722 -4.502 1.00 85.50 306 THR A CA 1
ATOM 2437 C C . THR A 1 306 ? -3.205 -11.293 -4.901 1.00 85.50 306 THR A C 1
ATOM 2439 O O . THR A 1 306 ? -4.364 -10.989 -5.175 1.00 85.50 306 THR A O 1
ATOM 2442 N N . THR A 1 307 ? -2.222 -10.397 -4.908 1.00 85.25 307 THR A N 1
ATOM 2443 C CA . THR A 1 307 ? -2.405 -8.966 -5.203 1.00 85.25 307 THR A CA 1
ATOM 2444 C C . THR A 1 307 ? -1.666 -8.518 -6.458 1.00 85.25 307 THR A C 1
ATOM 2446 O O . THR A 1 307 ? -1.799 -7.368 -6.868 1.00 85.25 307 THR A O 1
ATOM 2449 N N . PHE A 1 308 ? -0.904 -9.409 -7.096 1.00 82.75 308 PHE A N 1
ATOM 2450 C CA . PHE A 1 308 ? -0.068 -9.072 -8.241 1.00 82.75 308 PHE A CA 1
ATOM 2451 C C . PHE A 1 308 ? -0.030 -10.204 -9.264 1.00 82.75 308 PHE A C 1
ATOM 2453 O O . PHE A 1 308 ? 0.276 -11.351 -8.926 1.00 82.75 308 PHE A O 1
ATOM 2460 N N . GLY A 1 309 ? -0.277 -9.881 -10.532 1.00 81.31 309 GLY A N 1
ATOM 2461 C CA . GLY A 1 309 ? -0.101 -10.851 -11.604 1.00 81.31 309 GLY A CA 1
ATOM 2462 C C . GLY A 1 309 ? -0.426 -10.341 -13.000 1.00 81.31 309 GLY A C 1
ATOM 2463 O O . GLY A 1 309 ? -0.787 -9.184 -13.213 1.00 81.31 309 GLY A O 1
ATOM 2464 N N . LYS A 1 310 ? -0.247 -11.230 -13.980 1.00 85.12 310 LYS A N 1
ATOM 2465 C CA . LYS A 1 310 ? -0.369 -10.900 -15.400 1.00 85.12 310 LYS A CA 1
ATOM 2466 C C . LYS A 1 310 ? -1.828 -10.937 -15.861 1.00 85.12 310 LYS A C 1
ATOM 2468 O O . LYS A 1 310 ? -2.511 -11.917 -15.581 1.00 85.12 310 LYS A O 1
ATOM 2473 N N . ALA A 1 311 ? -2.261 -9.954 -16.652 1.00 90.19 311 ALA A N 1
ATOM 2474 C CA . ALA A 1 311 ? -3.555 -10.006 -17.336 1.00 90.19 311 ALA A CA 1
ATOM 2475 C C . ALA A 1 311 ? -3.653 -11.212 -18.316 1.00 90.19 311 ALA A C 1
ATOM 2477 O O . ALA A 1 311 ? -2.696 -11.484 -19.054 1.00 90.19 311 ALA A O 1
ATOM 2478 N N . PRO A 1 312 ? -4.800 -11.920 -18.384 1.00 95.88 312 PRO A N 1
ATOM 2479 C CA . PRO A 1 312 ? -5.935 -11.803 -17.472 1.00 95.88 312 PRO A CA 1
ATOM 2480 C C . PRO A 1 312 ? -5.612 -12.432 -16.105 1.00 95.88 312 PRO A C 1
ATOM 2482 O O . PRO A 1 312 ? -5.137 -13.569 -16.035 1.00 95.88 312 PRO A O 1
ATOM 2485 N N . PHE A 1 313 ? -5.892 -11.704 -15.023 1.00 94.56 313 PHE A N 1
ATOM 2486 C CA . PHE A 1 313 ? -5.483 -12.069 -13.666 1.00 94.56 313 PHE A CA 1
ATOM 2487 C C . PHE A 1 313 ? -6.686 -12.402 -12.784 1.00 94.56 313 PHE A C 1
ATOM 2489 O O . PHE A 1 313 ? -7.546 -11.556 -12.557 1.00 94.56 313 PHE A O 1
ATOM 2496 N N . THR A 1 314 ? -6.765 -13.638 -12.288 1.00 97.75 314 THR A N 1
ATOM 2497 C CA . THR A 1 314 ? -7.863 -14.090 -11.420 1.00 97.75 314 THR A CA 1
ATOM 2498 C C . THR A 1 314 ? -7.461 -14.028 -9.953 1.00 97.75 314 THR A C 1
ATOM 2500 O O . THR A 1 314 ? -6.455 -14.622 -9.572 1.00 97.75 314 THR A O 1
ATOM 2503 N N . VAL A 1 315 ? -8.295 -13.382 -9.140 1.00 96.94 315 VAL A N 1
ATOM 2504 C CA . VAL A 1 315 ? -8.103 -13.188 -7.698 1.00 96.94 315 VAL A CA 1
ATOM 2505 C C . VAL A 1 315 ? -9.304 -13.746 -6.940 1.00 96.94 315 VAL A C 1
ATOM 2507 O O . VAL A 1 315 ? -10.457 -13.541 -7.335 1.00 96.94 315 VAL A O 1
ATOM 2510 N N . ASN A 1 316 ? -9.052 -14.456 -5.840 1.00 97.75 316 ASN A N 1
ATOM 2511 C CA . ASN A 1 316 ? -10.088 -14.891 -4.910 1.00 97.75 316 ASN A CA 1
ATOM 2512 C C . ASN A 1 316 ? -10.090 -13.976 -3.685 1.00 97.75 316 ASN A C 1
ATOM 2514 O O . ASN A 1 316 ? -9.132 -13.946 -2.910 1.00 97.75 316 ASN A O 1
ATOM 2518 N N . PHE A 1 317 ? -11.199 -13.271 -3.479 1.00 97.44 317 PHE A N 1
ATOM 2519 C CA . PHE A 1 317 ? -11.379 -12.394 -2.332 1.00 97.44 317 PHE A CA 1
ATOM 2520 C C . PHE A 1 317 ? -12.087 -13.115 -1.188 1.00 97.44 317 PHE A C 1
ATOM 2522 O O . PHE A 1 317 ? -12.982 -13.941 -1.390 1.00 97.44 317 PHE A O 1
ATOM 2529 N N . SER A 1 318 ? -11.700 -12.770 0.037 1.00 96.06 318 SER A N 1
ATOM 2530 C CA . SER A 1 318 ? -12.345 -13.220 1.266 1.00 96.06 318 SER A CA 1
ATOM 2531 C C . SER A 1 318 ? -12.864 -12.027 2.054 1.00 96.06 318 SER A C 1
ATOM 2533 O O . SER A 1 318 ? -12.093 -11.148 2.431 1.00 96.06 318 SER A O 1
ATOM 2535 N N . GLY A 1 319 ? -14.169 -12.018 2.318 1.00 93.06 319 GLY A N 1
ATOM 2536 C CA . GLY A 1 319 ? -14.836 -11.025 3.151 1.00 93.06 319 GLY A CA 1
ATOM 2537 C C . GLY A 1 319 ? -15.109 -11.562 4.551 1.00 93.06 319 GLY A C 1
ATOM 2538 O O . GLY A 1 319 ? -15.692 -12.637 4.721 1.00 93.06 319 GLY A O 1
ATOM 2539 N N . TRP A 1 320 ? -14.753 -10.797 5.578 1.00 90.19 320 TRP A N 1
ATOM 2540 C CA . TRP A 1 320 ? -15.090 -11.088 6.971 1.00 90.19 320 TRP A CA 1
ATOM 2541 C C . TRP A 1 320 ? -15.678 -9.861 7.668 1.00 90.19 320 TRP A C 1
ATOM 2543 O O . TRP A 1 320 ? -15.347 -8.727 7.340 1.00 90.19 320 TRP A O 1
ATOM 2553 N N . SER A 1 321 ? -16.572 -10.079 8.629 1.00 89.56 321 SER A N 1
ATOM 2554 C CA . SER A 1 321 ? -17.137 -9.009 9.443 1.00 89.56 321 SER A CA 1
ATOM 2555 C C . SER A 1 321 ? -17.417 -9.498 10.855 1.00 89.56 321 SER A C 1
ATOM 2557 O O . SER A 1 321 ? -17.804 -10.650 11.060 1.00 89.56 321 SER A O 1
ATOM 2559 N N . ASP A 1 322 ? -17.255 -8.600 11.821 1.00 84.69 322 ASP A N 1
ATOM 2560 C CA . ASP A 1 322 ? -17.670 -8.785 13.210 1.00 84.69 322 ASP A CA 1
ATOM 2561 C C . ASP A 1 322 ? -19.118 -8.330 13.475 1.00 84.69 322 ASP A C 1
ATOM 2563 O O . ASP A 1 322 ? -19.585 -8.376 14.616 1.00 84.69 322 ASP A O 1
ATOM 2567 N N . LYS A 1 323 ? -19.832 -7.891 12.431 1.00 86.38 323 LYS A N 1
ATOM 2568 C CA . LYS A 1 323 ? -21.223 -7.434 12.479 1.00 86.38 323 LYS A CA 1
ATOM 2569 C C . LYS A 1 323 ? -22.180 -8.520 12.002 1.00 86.38 323 LYS A C 1
ATOM 2571 O O . LYS A 1 323 ? -21.825 -9.450 11.280 1.00 86.38 323 LYS A O 1
ATOM 2576 N N . ASN A 1 324 ? -23.452 -8.368 12.364 1.00 90.50 324 ASN A N 1
ATOM 2577 C CA . ASN A 1 324 ? -24.527 -9.198 11.822 1.00 90.50 324 ASN A CA 1
ATOM 2578 C C . ASN A 1 324 ? -24.867 -8.749 10.390 1.00 90.50 324 ASN A C 1
ATOM 2580 O O . ASN A 1 324 ? -25.750 -7.908 10.201 1.00 90.50 324 ASN A O 1
ATOM 2584 N N . VAL A 1 325 ? -24.127 -9.272 9.405 1.00 95.31 325 VAL A N 1
ATOM 2585 C CA . VAL A 1 325 ? -24.225 -8.877 7.990 1.00 95.31 325 VAL A CA 1
ATOM 2586 C C . VAL A 1 325 ? -25.513 -9.385 7.338 1.00 95.31 325 VAL A C 1
ATOM 2588 O O . VAL A 1 325 ? -25.801 -10.580 7.346 1.00 95.31 325 VAL A O 1
ATOM 2591 N N . ASN A 1 326 ? -26.252 -8.465 6.721 1.00 96.50 326 ASN A N 1
ATOM 2592 C CA . ASN A 1 326 ? -27.454 -8.726 5.931 1.00 96.50 326 ASN A CA 1
ATOM 2593 C C . ASN A 1 326 ? -27.130 -8.891 4.438 1.00 96.50 326 ASN A C 1
ATOM 2595 O O . ASN A 1 326 ? -27.719 -9.743 3.772 1.00 96.50 326 ASN A O 1
ATOM 2599 N N . SER A 1 327 ? -26.198 -8.093 3.909 1.00 97.06 327 SER A N 1
ATOM 2600 C CA . SER A 1 327 ? -25.748 -8.162 2.513 1.00 97.06 327 SER A CA 1
ATOM 2601 C C . SER A 1 327 ? -24.314 -7.671 2.345 1.00 97.06 327 SER A C 1
ATOM 2603 O O . SER A 1 327 ? -23.852 -6.835 3.120 1.00 97.06 327 SER A O 1
ATOM 2605 N N . TRP A 1 328 ? -23.653 -8.173 1.300 1.00 97.88 328 TRP A N 1
ATOM 2606 C CA . TRP A 1 328 ? -22.329 -7.753 0.845 1.00 97.88 328 TRP A CA 1
ATOM 2607 C C . TRP A 1 328 ? -22.448 -7.015 -0.486 1.00 97.88 328 TRP A C 1
ATOM 2609 O O . TRP A 1 328 ? -23.332 -7.322 -1.288 1.00 97.88 328 TRP A O 1
ATOM 2619 N N . PHE A 1 329 ? -21.535 -6.087 -0.721 1.00 97.88 329 PHE A N 1
ATOM 2620 C CA . PHE A 1 329 ? -21.304 -5.430 -1.994 1.00 97.88 329 PHE A CA 1
ATOM 2621 C C . PHE A 1 329 ? -19.795 -5.265 -2.187 1.00 97.88 329 PHE A C 1
ATOM 2623 O O . PHE A 1 329 ? -19.089 -4.907 -1.249 1.00 97.88 329 PHE A O 1
ATOM 2630 N N . TRP A 1 330 ? -19.315 -5.550 -3.388 1.00 98.06 330 TRP A N 1
ATOM 2631 C CA . TRP A 1 330 ? -17.929 -5.399 -3.807 1.00 98.06 330 TRP A CA 1
ATOM 2632 C C . TRP A 1 330 ? -17.889 -4.564 -5.077 1.00 98.06 330 TRP A C 1
ATOM 2634 O O . TRP A 1 330 ? -18.678 -4.831 -5.985 1.00 98.06 330 TRP A O 1
ATOM 2644 N N . ASP A 1 331 ? -16.951 -3.629 -5.145 1.00 97.50 331 ASP A N 1
ATOM 2645 C CA . ASP A 1 331 ? -16.537 -2.936 -6.363 1.00 97.50 331 ASP A CA 1
ATOM 2646 C C . ASP A 1 331 ? -15.051 -3.238 -6.580 1.00 97.50 331 ASP A C 1
ATOM 2648 O O . ASP A 1 331 ? -14.231 -3.039 -5.678 1.00 97.50 331 ASP A O 1
ATOM 2652 N N . PHE A 1 332 ? -14.716 -3.797 -7.743 1.00 97.12 332 PHE A N 1
ATOM 2653 C CA . PHE A 1 332 ? -13.344 -4.197 -8.056 1.00 97.12 332 PHE A CA 1
ATOM 2654 C C . PHE A 1 332 ? -12.535 -3.080 -8.732 1.00 97.12 332 PHE A C 1
ATOM 2656 O O . PHE A 1 332 ? -11.373 -3.290 -9.074 1.00 97.12 332 PHE A O 1
ATOM 2663 N N . GLY A 1 333 ? -13.120 -1.897 -8.938 1.00 94.69 333 GLY A N 1
ATOM 2664 C CA . GLY A 1 333 ? -12.437 -0.741 -9.519 1.00 94.69 333 GLY A CA 1
ATOM 2665 C C . GLY A 1 333 ? -12.248 -0.809 -11.039 1.00 94.69 333 GLY A C 1
ATOM 2666 O O . GLY A 1 333 ? -11.693 0.119 -11.626 1.00 94.69 333 GLY A O 1
ATOM 2667 N N . ASP A 1 334 ? -12.718 -1.872 -11.696 1.00 95.88 334 ASP A N 1
ATOM 2668 C CA . ASP A 1 334 ? -12.716 -2.050 -13.155 1.00 95.88 334 ASP A CA 1
ATOM 2669 C C . ASP A 1 334 ? -14.107 -1.883 -13.796 1.00 95.88 334 ASP A C 1
ATOM 2671 O O . ASP A 1 334 ? -14.254 -1.979 -15.017 1.00 95.88 334 ASP A O 1
ATOM 2675 N N . GLY A 1 335 ? -15.115 -1.566 -12.978 1.00 96.44 335 GLY A N 1
ATOM 2676 C CA . GLY A 1 335 ? -16.514 -1.411 -13.374 1.00 96.44 335 GLY A CA 1
ATOM 2677 C C . GLY A 1 335 ? -17.387 -2.631 -13.076 1.00 96.44 335 GLY A C 1
ATOM 2678 O O . GLY A 1 335 ? -18.615 -2.512 -13.157 1.00 96.44 335 GLY A O 1
ATOM 2679 N N . ASP A 1 336 ? -16.791 -3.764 -12.696 1.00 97.81 336 ASP A N 1
ATOM 2680 C CA . ASP A 1 336 ? -17.519 -4.946 -12.250 1.00 97.81 336 ASP A CA 1
ATOM 2681 C C . ASP A 1 336 ? -17.739 -4.945 -10.730 1.00 97.81 336 ASP A C 1
ATOM 2683 O O . ASP A 1 336 ? -17.003 -4.346 -9.943 1.00 97.81 336 ASP A O 1
ATOM 2687 N N . THR A 1 337 ? -18.804 -5.629 -10.304 1.00 98.38 337 THR A N 1
ATOM 2688 C CA . THR A 1 337 ? -19.242 -5.670 -8.901 1.00 98.38 337 THR A CA 1
ATOM 2689 C C . THR A 1 337 ? -19.696 -7.06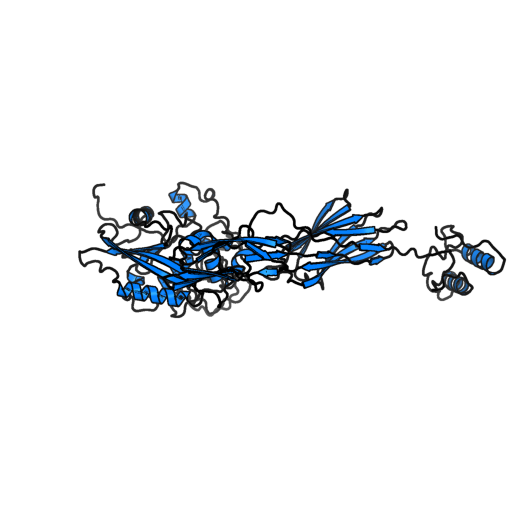8 -8.491 1.00 98.38 337 THR A C 1
ATOM 2691 O O . THR A 1 337 ? -20.021 -7.913 -9.330 1.00 98.38 337 THR A O 1
ATOM 2694 N N . SER A 1 338 ? -19.768 -7.329 -7.184 1.00 98.44 338 SER A N 1
ATOM 2695 C CA . SER A 1 338 ? -20.316 -8.580 -6.644 1.00 98.44 338 SER A CA 1
ATOM 2696 C C . SER A 1 338 ? -21.128 -8.366 -5.370 1.00 98.44 338 SER A C 1
ATOM 2698 O O . SER A 1 338 ? -20.935 -7.402 -4.644 1.00 98.44 338 SER A O 1
ATOM 2700 N N . VAL A 1 339 ? -22.040 -9.295 -5.075 1.00 98.12 339 VAL A N 1
ATOM 2701 C CA . VAL A 1 339 ? -22.855 -9.311 -3.841 1.00 98.12 339 VAL A CA 1
ATOM 2702 C C . VAL A 1 339 ? -22.624 -10.562 -2.987 1.00 98.12 339 VAL A C 1
ATOM 2704 O O . VAL A 1 339 ? -23.328 -10.811 -2.007 1.00 98.12 339 VAL A O 1
ATOM 2707 N N . VAL A 1 340 ? -21.661 -11.397 -3.381 1.00 98.00 340 VAL A N 1
ATOM 2708 C CA . VAL A 1 340 ? -21.280 -12.612 -2.652 1.00 98.00 340 VAL A CA 1
ATOM 2709 C C . VAL A 1 340 ? -20.190 -12.261 -1.641 1.00 98.00 340 VAL A C 1
ATOM 2711 O O . VAL A 1 340 ? -19.314 -11.461 -1.937 1.00 98.00 340 VAL A O 1
ATOM 2714 N N . GLN A 1 341 ? -20.218 -12.876 -0.455 1.00 97.56 341 GLN A N 1
ATOM 2715 C CA . GLN A 1 341 ? -19.235 -12.613 0.605 1.00 97.56 341 GLN A CA 1
ATOM 2716 C C . GLN A 1 341 ? -17.781 -12.878 0.178 1.00 97.56 341 GLN A C 1
ATOM 2718 O O . GLN A 1 341 ? -16.905 -12.102 0.531 1.00 97.56 341 GLN A O 1
ATOM 2723 N N . ASN A 1 342 ? -17.528 -13.964 -0.558 1.00 98.00 342 ASN A N 1
ATOM 2724 C CA . ASN A 1 342 ? -16.191 -14.357 -1.019 1.00 98.00 342 ASN A CA 1
ATOM 2725 C C . ASN A 1 342 ? -16.206 -14.495 -2.552 1.00 98.00 342 ASN A C 1
ATOM 2727 O O . ASN A 1 342 ? -16.452 -15.600 -3.054 1.00 98.00 342 ASN A O 1
ATOM 2731 N N . PRO A 1 343 ? -16.088 -13.390 -3.308 1.00 98.38 343 PRO A N 1
ATOM 2732 C CA . PRO A 1 343 ? -16.140 -13.437 -4.761 1.00 98.38 343 PRO A CA 1
ATOM 2733 C C . PRO A 1 343 ? -14.807 -13.888 -5.373 1.00 98.38 343 PRO A C 1
ATOM 2735 O O . PRO A 1 343 ? -13.732 -13.637 -4.835 1.00 98.38 343 PRO A O 1
ATOM 2738 N N . GLN A 1 344 ? -14.890 -14.519 -6.541 1.00 98.31 344 GLN A N 1
ATOM 2739 C CA . GLN A 1 344 ? -13.766 -14.675 -7.461 1.00 98.31 344 GLN A CA 1
ATOM 2740 C C . GLN A 1 344 ? -13.943 -13.647 -8.577 1.00 98.31 344 GLN A C 1
ATOM 2742 O O . GLN A 1 344 ? -15.036 -13.566 -9.141 1.00 98.31 344 GLN A O 1
ATOM 2747 N N . HIS A 1 345 ? -12.890 -12.896 -8.891 1.00 98.38 345 HIS A N 1
ATOM 2748 C CA . HIS A 1 345 ? -12.911 -11.865 -9.930 1.00 98.38 345 HIS A CA 1
ATOM 2749 C C . HIS A 1 345 ? -11.730 -12.018 -10.890 1.00 98.38 345 HIS A C 1
ATOM 2751 O O . HIS A 1 345 ? -10.663 -12.484 -10.485 1.00 98.38 345 HIS A O 1
ATOM 2757 N N . GLN A 1 346 ? -11.920 -11.660 -12.160 1.00 98.19 346 GLN A N 1
ATOM 2758 C CA . GLN A 1 346 ? -10.878 -11.696 -13.186 1.00 98.19 346 GLN A CA 1
ATOM 2759 C C . GLN A 1 346 ? -10.685 -10.302 -13.771 1.00 98.19 346 GLN A C 1
ATOM 2761 O O . GLN A 1 346 ? -11.590 -9.755 -14.386 1.00 98.19 346 GLN A O 1
ATOM 2766 N N . PHE A 1 347 ? -9.476 -9.774 -13.627 1.00 97.62 347 PHE A N 1
ATOM 2767 C CA . PHE A 1 347 ? -9.068 -8.516 -14.226 1.00 97.62 347 PHE A CA 1
ATOM 2768 C C . PHE A 1 347 ? -8.499 -8.778 -15.622 1.00 97.62 347 PHE A C 1
ATOM 2770 O O . PHE A 1 347 ? -7.415 -9.354 -15.767 1.00 97.62 347 PHE A O 1
ATOM 2777 N N . ASP A 1 348 ? -9.243 -8.387 -16.656 1.00 96.50 348 ASP A N 1
ATOM 2778 C CA . ASP A 1 348 ? -8.860 -8.604 -18.058 1.00 96.50 348 ASP A CA 1
ATOM 2779 C C . ASP A 1 348 ? -7.853 -7.574 -18.577 1.00 96.50 348 ASP A C 1
ATOM 2781 O O . ASP A 1 348 ? -7.094 -7.853 -19.510 1.00 96.50 348 ASP A O 1
ATOM 2785 N N . THR A 1 349 ? -7.851 -6.376 -17.995 1.00 95.12 349 THR A N 1
ATOM 2786 C CA . THR A 1 349 ? -6.949 -5.292 -18.370 1.00 95.12 349 THR A CA 1
ATOM 2787 C C . THR A 1 349 ? -5.832 -5.133 -17.339 1.00 95.12 349 THR A C 1
ATOM 2789 O O . THR A 1 349 ? -6.019 -5.411 -16.158 1.00 95.12 349 THR A O 1
ATOM 2792 N N . PRO A 1 350 ? -4.625 -4.738 -17.768 1.00 90.50 350 PRO A N 1
ATOM 2793 C CA . PRO A 1 350 ? -3.580 -4.350 -16.839 1.00 90.50 350 PRO A CA 1
ATOM 2794 C C . PRO A 1 350 ? -3.868 -2.953 -16.265 1.00 90.50 350 PRO A C 1
ATOM 2796 O O . PRO A 1 350 ? -4.353 -2.065 -16.972 1.00 90.50 350 PRO A O 1
ATOM 2799 N N . GLY A 1 351 ? -3.557 -2.752 -14.988 1.00 88.38 351 GLY A N 1
ATOM 2800 C CA . GLY A 1 351 ? -3.857 -1.532 -14.252 1.00 88.38 351 GLY A CA 1
ATOM 2801 C C . GLY A 1 351 ? -3.647 -1.671 -12.746 1.00 88.38 351 GLY A C 1
ATOM 2802 O O . GLY A 1 351 ? -3.249 -2.722 -12.239 1.00 88.38 351 GLY A O 1
ATOM 2803 N N . VAL A 1 352 ? -3.907 -0.573 -12.040 1.00 85.38 352 VAL A N 1
ATOM 2804 C CA . VAL A 1 352 ? -3.909 -0.490 -10.577 1.00 85.38 352 VAL A CA 1
ATOM 2805 C C . VAL A 1 352 ? -5.362 -0.383 -10.124 1.00 85.38 352 VAL A C 1
ATOM 2807 O O . VAL A 1 352 ? -6.040 0.573 -10.499 1.00 85.38 352 VAL A O 1
ATOM 2810 N N . TYR A 1 353 ? -5.834 -1.347 -9.337 1.00 87.56 353 TYR A N 1
ATOM 2811 C CA . TYR A 1 353 ? -7.233 -1.438 -8.926 1.00 87.56 353 TYR A CA 1
ATOM 2812 C C . TYR A 1 353 ? -7.399 -1.183 -7.432 1.00 87.56 353 TYR A C 1
ATOM 2814 O O . TYR A 1 353 ? -6.796 -1.857 -6.591 1.00 87.56 353 TYR A O 1
ATOM 2822 N N . THR A 1 354 ? -8.254 -0.213 -7.115 1.00 86.38 354 THR A N 1
ATOM 2823 C CA . THR A 1 354 ? -8.791 0.000 -5.770 1.00 86.38 354 THR A CA 1
ATOM 2824 C C . THR A 1 354 ? -9.981 -0.925 -5.573 1.00 86.38 354 THR A C 1
ATOM 2826 O O . THR A 1 354 ? -10.887 -0.939 -6.401 1.00 86.38 354 THR A O 1
ATOM 2829 N N . ILE A 1 355 ? -9.982 -1.684 -4.477 1.00 91.12 355 ILE A N 1
ATOM 2830 C CA . ILE A 1 355 ? -11.070 -2.609 -4.152 1.00 91.12 355 ILE A CA 1
ATOM 2831 C C . ILE A 1 355 ? -11.884 -2.029 -3.005 1.00 91.12 355 ILE A C 1
ATOM 2833 O O . ILE A 1 355 ? -11.336 -1.699 -1.952 1.00 91.12 355 ILE A O 1
ATOM 2837 N N . GLU A 1 356 ? -13.194 -1.938 -3.197 1.00 92.06 356 GLU A N 1
ATOM 2838 C CA . GLU A 1 356 ? -14.142 -1.537 -2.165 1.00 92.06 356 GLU A CA 1
ATOM 2839 C C . GLU A 1 356 ? -15.015 -2.727 -1.765 1.00 92.06 356 GLU A C 1
ATOM 2841 O O . GLU A 1 356 ? -15.523 -3.478 -2.599 1.00 92.06 356 GLU A O 1
ATOM 2846 N N . THR A 1 357 ? -15.226 -2.889 -0.462 1.00 92.88 357 THR A N 1
ATOM 2847 C CA . THR A 1 357 ? -16.228 -3.796 0.088 1.00 92.88 357 THR A CA 1
ATOM 2848 C C . THR A 1 357 ? -17.131 -3.030 1.027 1.00 92.88 357 THR A C 1
ATOM 2850 O O . THR A 1 357 ? -16.665 -2.443 2.000 1.00 92.88 357 THR A O 1
ATOM 2853 N N . ASN A 1 358 ? -18.433 -3.103 0.791 1.00 93.44 358 ASN A N 1
ATOM 2854 C CA . ASN A 1 358 ? -19.460 -2.581 1.672 1.00 93.44 358 ASN A CA 1
ATOM 2855 C C . ASN A 1 358 ? -20.314 -3.727 2.225 1.00 93.44 358 ASN A C 1
ATOM 2857 O O . ASN A 1 358 ? -20.656 -4.683 1.525 1.00 93.44 358 ASN A O 1
ATOM 2861 N N . ILE A 1 359 ? -20.681 -3.623 3.497 1.00 94.50 359 ILE A N 1
ATOM 2862 C CA . ILE A 1 359 ? -21.696 -4.470 4.113 1.00 94.50 359 ILE A CA 1
ATOM 2863 C C . ILE A 1 359 ? -22.850 -3.614 4.615 1.00 94.50 359 ILE A C 1
ATOM 2865 O O . ILE A 1 359 ? -22.650 -2.555 5.209 1.00 94.50 359 ILE A O 1
ATOM 2869 N N . ASN A 1 360 ? -24.062 -4.142 4.476 1.00 94.44 360 ASN A N 1
ATOM 2870 C CA . ASN A 1 360 ? -25.211 -3.672 5.236 1.00 94.44 360 ASN A CA 1
ATOM 2871 C C . ASN A 1 360 ? -25.438 -4.641 6.396 1.00 94.44 360 ASN A C 1
ATOM 2873 O O . ASN A 1 360 ? -25.533 -5.853 6.192 1.00 94.44 360 ASN A O 1
ATOM 2877 N N . SER A 1 361 ? -25.508 -4.121 7.616 1.00 91.88 361 SER A N 1
ATOM 2878 C CA . SER A 1 361 ? -25.723 -4.900 8.834 1.00 91.88 361 SER A CA 1
ATOM 2879 C C . SER A 1 361 ? -26.871 -4.320 9.657 1.00 91.88 361 SER A C 1
ATOM 2881 O O . SER A 1 361 ? -27.334 -3.205 9.420 1.00 91.88 361 SER A O 1
ATOM 2883 N N . ASN A 1 362 ? -27.308 -5.046 10.685 1.00 87.50 362 ASN A N 1
ATOM 2884 C CA . ASN A 1 362 ? -28.313 -4.532 11.627 1.00 87.50 362 ASN A CA 1
ATOM 2885 C C . ASN A 1 362 ? -27.834 -3.319 12.447 1.00 87.50 362 ASN A C 1
ATOM 2887 O O . ASN A 1 362 ? -28.655 -2.640 13.060 1.00 87.50 362 ASN A O 1
ATOM 2891 N N . GLU A 1 363 ? -26.525 -3.072 12.483 1.00 84.19 363 GLU A N 1
ATOM 2892 C CA . GLU A 1 363 ? -25.894 -1.979 13.231 1.00 84.19 363 GLU A CA 1
ATOM 2893 C C . GLU A 1 363 ? -25.571 -0.768 12.342 1.00 84.19 363 GLU A C 1
ATOM 2895 O O . GLU A 1 363 ? -25.224 0.288 12.861 1.00 84.19 363 GLU A O 1
ATOM 2900 N N . GLY A 1 364 ? -25.723 -0.896 11.019 1.00 86.50 364 GLY A N 1
ATOM 2901 C CA . GLY A 1 364 ? -25.391 0.143 10.047 1.00 86.50 364 GLY A CA 1
ATOM 2902 C C . GLY A 1 364 ? -24.656 -0.399 8.825 1.00 86.50 364 GLY A C 1
ATOM 2903 O O . GLY A 1 364 ? -24.507 -1.615 8.652 1.00 86.50 364 GLY A O 1
ATOM 2904 N N . GLU A 1 365 ? -24.203 0.521 7.980 1.00 88.94 365 GLU A N 1
ATOM 2905 C CA . GLU A 1 365 ? -23.366 0.227 6.819 1.00 88.94 365 GLU A CA 1
ATOM 2906 C C . GLU A 1 365 ? -21.898 0.450 7.164 1.00 88.94 365 GLU A C 1
ATOM 2908 O O . GLU A 1 365 ? -21.550 1.427 7.824 1.00 88.94 365 GLU A O 1
ATOM 2913 N N . TYR A 1 366 ? -21.050 -0.472 6.718 1.00 85.94 366 TYR A N 1
ATOM 2914 C CA . TYR A 1 366 ? -19.608 -0.403 6.918 1.00 85.94 366 TYR A CA 1
ATOM 2915 C C . TYR A 1 366 ? -18.926 -0.643 5.580 1.00 85.94 366 TYR A C 1
ATOM 2917 O O . TYR A 1 366 ? -19.260 -1.603 4.888 1.00 85.94 366 TYR A O 1
ATOM 2925 N N . THR A 1 367 ? -17.962 0.207 5.244 1.00 85.94 367 THR A N 1
ATOM 2926 C CA . THR A 1 367 ? -17.177 0.098 4.015 1.00 85.94 367 THR A CA 1
ATOM 2927 C C . THR A 1 367 ? -15.702 -0.024 4.368 1.00 85.94 367 THR A C 1
ATOM 2929 O O . THR A 1 367 ? -15.225 0.642 5.286 1.00 85.94 367 THR A O 1
ATOM 2932 N N . GLN A 1 368 ? -14.991 -0.869 3.631 1.00 83.88 368 GLN A N 1
ATOM 2933 C CA . GLN A 1 368 ? -13.540 -0.879 3.571 1.00 83.88 368 GLN A CA 1
ATOM 2934 C C . GLN A 1 368 ? -13.111 -0.622 2.129 1.00 83.88 368 GLN A C 1
ATOM 2936 O O . GLN A 1 368 ? -13.637 -1.244 1.210 1.00 83.88 368 GLN A O 1
ATOM 2941 N N . ILE A 1 369 ? -12.130 0.259 1.954 1.00 81.12 369 ILE A N 1
ATOM 2942 C CA . ILE A 1 369 ? -11.488 0.546 0.673 1.00 81.12 369 ILE A CA 1
ATOM 2943 C C . ILE A 1 369 ? -10.012 0.194 0.815 1.00 81.12 369 ILE A C 1
ATOM 2945 O O . ILE A 1 369 ? -9.364 0.644 1.759 1.00 81.12 369 ILE A O 1
ATOM 2949 N N . LYS A 1 370 ? -9.483 -0.602 -0.114 1.00 77.94 370 LYS A N 1
ATOM 2950 C CA . LYS A 1 370 ? -8.046 -0.838 -0.258 1.00 77.94 370 LYS A CA 1
ATOM 2951 C C . LYS A 1 370 ? -7.562 -0.225 -1.563 1.00 77.94 370 LYS A C 1
ATOM 2953 O O . LYS A 1 370 ? -7.854 -0.734 -2.646 1.00 77.94 370 LYS A O 1
ATOM 2958 N N . ASN A 1 371 ? -6.845 0.888 -1.443 1.00 73.88 371 ASN A N 1
ATOM 2959 C CA . ASN A 1 371 ? -6.285 1.613 -2.578 1.00 73.88 371 ASN A CA 1
ATOM 2960 C C . ASN A 1 371 ? -5.112 0.850 -3.185 1.00 73.88 371 ASN A C 1
ATOM 2962 O O . ASN A 1 371 ? -4.304 0.279 -2.457 1.00 73.88 371 ASN A O 1
ATOM 2966 N N . SER A 1 372 ? -5.019 0.853 -4.518 1.00 76.88 372 SER A N 1
ATOM 2967 C CA . SER A 1 372 ? -3.933 0.185 -5.251 1.00 76.88 372 SER A CA 1
ATOM 2968 C C . SER A 1 372 ? -3.712 -1.275 -4.829 1.00 76.88 372 SER A C 1
ATOM 2970 O O . SER A 1 372 ? -2.579 -1.750 -4.789 1.00 76.88 372 SER A O 1
ATOM 2972 N N . TYR A 1 373 ? -4.795 -1.976 -4.477 1.00 82.25 373 TYR A N 1
ATOM 2973 C CA . TYR A 1 373 ? -4.723 -3.273 -3.809 1.00 82.25 373 TYR A CA 1
ATOM 2974 C C . TYR A 1 373 ? -4.395 -4.417 -4.759 1.00 82.25 373 TYR A C 1
ATOM 2976 O O . TYR A 1 373 ? -3.659 -5.325 -4.381 1.00 82.25 373 TYR A O 1
ATOM 2984 N N . ILE A 1 374 ? -4.930 -4.375 -5.983 1.00 86.94 374 ILE A N 1
ATOM 2985 C CA . ILE A 1 374 ? -4.611 -5.349 -7.025 1.00 86.94 374 ILE A CA 1
ATOM 2986 C C . ILE A 1 374 ? -3.844 -4.658 -8.148 1.00 86.94 374 ILE A C 1
ATOM 2988 O O . ILE A 1 374 ? -4.298 -3.670 -8.723 1.00 86.94 374 ILE A O 1
ATOM 2992 N N . LEU A 1 375 ? -2.680 -5.207 -8.471 1.00 84.50 375 LEU A N 1
ATOM 2993 C CA . LEU A 1 375 ? -1.782 -4.733 -9.511 1.00 84.50 375 LEU A CA 1
ATOM 2994 C C . LEU A 1 375 ? -1.733 -5.757 -10.639 1.00 84.50 375 LEU A C 1
ATOM 2996 O O . LEU A 1 375 ? -1.198 -6.857 -10.491 1.00 84.50 375 LEU A O 1
ATOM 3000 N N . VAL A 1 376 ? -2.279 -5.382 -11.788 1.00 87.81 376 VAL A N 1
ATOM 3001 C CA . VAL A 1 376 ? -2.333 -6.249 -12.961 1.00 87.81 376 VAL A CA 1
ATOM 3002 C C . VAL A 1 376 ? -1.391 -5.707 -14.014 1.00 87.81 376 VAL A C 1
ATOM 3004 O O . VAL A 1 376 ? -1.499 -4.553 -14.420 1.00 87.81 376 VAL A O 1
ATOM 3007 N N . HIS A 1 377 ? -0.463 -6.533 -14.478 1.00 84.69 377 HIS A N 1
ATOM 3008 C CA . HIS A 1 377 ? 0.543 -6.113 -15.447 1.00 84.69 377 HIS A CA 1
ATOM 3009 C C . HIS A 1 377 ? 0.397 -6.855 -16.782 1.00 84.69 377 HIS A C 1
ATOM 3011 O O . HIS A 1 377 ? -0.070 -7.991 -16.856 1.00 84.69 377 HIS A O 1
ATOM 3017 N N . ASP A 1 378 ? 0.843 -6.214 -17.857 1.00 85.25 378 ASP A N 1
ATOM 3018 C CA . ASP A 1 378 ? 1.127 -6.849 -19.154 1.00 85.25 378 ASP A CA 1
ATOM 3019 C C . ASP A 1 378 ? 2.208 -6.045 -19.884 1.00 85.25 378 ASP A C 1
ATOM 3021 O O . ASP A 1 378 ? 2.114 -5.715 -21.066 1.00 85.25 378 ASP A O 1
ATOM 3025 N N . ASP A 1 379 ? 3.225 -5.631 -19.129 1.00 84.88 379 ASP A N 1
ATOM 3026 C CA . ASP A 1 379 ? 4.255 -4.752 -19.656 1.00 84.88 379 ASP A CA 1
ATOM 3027 C C . ASP A 1 379 ? 5.025 -5.438 -20.785 1.00 84.88 379 ASP A C 1
ATOM 3029 O O . ASP A 1 379 ? 5.300 -6.642 -20.757 1.00 84.88 379 ASP A O 1
ATOM 3033 N N . THR A 1 380 ? 5.442 -4.647 -21.763 1.00 85.31 380 THR A N 1
ATOM 3034 C CA . THR A 1 380 ? 6.257 -5.116 -22.882 1.00 85.31 380 THR A CA 1
ATOM 3035 C C . THR A 1 380 ? 7.514 -4.280 -22.978 1.00 85.31 380 THR A C 1
ATOM 3037 O O . THR A 1 380 ? 7.510 -3.087 -22.671 1.00 85.31 380 THR A O 1
ATOM 3040 N N . VAL A 1 381 ? 8.604 -4.897 -23.424 1.00 84.88 381 VAL A N 1
ATOM 3041 C CA . VAL A 1 381 ? 9.811 -4.160 -23.784 1.00 84.88 381 VAL A CA 1
ATOM 3042 C C . VAL A 1 381 ? 10.307 -4.611 -25.132 1.00 84.88 381 VAL A C 1
ATOM 3044 O O . VAL A 1 381 ? 10.285 -5.790 -25.486 1.00 84.88 381 VAL A O 1
ATOM 3047 N N . LYS A 1 382 ? 10.756 -3.619 -25.886 1.00 83.44 382 LYS A N 1
ATOM 3048 C CA . LYS A 1 382 ? 11.268 -3.782 -27.230 1.00 83.44 382 LYS A CA 1
ATOM 3049 C C . LYS A 1 382 ? 12.427 -2.836 -27.464 1.00 83.44 382 LYS A C 1
ATOM 3051 O O . LYS A 1 382 ? 12.509 -1.746 -26.899 1.00 83.44 382 LYS A O 1
ATOM 3056 N N . THR A 1 383 ? 13.289 -3.252 -28.364 1.00 80.75 383 THR A N 1
ATOM 3057 C CA . THR A 1 383 ? 14.273 -2.394 -29.011 1.00 80.75 383 THR A CA 1
ATOM 3058 C C . THR A 1 383 ? 13.857 -2.200 -30.459 1.00 80.75 383 THR A C 1
ATOM 3060 O O . THR A 1 383 ? 13.072 -2.982 -30.997 1.00 80.75 383 THR A O 1
ATOM 3063 N N . ILE A 1 384 ? 14.335 -1.130 -31.085 1.00 71.69 384 ILE A N 1
ATOM 3064 C CA . IL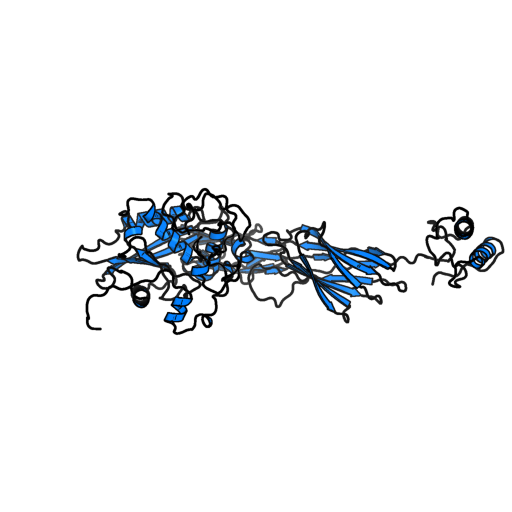E A 1 384 ? 14.088 -0.894 -32.511 1.00 71.69 384 ILE A CA 1
ATOM 3065 C C . ILE A 1 384 ? 15.245 -1.431 -33.348 1.00 71.69 384 ILE A C 1
ATOM 3067 O O . ILE A 1 384 ? 16.359 -1.606 -32.852 1.00 71.69 384 ILE A O 1
ATOM 3071 N N . GLU A 1 385 ? 14.969 -1.662 -34.626 1.00 68.88 385 GLU A N 1
ATOM 3072 C CA . GLU A 1 385 ? 16.000 -1.960 -35.613 1.00 68.88 385 GLU A CA 1
ATOM 3073 C C . GLU A 1 385 ? 16.886 -0.735 -35.836 1.00 68.88 385 GLU A C 1
ATOM 3075 O O . GLU A 1 385 ? 16.401 0.392 -35.962 1.00 68.88 385 GLU A O 1
ATOM 3080 N N . LEU A 1 386 ? 18.195 -0.966 -35.876 1.00 67.44 386 LEU A N 1
ATOM 3081 C CA . LEU A 1 386 ? 19.197 0.066 -36.110 1.00 67.44 386 LEU A CA 1
ATOM 3082 C C . LEU A 1 386 ? 20.152 -0.393 -37.208 1.00 67.44 386 LEU A C 1
ATOM 3084 O O . LEU A 1 386 ? 20.420 -1.585 -37.352 1.00 67.44 386 LEU A O 1
ATOM 3088 N N . THR A 1 387 ? 20.661 0.566 -37.978 1.00 66.31 387 THR A N 1
ATOM 3089 C CA . THR A 1 387 ? 21.698 0.334 -38.990 1.00 66.31 387 THR A CA 1
ATOM 3090 C C . THR A 1 387 ? 22.921 1.179 -38.661 1.00 66.31 387 THR A C 1
ATOM 3092 O O . THR A 1 387 ? 22.774 2.356 -38.332 1.00 66.31 387 THR A O 1
ATOM 3095 N N . SER A 1 388 ? 24.114 0.582 -38.708 1.00 68.44 388 SER A N 1
ATOM 3096 C CA . SER A 1 388 ? 25.375 1.252 -38.348 1.00 68.44 388 SER A CA 1
ATOM 3097 C C . SER A 1 388 ? 26.592 0.634 -39.035 1.00 68.44 388 SER A C 1
ATOM 3099 O O . SER A 1 388 ? 26.552 -0.536 -39.430 1.00 68.44 388 SER A O 1
ATOM 3101 N N . SER A 1 389 ? 27.691 1.385 -39.100 1.00 66.88 389 SER A N 1
ATOM 3102 C CA . SER A 1 389 ? 28.969 0.946 -39.667 1.00 66.88 389 SER A CA 1
ATOM 3103 C C . SER A 1 389 ? 29.916 0.396 -38.588 1.00 66.88 389 SER A C 1
ATOM 3105 O O . SER A 1 389 ? 29.819 0.777 -37.416 1.00 66.88 389 SER A O 1
ATOM 3107 N N . PRO A 1 390 ? 30.862 -0.501 -38.932 1.00 66.94 390 PRO A N 1
ATOM 3108 C CA . PRO A 1 390 ? 31.899 -0.930 -37.997 1.00 66.94 390 PRO A CA 1
ATOM 3109 C C . PRO A 1 390 ? 32.700 0.259 -37.446 1.00 66.94 390 PRO A C 1
ATOM 3111 O O . PRO A 1 390 ? 33.158 1.107 -38.206 1.00 66.94 390 PRO A O 1
ATOM 3114 N N . GLY A 1 391 ? 32.901 0.302 -36.128 1.00 69.62 391 GLY A N 1
ATOM 3115 C CA . GLY A 1 391 ? 33.554 1.416 -35.434 1.00 69.62 391 GLY A CA 1
ATOM 3116 C C . GLY A 1 391 ? 32.599 2.502 -34.931 1.00 69.62 391 GLY A C 1
ATOM 3117 O O . GLY A 1 391 ? 33.009 3.307 -34.091 1.00 69.62 391 GLY A O 1
ATOM 3118 N N . ASP A 1 392 ? 31.334 2.501 -35.362 1.00 75.50 392 ASP A N 1
ATOM 3119 C CA . ASP A 1 392 ? 30.346 3.458 -34.872 1.00 75.50 392 ASP A CA 1
ATOM 3120 C C . ASP A 1 392 ? 30.000 3.210 -33.403 1.00 75.50 392 ASP A C 1
ATOM 3122 O O . ASP A 1 392 ? 29.959 2.082 -32.897 1.00 75.50 392 ASP A O 1
ATOM 3126 N N . THR A 1 393 ? 29.695 4.308 -32.716 1.00 81.75 393 THR A N 1
ATOM 3127 C CA . THR A 1 393 ? 29.015 4.263 -31.425 1.00 81.75 393 THR A CA 1
ATOM 3128 C C . THR A 1 393 ? 27.528 4.483 -31.649 1.00 81.75 393 THR A C 1
ATOM 3130 O O . THR A 1 393 ? 27.120 5.549 -32.105 1.00 81.75 393 THR A O 1
ATOM 3133 N N . VAL A 1 394 ? 26.721 3.488 -31.300 1.00 79.62 394 VAL A N 1
ATOM 3134 C CA . VAL A 1 394 ? 25.275 3.474 -31.528 1.00 79.62 394 VAL A CA 1
ATOM 3135 C C . VAL A 1 394 ? 24.540 3.595 -30.197 1.00 79.62 394 VAL A C 1
ATOM 3137 O O . VAL A 1 394 ? 24.951 3.011 -29.193 1.00 79.62 394 VAL A O 1
ATOM 3140 N N . LEU A 1 395 ? 23.439 4.346 -30.191 1.00 85.75 395 LEU A N 1
ATOM 3141 C CA . LEU A 1 395 ? 22.495 4.394 -29.077 1.00 85.75 395 LEU A CA 1
ATOM 3142 C C . LEU A 1 395 ? 21.333 3.454 -29.385 1.00 85.75 395 LEU A C 1
ATOM 3144 O O . LEU A 1 395 ? 20.507 3.755 -30.240 1.00 85.75 395 LEU A O 1
ATOM 3148 N N . LEU A 1 396 ? 21.273 2.320 -28.694 1.00 85.81 396 LEU A N 1
ATOM 3149 C CA . LEU A 1 396 ? 20.166 1.377 -28.781 1.00 85.81 396 LEU A CA 1
ATOM 3150 C C . LEU A 1 396 ? 19.029 1.843 -27.861 1.00 85.81 396 LEU A C 1
ATOM 3152 O O . LEU A 1 396 ? 19.184 1.739 -26.640 1.00 85.81 396 LEU A O 1
ATOM 3156 N N . PRO A 1 397 ? 17.898 2.348 -28.389 1.00 88.75 397 PRO A N 1
ATOM 3157 C CA . PRO A 1 397 ? 16.785 2.745 -27.549 1.00 88.75 397 PRO A CA 1
ATOM 3158 C C . PRO A 1 397 ? 16.054 1.505 -27.048 1.00 88.75 397 PRO A C 1
ATOM 3160 O O . PRO A 1 397 ? 15.653 0.629 -27.819 1.00 88.75 397 PRO A O 1
ATOM 3163 N N . ILE A 1 398 ? 15.846 1.468 -25.742 1.00 89.00 398 ILE A N 1
ATOM 3164 C CA . ILE A 1 398 ? 15.058 0.464 -25.048 1.00 89.00 398 ILE A CA 1
ATOM 3165 C C . ILE A 1 398 ? 13.725 1.122 -24.725 1.00 89.00 398 ILE A C 1
ATOM 3167 O O . ILE A 1 398 ? 13.657 2.074 -23.947 1.00 89.00 398 ILE A O 1
ATOM 3171 N N . SER A 1 399 ? 12.669 0.643 -25.376 1.00 89.06 399 SER A N 1
ATOM 3172 C CA . SER A 1 399 ? 11.308 1.120 -25.179 1.00 89.06 399 SER A CA 1
ATOM 3173 C C . SER A 1 399 ? 10.524 0.152 -24.313 1.00 89.06 399 SER A C 1
ATOM 3175 O O . SER A 1 399 ? 10.564 -1.057 -24.530 1.00 89.06 399 SER A O 1
ATOM 3177 N N . MET A 1 400 ? 9.789 0.708 -23.357 1.00 87.88 400 MET A N 1
ATOM 3178 C CA . MET A 1 400 ? 8.884 -0.007 -22.475 1.00 87.88 400 MET A CA 1
ATOM 3179 C C . MET A 1 400 ? 7.467 0.512 -22.642 1.00 87.88 400 MET A C 1
ATOM 3181 O O . MET A 1 400 ? 7.249 1.718 -22.769 1.00 87.88 400 MET A O 1
ATOM 3185 N N . THR A 1 401 ? 6.519 -0.412 -22.611 1.00 88.88 401 THR A N 1
ATOM 3186 C CA . THR A 1 401 ? 5.123 -0.145 -22.287 1.00 88.88 401 THR A CA 1
ATOM 3187 C C . THR A 1 401 ? 4.882 -0.733 -20.912 1.00 88.88 401 THR A C 1
ATOM 3189 O O . THR A 1 401 ? 5.058 -1.938 -20.755 1.00 88.88 401 THR A O 1
ATOM 3192 N N . ASN A 1 402 ? 4.500 0.092 -19.942 1.00 87.94 402 ASN A N 1
ATOM 3193 C CA . ASN A 1 402 ? 4.086 -0.368 -18.619 1.00 87.94 402 ASN A CA 1
ATOM 3194 C C . ASN A 1 402 ? 2.712 0.172 -18.260 1.00 87.94 402 ASN A C 1
ATOM 3196 O O . ASN A 1 402 ? 2.361 1.284 -18.650 1.00 87.94 402 ASN A O 1
ATOM 3200 N N . PHE A 1 403 ? 1.957 -0.626 -17.513 1.00 86.19 403 PHE A N 1
ATOM 3201 C CA . PHE A 1 403 ? 0.573 -0.314 -17.140 1.00 86.19 403 PHE A CA 1
ATOM 3202 C C . PHE A 1 403 ? 0.409 0.049 -15.665 1.00 86.19 403 PHE A C 1
ATOM 3204 O O . PHE A 1 403 ? -0.615 0.600 -15.271 1.00 86.19 403 PHE A O 1
ATOM 3211 N N . ILE A 1 404 ? 1.447 -0.200 -14.870 1.00 83.06 404 ILE A N 1
ATOM 3212 C CA . ILE A 1 404 ? 1.535 0.178 -13.461 1.00 83.06 404 ILE A CA 1
ATOM 3213 C C . ILE A 1 404 ? 2.861 0.935 -13.208 1.00 83.06 404 ILE A C 1
ATOM 3215 O O . ILE A 1 404 ? 3.831 0.702 -13.947 1.00 83.06 404 ILE A O 1
ATOM 3219 N N . PRO A 1 405 ? 2.927 1.870 -12.235 1.00 81.56 405 PRO A N 1
ATOM 3220 C CA . PRO A 1 405 ? 4.121 2.686 -11.975 1.00 81.56 405 PRO A CA 1
ATOM 3221 C C . PRO A 1 405 ? 5.326 1.846 -11.533 1.00 81.56 405 PRO A C 1
ATOM 3223 O O . PRO A 1 405 ? 5.191 1.026 -10.629 1.00 81.56 405 PRO A O 1
ATOM 3226 N N . VAL A 1 406 ? 6.502 2.046 -12.146 1.00 79.62 406 VAL A N 1
ATOM 3227 C CA . VAL A 1 406 ? 7.706 1.233 -11.870 1.00 79.62 406 VAL A CA 1
ATOM 3228 C C . VAL A 1 406 ? 8.777 2.052 -11.160 1.00 79.62 406 VAL A C 1
ATOM 3230 O O . VAL A 1 406 ? 9.201 3.082 -11.678 1.00 79.62 406 VAL A O 1
ATOM 3233 N N . THR A 1 407 ? 9.267 1.565 -10.022 1.00 77.62 407 THR A N 1
ATOM 3234 C CA . THR A 1 407 ? 10.357 2.206 -9.264 1.00 77.62 407 THR A CA 1
ATOM 3235 C C . THR A 1 407 ? 11.721 1.577 -9.530 1.00 77.62 407 THR A C 1
ATOM 3237 O O . THR A 1 407 ? 12.752 2.248 -9.477 1.00 77.62 407 THR A O 1
ATOM 3240 N N . LYS A 1 408 ? 11.749 0.282 -9.864 1.00 81.31 408 LYS A N 1
ATOM 3241 C CA . LYS A 1 408 ? 12.985 -0.444 -10.149 1.00 81.31 408 LYS A CA 1
ATOM 3242 C C . LYS A 1 408 ? 12.803 -1.449 -11.281 1.00 81.31 408 LYS A C 1
ATOM 3244 O O . LYS A 1 408 ? 11.866 -2.245 -11.307 1.00 81.31 408 LYS A O 1
ATOM 3249 N N . MET A 1 409 ? 13.731 -1.425 -12.231 1.00 82.81 409 MET A N 1
ATOM 3250 C CA . MET A 1 409 ? 13.733 -2.306 -13.396 1.00 82.81 409 MET A CA 1
ATOM 3251 C C . MET A 1 409 ? 15.108 -2.912 -13.583 1.00 82.81 409 MET A C 1
ATOM 3253 O O . MET A 1 409 ? 16.074 -2.202 -13.834 1.00 82.81 409 MET A O 1
ATOM 3257 N N . THR A 1 410 ? 15.196 -4.233 -13.546 1.00 84.69 410 THR A N 1
ATOM 3258 C CA . THR A 1 410 ? 16.366 -4.957 -14.035 1.00 84.69 410 THR A CA 1
ATOM 3259 C C . THR A 1 410 ? 16.148 -5.270 -15.511 1.00 84.69 410 THR A C 1
ATOM 3261 O O . THR A 1 410 ? 15.093 -5.748 -15.900 1.00 84.69 410 THR A O 1
ATOM 3264 N N . ILE A 1 411 ? 17.111 -4.992 -16.378 1.00 85.38 411 ILE A N 1
ATOM 3265 C CA . ILE A 1 411 ? 16.971 -5.190 -17.821 1.00 85.38 411 ILE A CA 1
ATOM 3266 C C . ILE A 1 411 ? 18.170 -5.989 -18.330 1.00 85.38 411 ILE A C 1
ATOM 3268 O O . ILE A 1 411 ? 19.274 -5.452 -18.465 1.00 85.38 411 ILE A O 1
ATOM 3272 N N . PRO A 1 412 ? 17.993 -7.289 -18.615 1.00 85.00 412 PRO A N 1
ATOM 3273 C CA . PRO A 1 412 ? 18.951 -8.056 -19.379 1.00 85.00 412 PRO A CA 1
ATOM 3274 C C . PRO A 1 412 ? 18.794 -7.794 -20.882 1.00 85.00 412 PRO A C 1
ATOM 3276 O O . PRO A 1 412 ? 17.704 -7.861 -21.456 1.00 85.00 412 PRO A O 1
ATOM 3279 N N . VAL A 1 413 ? 19.928 -7.557 -21.525 1.00 83.12 413 VAL A N 1
ATOM 3280 C CA . VAL A 1 413 ? 20.083 -7.400 -22.967 1.00 83.12 413 VAL A CA 1
ATOM 3281 C C . VAL A 1 413 ? 21.026 -8.491 -23.442 1.00 83.12 413 VAL A C 1
ATOM 3283 O O . VAL A 1 413 ? 22.180 -8.550 -23.018 1.00 83.12 413 VAL A O 1
ATOM 3286 N N . THR A 1 414 ? 20.519 -9.378 -24.289 1.00 82.88 414 THR A N 1
ATOM 3287 C CA . THR A 1 414 ? 21.272 -10.492 -24.866 1.00 82.88 414 THR A CA 1
ATOM 3288 C C . THR A 1 414 ? 21.523 -10.225 -26.340 1.00 82.88 414 THR A C 1
ATOM 3290 O O . THR A 1 414 ? 20.601 -9.880 -27.080 1.00 82.88 414 THR A O 1
ATOM 3293 N N . PHE A 1 415 ? 22.767 -10.415 -26.762 1.00 76.56 415 PHE A N 1
ATOM 3294 C CA . PHE A 1 415 ? 23.204 -10.222 -28.138 1.00 76.56 415 PHE A CA 1
ATOM 3295 C C . PHE A 1 415 ? 23.491 -11.574 -28.798 1.00 76.56 415 PHE A C 1
ATOM 3297 O O . PHE A 1 415 ? 24.218 -12.395 -28.239 1.00 76.56 415 PHE A O 1
ATOM 3304 N N . THR A 1 416 ? 22.963 -11.813 -29.999 1.00 69.62 416 THR A N 1
ATOM 3305 C CA . THR A 1 416 ? 23.255 -13.028 -30.785 1.00 69.62 416 THR A CA 1
ATOM 3306 C C . THR A 1 416 ? 24.005 -12.684 -32.069 1.00 69.62 416 THR A C 1
ATOM 3308 O O . THR A 1 416 ? 23.805 -11.608 -32.611 1.00 69.62 416 THR A O 1
ATOM 3311 N N . GLY A 1 417 ? 24.861 -13.582 -32.564 1.00 65.12 417 GLY A N 1
ATOM 3312 C CA . GLY A 1 417 ? 25.717 -13.353 -33.742 1.00 65.12 417 GLY A CA 1
ATOM 3313 C C . GLY A 1 417 ? 27.190 -13.623 -33.432 1.00 65.12 417 GLY A C 1
ATOM 3314 O O . GLY A 1 417 ? 27.523 -14.002 -32.302 1.00 65.12 417 GLY A O 1
ATOM 3315 N N . ILE A 1 418 ? 28.091 -13.451 -34.403 1.00 60.28 418 ILE A N 1
ATOM 3316 C CA . ILE A 1 418 ? 29.529 -13.718 -34.191 1.00 60.28 418 ILE A CA 1
ATOM 3317 C C . ILE A 1 418 ? 30.257 -12.524 -33.565 1.00 60.28 418 ILE A C 1
ATOM 3319 O O . ILE A 1 418 ? 31.264 -12.711 -32.881 1.00 60.28 418 ILE A O 1
ATOM 3323 N N . MET A 1 419 ? 29.714 -11.313 -33.718 1.00 62.84 419 MET A N 1
ATOM 3324 C CA . MET A 1 419 ? 30.289 -10.087 -33.162 1.00 62.84 419 MET A CA 1
ATOM 3325 C C . MET A 1 419 ? 30.223 -10.065 -31.624 1.00 62.84 419 MET A C 1
ATOM 3327 O O . MET A 1 419 ? 29.283 -10.575 -31.003 1.00 62.84 419 MET A O 1
ATOM 3331 N N . ALA A 1 420 ? 31.255 -9.494 -31.001 1.00 65.62 420 ALA A N 1
ATOM 3332 C CA . ALA A 1 420 ? 31.315 -9.229 -29.566 1.00 65.62 420 ALA A CA 1
ATOM 3333 C C . ALA A 1 420 ? 31.140 -7.724 -29.345 1.00 65.62 420 ALA A C 1
ATOM 3335 O O . ALA A 1 420 ? 32.053 -6.943 -29.606 1.00 65.62 420 ALA A O 1
ATOM 3336 N N . LEU A 1 421 ? 29.950 -7.314 -28.914 1.00 70.44 421 LEU A N 1
ATOM 3337 C CA . LEU A 1 421 ? 29.665 -5.913 -28.632 1.00 70.44 421 LEU A CA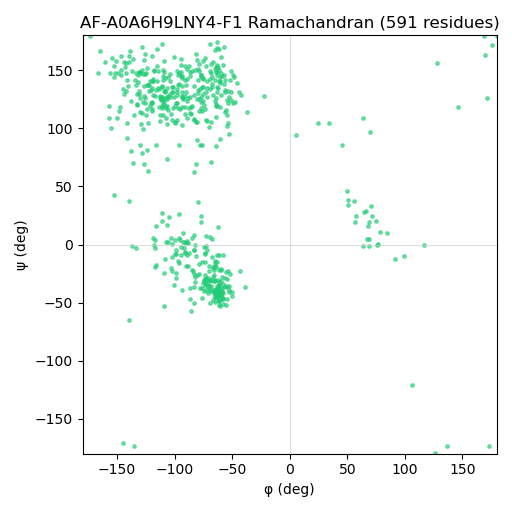 1
ATOM 3338 C C . LEU A 1 421 ? 30.261 -5.487 -27.294 1.00 70.44 421 LEU A C 1
ATOM 3340 O O . LEU A 1 421 ? 30.261 -6.257 -26.336 1.00 70.44 421 LEU A O 1
ATOM 3344 N N . THR A 1 422 ? 30.702 -4.231 -27.227 1.00 75.00 422 THR A N 1
ATOM 3345 C CA . THR A 1 422 ? 31.059 -3.587 -25.960 1.00 75.00 422 THR A CA 1
ATOM 3346 C C . THR A 1 422 ? 29.989 -2.566 -25.609 1.00 75.00 422 THR A C 1
ATOM 3348 O O . THR A 1 422 ? 29.799 -1.595 -26.342 1.00 75.00 422 THR A O 1
ATOM 3351 N N . VAL A 1 423 ? 29.302 -2.775 -24.487 1.00 80.44 423 VAL A N 1
ATOM 3352 C CA . VAL A 1 423 ? 28.432 -1.750 -23.897 1.00 80.44 423 VAL A CA 1
ATOM 3353 C C . VAL A 1 423 ? 29.307 -0.769 -23.120 1.00 80.44 423 VAL A C 1
ATOM 3355 O O . VAL A 1 423 ? 30.085 -1.183 -22.263 1.00 80.44 423 VAL A O 1
ATOM 3358 N N . LEU A 1 424 ? 29.197 0.518 -23.446 1.00 80.00 424 LEU A N 1
ATOM 3359 C CA . LEU A 1 424 ? 29.927 1.597 -22.780 1.00 80.00 424 LEU A CA 1
ATOM 3360 C C . LEU A 1 424 ? 29.187 2.113 -21.552 1.00 80.00 424 LEU A C 1
ATOM 3362 O O . LEU A 1 424 ? 29.805 2.336 -20.517 1.00 80.00 424 LEU A O 1
ATOM 3366 N N . ASP A 1 425 ? 27.889 2.358 -21.712 1.00 86.44 425 ASP A N 1
ATOM 3367 C CA . ASP A 1 425 ? 27.052 3.021 -20.719 1.00 86.44 425 ASP A CA 1
ATOM 3368 C C . ASP A 1 425 ? 25.565 2.817 -21.047 1.00 86.44 425 ASP A C 1
ATOM 3370 O O . ASP A 1 425 ? 25.207 2.417 -22.162 1.00 86.44 425 ASP A O 1
ATOM 3374 N N . VAL A 1 426 ? 24.698 3.124 -20.088 1.00 90.44 426 VAL A N 1
ATOM 3375 C CA . VAL A 1 426 ? 23.249 3.203 -20.259 1.00 90.44 426 VAL A CA 1
ATOM 3376 C C . VAL A 1 426 ? 22.800 4.589 -19.812 1.00 90.44 426 VAL A C 1
ATOM 3378 O O . VAL A 1 426 ? 22.922 4.918 -18.640 1.00 90.44 426 VAL A O 1
ATOM 3381 N N . SER A 1 427 ? 22.254 5.392 -20.723 1.00 91.69 427 SER A N 1
ATOM 3382 C CA . SER A 1 427 ? 21.742 6.731 -20.410 1.00 91.69 427 SER A CA 1
ATOM 3383 C C . SER A 1 427 ? 20.217 6.742 -20.353 1.00 91.69 427 SER A C 1
ATOM 3385 O O . SER A 1 427 ? 19.557 6.121 -21.185 1.00 91.69 427 SER A O 1
ATOM 3387 N N . THR A 1 428 ? 19.657 7.475 -19.398 1.00 93.31 428 THR A N 1
ATOM 3388 C CA . THR A 1 428 ? 18.219 7.762 -19.286 1.00 93.31 428 THR A CA 1
ATOM 3389 C C . THR A 1 428 ? 17.864 9.175 -19.764 1.00 93.31 428 THR A C 1
ATOM 3391 O O . THR A 1 428 ? 16.693 9.552 -19.765 1.00 93.31 428 THR A O 1
ATOM 3394 N N . GLU A 1 429 ? 18.844 9.959 -20.215 1.00 92.12 429 GLU A N 1
ATOM 3395 C CA . GLU A 1 429 ? 18.652 11.354 -20.618 1.00 92.12 429 GLU A CA 1
ATOM 3396 C C . GLU A 1 429 ? 17.642 11.486 -21.772 1.00 92.12 429 GLU A C 1
ATOM 3398 O O . GLU A 1 429 ? 17.750 10.810 -22.799 1.00 92.12 429 GLU A O 1
ATOM 3403 N N . GLY A 1 430 ? 16.642 12.358 -21.599 1.00 90.69 430 GLY A N 1
ATOM 3404 C CA . GLY A 1 430 ? 15.588 12.586 -22.593 1.00 90.69 430 GLY A CA 1
ATOM 3405 C C . GLY A 1 430 ? 14.621 11.409 -22.772 1.00 90.69 430 GLY A C 1
ATOM 3406 O O . GLY A 1 430 ? 13.962 11.306 -23.808 1.00 90.69 430 GLY A O 1
ATOM 3407 N N . THR A 1 431 ? 14.556 10.499 -21.798 1.00 93.81 431 THR A N 1
ATOM 3408 C CA . THR A 1 431 ? 13.656 9.338 -21.797 1.00 93.81 431 THR A CA 1
ATOM 3409 C C . THR A 1 431 ? 12.565 9.481 -20.734 1.00 93.81 431 THR A C 1
ATOM 3411 O O . THR A 1 431 ? 12.623 10.355 -19.877 1.00 93.81 431 THR A O 1
ATOM 3414 N N . ARG A 1 432 ? 11.584 8.572 -20.731 1.00 92.19 432 ARG A N 1
ATOM 3415 C CA . ARG A 1 432 ? 10.557 8.493 -19.675 1.00 92.19 432 ARG A CA 1
ATOM 3416 C C . ARG A 1 432 ? 11.118 8.166 -18.289 1.00 92.19 432 ARG A C 1
ATOM 3418 O O . ARG A 1 432 ? 10.402 8.310 -17.307 1.00 92.19 432 ARG A O 1
ATOM 3425 N N . ALA A 1 433 ? 12.360 7.696 -18.217 1.00 91.19 433 ALA A N 1
ATOM 3426 C CA . ALA A 1 433 ? 13.043 7.371 -16.975 1.00 91.19 433 ALA A CA 1
ATOM 3427 C C . ALA A 1 433 ? 14.186 8.359 -16.685 1.00 91.19 433 ALA A C 1
ATOM 3429 O O . ALA A 1 433 ? 15.151 7.983 -16.033 1.00 91.19 433 ALA A O 1
ATOM 3430 N N . GLU A 1 434 ? 14.117 9.606 -17.171 1.00 92.75 434 GLU A N 1
ATOM 3431 C CA . GLU A 1 434 ? 15.201 10.602 -17.051 1.00 92.75 434 GLU A CA 1
ATOM 3432 C C . GLU A 1 434 ? 15.667 10.885 -15.619 1.00 92.75 434 GLU A C 1
ATOM 3434 O O . GLU A 1 434 ? 16.834 11.202 -15.400 1.00 92.75 434 GLU A O 1
ATOM 3439 N N . THR A 1 435 ? 14.780 10.734 -14.637 1.00 85.62 435 THR A N 1
ATOM 3440 C CA . THR A 1 435 ? 15.105 10.884 -13.214 1.00 85.62 435 THR A CA 1
ATOM 3441 C C . THR A 1 435 ? 15.802 9.652 -12.642 1.00 85.62 435 THR A C 1
ATOM 3443 O O . THR A 1 435 ? 16.414 9.734 -11.580 1.00 85.62 435 THR A O 1
ATOM 3446 N N . SER A 1 436 ? 15.726 8.509 -13.330 1.00 87.44 436 SER A N 1
ATOM 3447 C CA . SER A 1 436 ? 16.269 7.234 -12.867 1.00 87.44 436 SER A CA 1
ATOM 3448 C C . SER A 1 436 ? 17.782 7.180 -12.994 1.00 87.44 436 SER A C 1
ATOM 3450 O O . SER A 1 436 ? 18.368 7.599 -13.994 1.00 87.44 436 SER A O 1
ATOM 3452 N N . THR A 1 437 ? 18.403 6.556 -12.001 1.00 88.25 437 THR A N 1
ATOM 3453 C CA . THR A 1 437 ? 19.802 6.144 -12.067 1.00 88.25 437 THR A CA 1
ATOM 3454 C C . THR A 1 437 ? 19.926 4.851 -12.866 1.00 88.25 437 THR A C 1
ATOM 3456 O O . THR A 1 437 ? 19.074 3.969 -12.765 1.00 88.25 437 THR A O 1
ATOM 3459 N N . SER A 1 438 ? 20.982 4.726 -13.666 1.00 88.19 438 SER A N 1
ATOM 3460 C CA . SER A 1 438 ? 21.301 3.521 -14.429 1.00 88.19 438 SER A CA 1
ATOM 3461 C C . SER A 1 438 ? 22.595 2.896 -13.910 1.00 88.19 438 SER A C 1
ATOM 3463 O O . SER A 1 438 ? 23.591 3.577 -13.677 1.00 88.19 438 SER A O 1
ATOM 3465 N N . THR A 1 439 ? 22.602 1.579 -13.701 1.00 87.06 439 THR A N 1
ATOM 3466 C CA . THR A 1 439 ? 23.801 0.847 -13.259 1.00 87.06 439 THR A CA 1
ATOM 3467 C C . THR A 1 439 ? 23.929 -0.467 -14.013 1.00 87.06 439 THR A C 1
ATOM 3469 O O . THR A 1 439 ? 23.034 -1.304 -13.954 1.00 87.06 439 THR A O 1
ATOM 3472 N N . ILE A 1 440 ? 25.053 -0.701 -14.695 1.00 85.06 440 ILE A N 1
ATOM 3473 C CA . ILE A 1 440 ? 25.367 -2.018 -15.268 1.00 85.06 440 ILE A CA 1
ATOM 3474 C C . ILE A 1 440 ? 25.824 -2.933 -14.128 1.00 85.06 440 ILE A C 1
ATOM 3476 O O . ILE A 1 440 ? 26.860 -2.694 -13.514 1.00 85.06 440 ILE A O 1
ATOM 3480 N N . VAL A 1 441 ? 25.057 -3.986 -13.847 1.00 85.06 441 VAL A N 1
ATOM 3481 C CA . VAL A 1 441 ? 25.278 -4.866 -12.687 1.00 85.06 441 VAL A CA 1
ATOM 3482 C C . VAL A 1 441 ? 25.953 -6.186 -13.038 1.00 85.06 441 VAL A C 1
ATOM 3484 O O . VAL A 1 441 ? 26.554 -6.812 -12.169 1.00 85.06 441 VAL A O 1
ATOM 3487 N N . ASN A 1 442 ? 25.865 -6.637 -14.293 1.00 83.44 442 ASN A N 1
ATOM 3488 C CA . ASN A 1 442 ? 26.500 -7.884 -14.715 1.00 83.44 442 ASN A CA 1
ATOM 3489 C C . ASN A 1 442 ? 26.783 -7.920 -16.225 1.00 83.44 442 ASN A C 1
ATOM 3491 O O . ASN A 1 442 ? 25.992 -7.414 -17.024 1.00 83.44 442 ASN A O 1
ATOM 3495 N N . TYR A 1 443 ? 27.864 -8.604 -16.605 1.00 85.00 443 TYR A N 1
ATOM 3496 C CA . TYR A 1 443 ? 28.128 -9.051 -17.970 1.00 85.00 443 TYR A CA 1
ATOM 3497 C C . TYR A 1 443 ? 28.488 -10.540 -17.971 1.00 85.00 443 TYR A C 1
ATOM 3499 O O . TYR A 1 443 ? 29.536 -10.948 -17.473 1.00 85.00 443 TYR A O 1
ATOM 3507 N N . ASP A 1 444 ? 27.616 -11.343 -18.571 1.00 82.69 444 ASP A N 1
ATOM 3508 C CA . ASP A 1 444 ? 27.849 -12.754 -18.840 1.00 82.69 444 ASP A CA 1
ATOM 3509 C C . ASP A 1 444 ? 28.417 -12.903 -20.256 1.00 82.69 444 ASP A C 1
ATOM 3511 O O . ASP A 1 444 ? 27.698 -12.805 -21.255 1.00 82.69 444 ASP A O 1
ATOM 3515 N N . SER A 1 445 ? 29.726 -13.132 -20.339 1.00 80.56 445 SER A N 1
ATOM 3516 C CA . SER A 1 445 ? 30.442 -13.280 -21.606 1.00 80.56 445 SER A CA 1
ATOM 3517 C C . SER A 1 445 ? 30.117 -14.577 -22.349 1.00 80.56 445 SER A C 1
ATOM 3519 O O . SER A 1 445 ? 30.280 -14.622 -23.568 1.00 80.56 445 SER A O 1
ATOM 3521 N N . PHE A 1 446 ? 29.644 -15.616 -21.651 1.00 79.88 446 PHE A N 1
ATOM 3522 C CA . PHE A 1 446 ? 29.266 -16.888 -22.267 1.00 79.88 446 PHE A CA 1
ATOM 3523 C C . PHE A 1 446 ? 27.918 -16.763 -22.975 1.00 79.88 446 PHE A C 1
ATOM 3525 O O . PHE A 1 446 ? 27.784 -17.161 -24.131 1.00 79.88 446 PHE A O 1
ATOM 3532 N N . ASN A 1 447 ? 26.944 -16.144 -22.306 1.00 79.44 447 ASN A N 1
ATOM 3533 C CA . ASN A 1 447 ? 25.611 -15.911 -22.861 1.00 79.44 447 ASN A CA 1
ATOM 3534 C C . ASN A 1 447 ? 25.496 -14.598 -23.652 1.00 79.44 447 ASN A C 1
ATOM 3536 O O . ASN A 1 447 ? 24.413 -14.287 -24.136 1.00 79.44 447 ASN A O 1
ATOM 3540 N N . LYS A 1 448 ? 26.585 -13.821 -23.778 1.00 81.25 448 LYS A N 1
ATOM 3541 C CA . LYS A 1 448 ? 26.608 -12.488 -24.412 1.00 81.25 448 LYS A CA 1
ATOM 3542 C C . LYS A 1 448 ? 25.500 -11.573 -23.876 1.00 81.25 448 LYS A C 1
ATOM 3544 O O . LYS A 1 448 ? 24.778 -10.924 -24.637 1.00 81.25 448 LYS A O 1
ATOM 3549 N N . ARG A 1 449 ? 25.351 -11.545 -22.550 1.00 85.00 449 ARG A N 1
ATOM 3550 C CA . ARG A 1 449 ? 24.254 -10.859 -21.864 1.00 85.00 449 ARG A CA 1
ATOM 3551 C C . ARG A 1 449 ? 24.777 -9.784 -20.924 1.00 85.00 449 ARG A C 1
ATOM 3553 O O . ARG A 1 449 ? 25.484 -10.079 -19.965 1.00 85.00 449 ARG A O 1
ATOM 3560 N N . TYR A 1 450 ? 24.347 -8.552 -21.151 1.00 87.31 450 TYR A N 1
ATOM 3561 C CA . TYR A 1 450 ? 24.489 -7.456 -20.197 1.00 87.31 450 TYR A CA 1
ATOM 3562 C C . TYR A 1 450 ? 23.231 -7.361 -19.349 1.00 87.31 450 TYR A C 1
ATOM 3564 O O . TYR A 1 450 ? 22.137 -7.592 -19.844 1.00 87.31 450 TYR A O 1
ATOM 3572 N N . THR A 1 451 ? 23.368 -7.043 -18.068 1.00 86.94 451 THR A N 1
ATOM 3573 C CA . THR A 1 451 ? 22.232 -6.732 -17.196 1.00 86.94 451 THR A CA 1
ATOM 3574 C C . THR A 1 451 ? 22.492 -5.389 -16.543 1.00 86.94 451 THR A C 1
ATOM 3576 O O . THR A 1 451 ? 23.555 -5.190 -15.954 1.00 86.94 451 THR A O 1
ATOM 3579 N N . PHE A 1 452 ? 21.534 -4.478 -16.652 1.00 88.31 452 PHE A N 1
ATOM 3580 C CA . PHE A 1 452 ? 21.576 -3.188 -15.977 1.00 88.31 452 PHE A CA 1
ATOM 3581 C C . PHE A 1 452 ? 20.302 -2.968 -15.166 1.00 88.31 452 PHE A C 1
ATOM 3583 O O . PHE A 1 452 ? 19.292 -3.621 -15.412 1.00 88.31 452 PHE A O 1
ATOM 3590 N N . ILE A 1 453 ? 20.370 -2.084 -14.181 1.00 87.38 453 ILE A N 1
ATOM 3591 C CA . ILE A 1 453 ? 19.246 -1.686 -13.341 1.00 87.38 453 ILE A CA 1
ATOM 3592 C C . ILE A 1 453 ? 18.952 -0.214 -13.610 1.00 87.38 453 ILE A C 1
ATOM 3594 O O . ILE A 1 453 ? 19.884 0.586 -13.681 1.00 87.38 453 ILE A O 1
ATOM 3598 N N . LEU A 1 454 ? 17.673 0.112 -13.774 1.00 88.19 454 LEU A N 1
ATOM 3599 C CA . LEU A 1 454 ? 17.141 1.465 -13.669 1.00 88.19 454 LEU A CA 1
ATOM 3600 C C . LEU A 1 454 ? 16.421 1.586 -12.327 1.00 88.19 454 LEU A C 1
ATOM 3602 O O . LEU A 1 454 ? 15.564 0.755 -12.022 1.00 88.19 454 LEU A O 1
ATOM 3606 N N . GLU A 1 455 ? 16.770 2.593 -11.538 1.00 85.56 455 GLU A N 1
ATOM 3607 C CA . GLU A 1 455 ? 16.189 2.826 -10.214 1.00 85.56 455 GLU A CA 1
ATOM 3608 C C . GLU A 1 455 ? 15.791 4.295 -10.079 1.00 85.56 455 GLU A C 1
ATOM 3610 O O . GLU A 1 455 ? 16.624 5.192 -10.261 1.00 85.56 455 GLU A O 1
ATOM 3615 N N . THR A 1 456 ? 14.504 4.534 -9.824 1.00 78.62 456 THR A N 1
ATOM 3616 C CA . THR A 1 456 ? 13.937 5.878 -9.712 1.00 78.62 456 THR A CA 1
ATOM 3617 C C . THR A 1 456 ? 14.243 6.490 -8.345 1.00 78.62 456 THR A C 1
ATOM 3619 O O . THR A 1 456 ? 14.295 5.772 -7.344 1.00 78.62 456 THR A O 1
ATOM 3622 N N . PRO A 1 457 ? 14.376 7.822 -8.253 1.00 68.62 457 PRO A N 1
ATOM 3623 C CA . PRO A 1 457 ? 14.351 8.526 -6.981 1.00 68.62 457 PRO A CA 1
ATOM 3624 C C . PRO A 1 457 ? 13.024 8.307 -6.246 1.00 68.62 457 PRO A C 1
ATOM 3626 O O . PRO A 1 457 ? 12.007 7.939 -6.840 1.00 68.62 457 PRO A O 1
ATOM 3629 N N . PHE A 1 458 ? 13.039 8.574 -4.942 1.00 58.53 458 PHE A N 1
ATOM 3630 C CA . PHE A 1 458 ? 11.854 8.502 -4.095 1.00 58.53 458 PHE A CA 1
ATOM 3631 C C . PHE A 1 458 ? 10.698 9.349 -4.651 1.00 58.53 458 PHE A C 1
ATOM 3633 O O . PHE A 1 458 ? 10.900 10.516 -4.979 1.00 58.53 458 PHE A O 1
ATOM 3640 N N . GLY A 1 459 ? 9.494 8.770 -4.718 1.00 59.16 459 GLY A N 1
ATOM 3641 C CA . GLY A 1 459 ? 8.268 9.475 -5.114 1.00 59.16 459 GLY A CA 1
ATOM 3642 C C . GLY A 1 459 ? 8.107 9.754 -6.612 1.00 59.16 459 GLY A C 1
ATOM 3643 O O . GLY A 1 459 ? 7.079 10.291 -7.006 1.00 59.16 459 GLY A O 1
ATOM 3644 N N . GLU A 1 460 ? 9.066 9.358 -7.452 1.00 74.25 460 GLU A N 1
ATOM 3645 C CA . GLU A 1 460 ? 9.074 9.667 -8.889 1.00 74.25 460 GLU A CA 1
ATOM 3646 C C . GLU A 1 460 ? 9.138 8.385 -9.744 1.00 74.25 460 GLU A C 1
ATOM 3648 O O . GLU A 1 460 ? 10.133 8.154 -10.439 1.00 74.25 460 GLU A O 1
ATOM 3653 N N . PRO A 1 461 ? 8.118 7.501 -9.688 1.00 81.06 461 PRO A N 1
ATOM 3654 C CA . PRO A 1 461 ? 8.118 6.270 -10.468 1.00 81.06 461 PRO A CA 1
ATOM 3655 C C . PRO A 1 461 ? 8.027 6.555 -11.974 1.00 81.06 461 PRO A C 1
ATOM 3657 O O . PRO A 1 461 ? 7.470 7.562 -12.418 1.00 81.06 461 PRO A O 1
ATOM 3660 N N . VAL A 1 462 ? 8.478 5.604 -12.794 1.00 85.62 462 VAL A N 1
ATOM 3661 C CA . VAL A 1 462 ? 8.179 5.617 -14.230 1.00 85.62 462 VAL A CA 1
ATOM 3662 C C . VAL A 1 462 ? 6.692 5.306 -14.412 1.00 85.62 462 VAL A C 1
ATOM 3664 O O . VAL A 1 462 ? 6.261 4.153 -14.327 1.00 85.62 462 VAL A O 1
ATOM 3667 N N . ASN A 1 463 ? 5.903 6.355 -14.641 1.00 86.62 463 ASN A N 1
ATOM 3668 C CA . ASN A 1 463 ? 4.446 6.279 -14.757 1.00 86.62 463 ASN A CA 1
ATOM 3669 C C . ASN A 1 463 ? 3.980 5.402 -15.937 1.00 86.62 463 ASN A C 1
ATOM 3671 O O . ASN A 1 463 ? 4.710 5.300 -16.928 1.00 86.62 463 ASN A O 1
ATOM 3675 N N . PRO A 1 464 ? 2.775 4.797 -15.865 1.00 88.12 464 PRO A N 1
ATOM 3676 C CA . PRO A 1 464 ? 2.201 3.992 -16.943 1.00 88.12 464 PRO A CA 1
ATOM 3677 C C . PRO A 1 464 ? 2.118 4.747 -18.270 1.00 88.12 464 PRO A C 1
ATOM 3679 O O . PRO A 1 464 ? 1.409 5.745 -18.366 1.00 88.12 464 PRO A O 1
ATOM 3682 N N . ASP A 1 465 ? 2.851 4.280 -19.281 1.00 90.81 465 ASP A N 1
ATOM 3683 C CA . ASP A 1 465 ? 2.849 4.814 -20.648 1.00 90.81 465 ASP A CA 1
ATOM 3684 C C . ASP A 1 465 ? 3.700 3.904 -21.569 1.00 90.81 465 ASP A C 1
ATOM 3686 O O . ASP A 1 465 ? 4.301 2.912 -21.135 1.00 90.81 465 ASP A O 1
ATOM 3690 N N . THR A 1 466 ? 3.784 4.248 -22.854 1.00 91.06 466 THR A N 1
ATOM 3691 C CA . THR A 1 466 ? 4.683 3.663 -23.851 1.00 91.06 466 THR A CA 1
ATOM 3692 C C . THR A 1 466 ? 5.740 4.669 -24.288 1.00 91.06 466 THR A C 1
ATOM 3694 O O . THR A 1 466 ? 5.431 5.750 -24.775 1.00 91.06 466 THR A O 1
ATOM 3697 N N . GLY A 1 467 ? 7.015 4.291 -24.217 1.00 90.81 467 GLY A N 1
ATOM 3698 C CA . GLY A 1 467 ? 8.091 5.129 -24.747 1.00 90.81 467 GLY A CA 1
ATOM 3699 C C . GLY A 1 467 ? 9.475 4.599 -24.422 1.00 90.81 467 GLY A C 1
ATOM 3700 O O . GLY A 1 467 ? 9.613 3.485 -23.921 1.00 90.81 467 GLY A O 1
ATOM 3701 N N . ILE A 1 468 ? 10.504 5.375 -24.749 1.00 91.94 468 ILE A N 1
ATOM 3702 C CA . ILE A 1 468 ? 11.898 5.025 -24.462 1.00 91.94 468 ILE A CA 1
ATOM 3703 C C . ILE A 1 468 ? 12.152 5.239 -22.969 1.00 91.94 468 ILE A C 1
ATOM 3705 O O . ILE A 1 468 ? 11.731 6.258 -22.426 1.00 91.94 468 ILE A O 1
ATOM 3709 N N . VAL A 1 469 ? 12.824 4.284 -22.325 1.00 92.19 469 VAL A N 1
ATOM 3710 C CA . VAL A 1 469 ? 13.233 4.345 -20.908 1.00 92.19 469 VAL A CA 1
ATOM 3711 C C . VAL A 1 469 ? 14.750 4.355 -20.732 1.00 92.19 469 VAL A C 1
ATOM 3713 O O . VAL A 1 469 ? 15.240 4.726 -19.677 1.00 92.19 469 VAL A O 1
ATOM 3716 N N . ALA A 1 470 ? 15.512 3.955 -21.750 1.00 93.31 470 ALA A N 1
ATOM 3717 C CA . ALA A 1 470 ? 16.965 4.058 -21.732 1.00 93.31 470 ALA A CA 1
ATOM 3718 C C . ALA A 1 470 ? 17.547 3.997 -23.146 1.00 93.31 470 ALA A C 1
ATOM 3720 O O . ALA A 1 470 ? 16.961 3.400 -24.049 1.00 93.31 470 ALA A O 1
ATOM 3721 N N . TYR A 1 471 ? 18.744 4.544 -23.305 1.00 91.38 471 TYR A N 1
ATOM 3722 C CA . TYR A 1 471 ? 19.627 4.322 -24.438 1.00 91.38 471 TYR A CA 1
ATOM 3723 C C . TYR A 1 471 ? 20.844 3.531 -23.974 1.00 91.38 471 TYR A C 1
ATOM 3725 O O . TYR A 1 471 ? 21.637 4.009 -23.164 1.00 91.38 471 TYR A O 1
ATOM 3733 N N . MET A 1 472 ? 21.029 2.331 -24.515 1.00 88.62 472 MET A N 1
ATOM 3734 C CA . MET A 1 472 ? 22.264 1.582 -24.316 1.00 88.62 472 MET A CA 1
ATOM 3735 C C . MET A 1 472 ? 23.294 2.034 -25.349 1.00 88.62 472 MET A C 1
ATOM 3737 O O . MET A 1 472 ? 23.077 1.902 -26.553 1.00 88.62 472 MET A O 1
ATOM 3741 N N . LYS A 1 473 ? 24.421 2.573 -24.884 1.00 88.56 473 LYS A N 1
ATOM 3742 C CA . LYS A 1 473 ? 25.509 3.044 -25.738 1.00 88.56 473 LYS A CA 1
ATOM 3743 C C . LYS A 1 473 ? 26.455 1.890 -26.046 1.00 88.56 473 LYS A C 1
ATOM 3745 O O . LYS A 1 473 ? 27.084 1.338 -25.144 1.00 88.56 473 LYS A O 1
ATOM 3750 N N . ILE A 1 474 ? 26.562 1.532 -27.318 1.00 84.44 474 ILE A N 1
ATOM 3751 C CA . ILE A 1 474 ? 27.266 0.336 -27.789 1.00 84.44 474 ILE A CA 1
ATOM 3752 C C . ILE A 1 474 ? 28.329 0.746 -28.806 1.00 84.44 474 ILE A C 1
ATOM 3754 O O . ILE A 1 474 ? 28.053 1.562 -29.682 1.00 84.44 474 ILE A O 1
ATOM 3758 N N . ILE A 1 475 ? 29.525 0.160 -28.722 1.00 78.62 475 ILE A N 1
ATOM 3759 C CA . ILE A 1 475 ? 30.512 0.220 -29.811 1.00 78.62 475 ILE A CA 1
ATOM 3760 C C . ILE A 1 475 ? 30.333 -0.998 -30.712 1.00 78.62 475 ILE A C 1
ATOM 3762 O O . ILE A 1 475 ? 30.396 -2.140 -30.241 1.00 78.62 475 ILE A O 1
ATOM 3766 N N . VAL A 1 476 ? 30.172 -0.747 -32.012 1.00 73.19 476 VAL A N 1
ATOM 3767 C CA . VAL A 1 476 ? 30.182 -1.790 -33.039 1.00 73.19 476 VAL A CA 1
ATOM 3768 C C . VAL A 1 476 ? 31.638 -2.175 -33.324 1.00 73.19 476 VAL A C 1
ATOM 3770 O O . VAL A 1 476 ? 32.408 -1.334 -33.793 1.00 73.19 476 VAL A O 1
ATOM 3773 N N . PRO A 1 477 ? 32.067 -3.417 -33.031 1.00 64.94 477 PRO A N 1
ATOM 3774 C CA . PRO A 1 477 ? 33.441 -3.842 -33.269 1.00 64.94 477 PRO A CA 1
ATOM 3775 C C . PRO A 1 477 ? 33.761 -3.855 -34.770 1.00 64.94 477 PRO A C 1
ATOM 3777 O O . PRO A 1 477 ? 32.893 -4.108 -35.606 1.00 64.94 477 PRO A O 1
ATOM 3780 N N . SER A 1 478 ? 35.030 -3.637 -35.116 1.00 61.59 478 SER A N 1
ATOM 3781 C CA . SER A 1 478 ? 35.522 -3.888 -36.471 1.00 61.59 478 SER A CA 1
ATOM 3782 C C . SER A 1 478 ? 35.476 -5.393 -36.775 1.00 61.59 478 SER A C 1
ATOM 3784 O O . SER A 1 478 ? 35.943 -6.215 -35.987 1.00 61.59 478 SER A O 1
ATOM 3786 N N . GLY A 1 479 ? 34.878 -5.778 -37.904 1.00 52.66 479 GLY A N 1
ATOM 3787 C CA . GLY A 1 479 ? 34.678 -7.187 -38.263 1.00 52.66 479 GLY A CA 1
ATOM 3788 C C . GLY A 1 479 ? 33.883 -7.370 -39.561 1.00 52.66 479 GLY A C 1
ATOM 3789 O O . GLY A 1 479 ? 33.397 -6.371 -40.092 1.00 52.66 479 GLY A O 1
ATOM 3790 N N . PRO A 1 480 ? 33.770 -8.608 -40.088 1.00 48.88 480 PRO A N 1
ATOM 3791 C CA . PRO A 1 480 ? 33.079 -8.918 -41.347 1.00 48.88 480 PRO A CA 1
ATOM 3792 C C . PRO A 1 480 ? 31.570 -8.629 -41.281 1.00 48.88 480 PRO A C 1
ATOM 3794 O O . PRO A 1 480 ? 31.040 -8.406 -40.189 1.00 48.88 480 PRO A O 1
ATOM 3797 N N . PRO A 1 481 ? 30.864 -8.630 -42.429 1.00 51.25 481 PRO A N 1
ATOM 3798 C CA . PRO A 1 481 ? 29.431 -8.438 -42.435 1.00 51.25 481 PRO A CA 1
ATOM 3799 C C . PRO A 1 481 ? 28.659 -9.492 -41.661 1.00 51.25 481 PRO A C 1
ATOM 3801 O O . PRO A 1 481 ? 28.716 -10.663 -42.013 1.00 51.25 481 PRO A O 1
ATOM 3804 N N . ASP A 1 482 ? 27.935 -9.077 -40.619 1.00 53.56 482 ASP A N 1
ATOM 3805 C CA . ASP A 1 482 ? 27.055 -9.967 -39.865 1.00 53.56 482 ASP A CA 1
ATOM 3806 C C . ASP A 1 482 ? 25.816 -9.224 -39.349 1.00 53.56 482 ASP A C 1
ATOM 3808 O O . ASP A 1 482 ? 25.857 -8.020 -39.078 1.00 53.56 482 ASP A O 1
ATOM 3812 N N . SER A 1 483 ? 24.717 -9.964 -39.218 1.00 58.69 483 SER A N 1
ATOM 3813 C CA . SER A 1 483 ? 23.477 -9.506 -38.597 1.00 58.69 483 SER A CA 1
ATOM 3814 C C . SER A 1 483 ? 23.486 -9.887 -37.123 1.00 58.69 483 SER A C 1
ATOM 3816 O O . SER A 1 483 ? 23.650 -11.060 -36.787 1.00 58.69 483 SER A O 1
ATOM 3818 N N . LEU A 1 484 ? 23.265 -8.916 -36.243 1.00 63.00 484 LEU A N 1
ATOM 3819 C CA . LEU A 1 484 ? 23.173 -9.168 -34.810 1.00 63.00 484 LEU A CA 1
ATOM 3820 C C . LEU A 1 484 ? 21.720 -9.010 -34.370 1.00 63.00 484 LEU A C 1
ATOM 3822 O O . LEU A 1 484 ? 21.125 -7.959 -34.603 1.00 63.00 484 LEU A O 1
ATOM 3826 N N . SER A 1 485 ? 21.143 -10.018 -33.714 1.00 68.12 485 SER A N 1
ATOM 3827 C CA . SER A 1 485 ? 19.841 -9.825 -33.069 1.00 68.12 485 SER A CA 1
ATOM 3828 C C . SER A 1 485 ? 20.024 -9.435 -31.610 1.00 68.12 485 SER A C 1
ATOM 3830 O O . SER A 1 485 ? 20.854 -10.007 -30.893 1.00 68.12 485 SER A O 1
ATOM 3832 N N . VAL A 1 486 ? 19.246 -8.443 -31.177 1.00 71.62 486 VAL A N 1
ATOM 3833 C CA . VAL A 1 486 ? 19.188 -8.040 -29.773 1.00 71.62 486 VAL A CA 1
ATOM 3834 C C . VAL A 1 486 ? 17.867 -8.504 -29.189 1.00 71.62 486 VAL A C 1
ATOM 3836 O O . VAL A 1 486 ? 16.791 -8.190 -29.704 1.00 71.62 486 VAL A O 1
ATOM 3839 N N . SER A 1 487 ? 17.969 -9.256 -28.099 1.00 75.88 487 SER A N 1
ATOM 3840 C CA . SER A 1 487 ? 16.841 -9.682 -27.286 1.00 75.88 487 SER A CA 1
ATOM 3841 C C . SER A 1 487 ? 16.895 -8.950 -25.955 1.00 75.88 487 SER A C 1
ATOM 3843 O O . SER A 1 487 ? 17.868 -9.086 -25.211 1.00 75.88 487 SER A O 1
ATOM 3845 N N . VAL A 1 488 ? 15.846 -8.192 -25.644 1.00 76.81 488 VAL A N 1
ATOM 3846 C CA . VAL A 1 488 ? 15.707 -7.484 -24.368 1.00 76.81 488 VAL A CA 1
ATOM 3847 C C . VAL A 1 488 ? 14.501 -8.029 -23.635 1.00 76.81 488 VAL A C 1
ATOM 3849 O O . VAL A 1 488 ? 13.416 -8.129 -24.198 1.00 76.81 488 VAL A O 1
ATOM 3852 N N . SER A 1 489 ? 14.685 -8.428 -22.385 1.00 72.94 489 SER A N 1
ATOM 3853 C CA . SER A 1 489 ? 13.611 -9.042 -21.604 1.00 72.94 489 SER A CA 1
ATOM 3854 C C . SER A 1 489 ? 13.707 -8.551 -20.179 1.00 72.94 489 SER A C 1
ATOM 3856 O O . SER A 1 489 ? 14.466 -9.130 -19.421 1.00 72.94 489 SER A O 1
ATOM 3858 N N . PRO A 1 490 ? 13.020 -7.467 -19.812 1.00 68.75 490 PRO A N 1
ATOM 3859 C CA . PRO A 1 490 ? 13.114 -6.918 -18.477 1.00 68.75 490 PRO A CA 1
ATOM 3860 C C . PRO A 1 490 ? 12.757 -7.917 -17.399 1.00 68.75 490 PRO A C 1
ATOM 3862 O O . PRO A 1 490 ? 12.234 -8.995 -17.623 1.00 68.75 490 PRO A O 1
ATOM 3865 N N . TYR A 1 491 ? 13.062 -7.460 -16.217 1.00 69.38 491 TYR A N 1
ATOM 3866 C CA . TYR A 1 491 ? 12.893 -8.048 -14.929 1.00 69.38 491 TYR A CA 1
ATOM 3867 C C . TYR A 1 491 ? 12.391 -6.889 -14.087 1.00 69.38 491 TYR A C 1
ATOM 3869 O O . TYR A 1 491 ? 13.185 -6.179 -13.470 1.00 69.38 491 TYR A O 1
ATOM 3877 N N . SER A 1 492 ? 11.091 -6.586 -14.190 1.00 64.00 492 SER A N 1
ATOM 3878 C CA . SER A 1 492 ? 10.544 -5.519 -13.354 1.00 64.00 492 SER A CA 1
ATOM 3879 C C . SER A 1 492 ? 10.553 -6.006 -11.912 1.00 64.00 492 SER A C 1
ATOM 3881 O O . SER A 1 492 ? 10.208 -7.151 -11.610 1.00 64.00 492 SER A O 1
ATOM 3883 N N . SER A 1 493 ? 11.027 -5.133 -11.038 1.00 60.34 493 SER A N 1
ATOM 3884 C CA . SER A 1 493 ? 10.958 -5.318 -9.606 1.00 60.34 493 SER A CA 1
ATOM 3885 C C . SER A 1 493 ? 10.074 -4.200 -9.071 1.00 60.34 493 SER A C 1
ATOM 3887 O O . SER A 1 493 ? 10.561 -3.120 -8.743 1.00 60.34 493 SER A O 1
ATOM 3889 N N . TYR A 1 494 ? 8.763 -4.434 -9.081 1.00 59.66 494 TYR A N 1
ATOM 3890 C CA . TYR A 1 494 ? 7.794 -3.553 -8.444 1.00 59.66 494 TYR A CA 1
ATOM 3891 C C . TYR A 1 494 ? 7.895 -3.737 -6.930 1.00 59.66 494 TYR A C 1
ATOM 3893 O O . TYR A 1 494 ? 7.653 -4.835 -6.437 1.00 59.66 494 TYR A O 1
ATOM 3901 N N . ASP A 1 495 ? 8.282 -2.701 -6.187 1.00 51.69 495 ASP A N 1
ATOM 3902 C CA . ASP A 1 495 ? 8.239 -2.757 -4.723 1.00 51.69 495 ASP A CA 1
ATOM 3903 C C . ASP A 1 495 ? 6.941 -2.113 -4.231 1.00 51.69 495 ASP A C 1
ATOM 3905 O O . ASP A 1 495 ? 6.864 -0.913 -3.979 1.00 51.69 495 ASP A O 1
ATOM 3909 N N . VAL A 1 496 ? 5.892 -2.933 -4.187 1.00 44.72 496 VAL A N 1
ATOM 3910 C CA . VAL A 1 496 ? 4.609 -2.634 -3.542 1.00 44.72 496 VAL A CA 1
ATOM 3911 C C . VAL A 1 496 ? 4.352 -3.795 -2.585 1.00 44.72 496 VAL A C 1
ATOM 3913 O O . VAL A 1 496 ? 3.568 -4.691 -2.870 1.00 44.72 496 VAL A O 1
ATOM 3916 N N . LEU A 1 497 ? 5.170 -3.856 -1.535 1.00 43.69 497 LEU A N 1
ATOM 3917 C CA . LEU A 1 497 ? 5.160 -4.830 -0.439 1.00 43.69 497 LEU A CA 1
ATOM 3918 C C . LEU A 1 497 ? 4.185 -6.007 -0.522 1.00 43.69 497 LEU A C 1
ATOM 3920 O O . LEU A 1 497 ? 3.081 -5.976 0.021 1.00 43.69 497 LEU A O 1
ATOM 3924 N N . ASN A 1 498 ? 4.683 -7.119 -1.040 1.00 33.00 498 ASN A N 1
ATOM 3925 C CA . ASN A 1 498 ? 4.924 -8.284 -0.201 1.00 33.00 498 ASN A CA 1
ATOM 3926 C C . ASN A 1 498 ? 5.799 -9.286 -0.957 1.00 33.00 498 ASN A C 1
ATOM 3928 O O . ASN A 1 498 ? 5.695 -9.433 -2.168 1.00 33.00 498 ASN A O 1
ATOM 3932 N N . GLU A 1 499 ? 6.620 -9.989 -0.183 1.00 36.88 499 GLU A N 1
ATOM 3933 C CA . GLU A 1 499 ? 7.375 -11.192 -0.545 1.00 36.88 499 GLU A CA 1
ATOM 3934 C C . GLU A 1 499 ? 8.538 -11.051 -1.542 1.00 36.88 499 GLU A C 1
ATOM 3936 O O . GLU A 1 499 ? 8.419 -11.170 -2.756 1.00 36.88 499 GLU A O 1
ATOM 3941 N N . TYR A 1 500 ? 9.728 -10.938 -0.941 1.00 37.62 500 TYR A N 1
ATOM 3942 C CA . TYR A 1 500 ? 10.829 -11.881 -1.162 1.00 37.62 500 TYR A CA 1
ATOM 3943 C C . TYR A 1 500 ? 11.059 -12.242 -2.642 1.00 37.62 500 TYR A C 1
ATOM 3945 O O . TYR A 1 500 ? 10.561 -13.251 -3.137 1.00 37.62 500 TYR A O 1
ATOM 3953 N N . TYR A 1 501 ? 11.841 -11.404 -3.336 1.00 36.19 501 TYR A N 1
ATOM 3954 C CA . TYR A 1 501 ? 12.255 -11.610 -4.727 1.00 36.19 501 TYR A CA 1
ATOM 3955 C C . TYR A 1 501 ? 12.885 -12.983 -4.937 1.00 36.19 501 TYR A C 1
ATOM 3957 O O . TYR A 1 501 ? 14.091 -13.162 -4.794 1.00 36.19 501 TYR A O 1
ATOM 3965 N N . ASP A 1 502 ? 12.058 -13.922 -5.367 1.00 36.41 502 ASP A N 1
ATOM 3966 C CA . ASP A 1 502 ? 12.508 -15.130 -6.033 1.00 36.41 502 ASP A CA 1
ATOM 3967 C C . ASP A 1 502 ? 11.568 -15.467 -7.193 1.00 36.41 502 ASP A C 1
ATOM 3969 O O . ASP A 1 502 ? 11.274 -16.626 -7.428 1.00 36.41 502 ASP A O 1
ATOM 3973 N N . ASN A 1 503 ? 11.067 -14.455 -7.921 1.00 40.28 503 ASN A N 1
ATOM 3974 C CA . ASN A 1 503 ? 10.455 -14.619 -9.245 1.00 40.28 503 ASN A CA 1
ATOM 3975 C C . ASN A 1 503 ? 10.514 -13.313 -10.033 1.00 40.28 503 ASN A C 1
ATOM 3977 O O . ASN A 1 503 ? 9.833 -12.337 -9.739 1.00 40.28 503 ASN A O 1
ATOM 3981 N N . VAL A 1 504 ? 11.362 -13.305 -11.052 1.00 49.12 504 VAL A N 1
ATOM 3982 C CA . VAL A 1 504 ? 11.662 -12.113 -11.825 1.00 49.12 504 VAL A CA 1
ATOM 3983 C C . VAL A 1 504 ? 10.710 -12.010 -13.021 1.00 49.12 504 VAL A C 1
ATOM 3985 O O . VAL A 1 504 ? 10.682 -12.896 -13.878 1.00 49.12 504 VAL A O 1
ATOM 3988 N N . TYR A 1 505 ? 9.907 -10.947 -13.080 1.00 58.28 505 TYR A N 1
ATOM 3989 C CA . TYR A 1 505 ? 8.905 -10.750 -14.131 1.00 58.28 505 TYR A CA 1
ATOM 3990 C C . TYR A 1 505 ? 9.545 -10.570 -15.508 1.00 58.28 505 TYR A C 1
ATOM 3992 O O . TYR A 1 505 ? 10.310 -9.640 -15.683 1.00 58.28 505 TYR A O 1
ATOM 4000 N N . THR A 1 506 ? 9.200 -11.390 -16.505 1.00 58.41 506 THR A N 1
ATOM 4001 C CA . THR A 1 506 ? 9.754 -11.262 -17.865 1.00 58.41 506 THR A CA 1
ATOM 4002 C C . THR A 1 506 ? 8.709 -10.719 -18.851 1.00 58.41 506 THR A C 1
ATOM 4004 O O . THR A 1 506 ? 7.795 -11.462 -19.214 1.00 58.41 506 THR A O 1
ATOM 4007 N N . PRO A 1 507 ? 8.816 -9.466 -19.333 1.00 58.56 507 PRO A N 1
ATOM 4008 C CA . PRO A 1 507 ? 7.984 -8.941 -20.412 1.00 58.56 507 PRO A CA 1
ATOM 4009 C C . PRO A 1 507 ? 8.081 -9.756 -21.691 1.00 58.56 507 PRO A C 1
ATOM 4011 O O . PRO A 1 507 ? 9.109 -10.372 -21.990 1.00 58.56 507 PRO A O 1
ATOM 4014 N N . VAL A 1 508 ? 7.024 -9.681 -22.498 1.00 57.81 508 VAL A N 1
ATOM 4015 C CA . VAL A 1 508 ? 7.005 -10.297 -23.827 1.00 57.81 508 VAL A CA 1
ATOM 4016 C C . VAL A 1 508 ? 8.055 -9.629 -24.713 1.00 57.81 508 VAL A C 1
ATOM 4018 O O . VAL A 1 508 ? 8.021 -8.421 -24.947 1.00 57.81 508 VAL A O 1
ATOM 4021 N N . THR A 1 509 ? 8.988 -10.438 -25.209 1.00 52.62 509 THR A N 1
ATOM 4022 C CA . THR A 1 509 ? 10.053 -10.025 -26.122 1.00 52.62 509 THR A CA 1
ATOM 4023 C C . THR A 1 509 ? 9.499 -9.862 -27.538 1.00 52.62 509 THR A C 1
ATOM 4025 O O . THR A 1 509 ? 8.935 -10.805 -28.092 1.00 52.62 509 THR A O 1
ATOM 4028 N N . SER A 1 510 ? 9.718 -8.709 -28.168 1.00 49.38 510 SER A N 1
ATOM 4029 C CA . SER A 1 510 ? 9.567 -8.550 -29.620 1.00 49.38 510 SER A CA 1
ATOM 4030 C C . SER A 1 510 ? 10.916 -8.127 -30.187 1.00 49.38 510 SER A C 1
ATOM 4032 O O . SER A 1 510 ? 11.444 -7.087 -29.799 1.00 49.38 510 SER A O 1
ATOM 4034 N N . GLY A 1 511 ? 11.502 -8.993 -31.019 1.00 46.78 511 GLY A N 1
ATOM 4035 C CA . GLY A 1 511 ? 12.904 -8.934 -31.435 1.00 46.78 511 GLY A CA 1
ATOM 4036 C C . GLY A 1 511 ? 13.312 -7.667 -32.187 1.00 46.78 511 GLY A C 1
ATOM 4037 O O . GLY A 1 511 ? 12.479 -6.881 -32.630 1.00 46.78 511 GLY A O 1
ATOM 4038 N N . SER A 1 512 ? 14.625 -7.510 -32.349 1.00 53.09 512 SER A N 1
ATOM 4039 C CA . SER A 1 512 ? 15.236 -6.475 -33.182 1.00 53.09 512 SER A CA 1
ATOM 4040 C C . SER A 1 512 ? 16.448 -7.037 -33.923 1.00 53.09 512 SER A C 1
ATOM 4042 O O . SER A 1 512 ? 17.204 -7.842 -33.365 1.00 53.09 512 SER A O 1
ATOM 4044 N N . TYR A 1 513 ? 16.616 -6.616 -35.175 1.00 51.34 513 TYR A N 1
ATOM 4045 C CA . TYR A 1 513 ? 17.792 -6.881 -35.995 1.00 51.34 513 TYR A CA 1
ATOM 4046 C C . TYR A 1 513 ? 18.614 -5.591 -36.101 1.00 51.34 513 TYR A C 1
ATOM 4048 O O . TYR A 1 513 ? 18.089 -4.534 -36.449 1.00 51.34 513 TYR A O 1
ATOM 4056 N N . LEU A 1 514 ? 19.905 -5.672 -35.786 1.00 46.97 514 LEU A N 1
ATOM 4057 C CA . LEU A 1 514 ? 20.896 -4.679 -36.189 1.00 46.97 514 LEU A CA 1
ATOM 4058 C C . LEU A 1 514 ? 21.399 -5.083 -37.577 1.00 46.97 514 LEU A C 1
ATOM 4060 O O . LEU A 1 514 ? 22.018 -6.142 -37.729 1.00 46.97 514 LEU A O 1
ATOM 4064 N N . ILE A 1 515 ? 21.093 -4.261 -38.581 1.00 42.25 515 ILE A N 1
ATOM 4065 C CA . ILE A 1 515 ? 21.583 -4.438 -39.950 1.00 42.25 515 ILE A CA 1
ATOM 4066 C C . ILE A 1 515 ? 22.905 -3.688 -40.095 1.00 42.25 515 ILE A C 1
ATOM 4068 O O . ILE A 1 515 ? 23.081 -2.564 -39.629 1.00 42.25 515 ILE A O 1
ATOM 4072 N N . ARG A 1 516 ? 23.852 -4.333 -40.765 1.00 43.19 516 ARG A N 1
ATOM 4073 C CA . ARG A 1 516 ? 25.110 -3.739 -41.198 1.00 43.19 516 ARG A CA 1
ATOM 4074 C C . ARG A 1 516 ? 24.964 -3.338 -42.660 1.00 43.19 516 ARG A C 1
ATOM 4076 O O . ARG A 1 516 ? 24.571 -4.174 -43.469 1.00 43.19 516 ARG A O 1
ATOM 4083 N N . SER A 1 517 ? 25.335 -2.110 -43.004 1.00 41.84 517 SER A N 1
ATOM 4084 C CA . SER A 1 517 ? 25.608 -1.767 -44.400 1.00 41.84 517 SER A CA 1
ATOM 4085 C C . SER A 1 517 ? 27.061 -2.133 -44.679 1.00 41.84 517 SER A C 1
ATOM 4087 O O . SER A 1 517 ? 27.975 -1.560 -44.088 1.00 41.84 517 SER A O 1
ATOM 4089 N N . GLY A 1 518 ? 27.278 -3.140 -45.527 1.00 53.91 518 GLY A N 1
ATOM 4090 C CA . GLY A 1 518 ? 28.466 -3.132 -46.375 1.00 53.91 518 GLY A CA 1
ATOM 4091 C C . GLY A 1 518 ? 28.326 -1.942 -47.316 1.00 53.91 518 GLY A C 1
ATOM 4092 O O . GLY A 1 518 ? 27.213 -1.605 -47.710 1.00 53.91 518 GLY A O 1
ATOM 4093 N N . CYS A 1 519 ? 29.420 -1.256 -47.598 1.00 59.19 519 CYS A N 1
ATOM 4094 C CA . CYS A 1 519 ? 29.382 -0.093 -48.470 1.00 59.19 519 CYS A CA 1
ATOM 4095 C C . CYS A 1 519 ? 29.405 -0.476 -49.957 1.00 59.19 519 CYS A C 1
ATOM 4097 O O . CYS A 1 519 ? 29.360 0.423 -50.769 1.00 59.19 519 CYS A O 1
ATOM 4099 N N . CYS A 1 520 ? 29.470 -1.772 -50.293 1.00 63.78 520 CYS A N 1
ATOM 4100 C CA . CYS A 1 520 ? 29.385 -2.266 -51.662 1.00 63.78 520 CYS A CA 1
ATOM 4101 C C . CYS A 1 520 ? 28.309 -3.354 -51.783 1.00 63.78 520 CYS A C 1
ATOM 4103 O O . CYS A 1 520 ? 28.381 -4.376 -51.090 1.00 63.78 520 CYS A O 1
ATOM 4105 N N . GLU A 1 521 ? 27.323 -3.145 -52.660 1.00 62.78 521 GLU A N 1
ATOM 4106 C CA . GLU A 1 521 ? 26.153 -4.024 -52.798 1.00 62.78 521 GLU A CA 1
ATOM 4107 C C . GLU A 1 521 ? 26.265 -5.032 -53.958 1.00 62.78 521 GLU A C 1
ATOM 4109 O O . GLU A 1 521 ? 25.663 -6.105 -53.875 1.00 62.78 521 GLU A O 1
ATOM 4114 N N . ASN A 1 522 ? 27.071 -4.762 -55.000 1.00 68.06 522 ASN A N 1
ATOM 4115 C CA . ASN A 1 522 ? 27.212 -5.666 -56.156 1.00 68.06 522 ASN A CA 1
ATOM 4116 C C . ASN A 1 522 ? 28.647 -5.825 -56.687 1.00 68.06 522 ASN A C 1
ATOM 4118 O O . ASN A 1 522 ? 29.208 -6.928 -56.654 1.00 68.06 522 ASN A O 1
ATOM 4122 N N . ILE A 1 523 ? 29.239 -4.758 -57.221 1.00 72.19 523 ILE A N 1
ATOM 4123 C CA . ILE A 1 523 ? 30.569 -4.767 -57.844 1.00 72.19 523 ILE A CA 1
ATOM 4124 C C . ILE A 1 523 ? 31.378 -3.581 -57.342 1.00 72.19 523 ILE A C 1
ATOM 4126 O O . ILE A 1 523 ? 30.825 -2.519 -57.088 1.00 72.19 523 ILE A O 1
ATOM 4130 N N . ARG A 1 524 ? 32.698 -3.743 -57.231 1.00 84.88 524 ARG A N 1
ATOM 4131 C CA . ARG A 1 524 ? 33.570 -2.604 -56.933 1.00 84.88 524 ARG A CA 1
ATOM 4132 C C . ARG A 1 524 ? 33.506 -1.584 -58.073 1.00 84.88 524 ARG A C 1
ATOM 4134 O O . ARG A 1 524 ? 33.362 -1.965 -59.233 1.00 84.88 524 ARG A O 1
ATOM 4141 N N . GLY A 1 525 ? 33.664 -0.306 -57.752 1.00 82.44 525 GLY A N 1
ATOM 4142 C CA . GLY A 1 525 ? 33.806 0.761 -58.740 1.00 82.44 525 GLY A CA 1
ATOM 4143 C C . GLY A 1 525 ? 32.715 1.828 -58.756 1.00 82.44 525 GLY A C 1
ATOM 4144 O O . GLY A 1 525 ? 32.869 2.727 -59.570 1.00 82.44 525 GLY A O 1
ATOM 4145 N N . ASN A 1 526 ? 31.687 1.760 -57.900 1.00 84.50 526 ASN A N 1
ATOM 4146 C CA . ASN A 1 526 ? 30.763 2.874 -57.627 1.00 84.50 526 ASN A CA 1
ATOM 4147 C C . ASN A 1 526 ? 31.400 3.841 -56.606 1.00 84.50 526 ASN A C 1
ATOM 4149 O O . ASN A 1 526 ? 31.059 3.870 -55.430 1.00 84.50 526 ASN A O 1
ATOM 4153 N N . ILE A 1 527 ? 32.441 4.558 -57.017 1.00 85.38 527 ILE A N 1
ATOM 4154 C CA . ILE A 1 527 ? 33.311 5.325 -56.114 1.00 85.38 527 ILE A CA 1
ATOM 4155 C C . ILE A 1 527 ? 32.627 6.599 -55.602 1.00 85.38 527 ILE A C 1
ATOM 4157 O O . ILE A 1 527 ? 32.943 7.070 -54.502 1.00 85.38 527 ILE A O 1
ATOM 4161 N N . ASP A 1 528 ? 31.718 7.175 -56.390 1.00 81.44 528 ASP A N 1
ATOM 4162 C CA . ASP A 1 528 ? 30.980 8.377 -55.996 1.00 81.44 528 ASP A CA 1
ATOM 4163 C C . ASP A 1 528 ? 29.695 8.076 -55.195 1.00 81.44 528 ASP A C 1
ATOM 4165 O O . ASP A 1 528 ? 29.117 8.994 -54.599 1.00 81.44 528 ASP A O 1
ATOM 4169 N N . GLY A 1 529 ? 29.317 6.795 -55.081 1.00 74.56 529 GLY A N 1
ATOM 4170 C CA . GLY A 1 529 ? 28.211 6.311 -54.260 1.00 74.56 529 GLY A CA 1
ATOM 4171 C C . GLY A 1 529 ? 26.840 6.701 -54.805 1.00 74.56 529 GLY A C 1
ATOM 4172 O O . GLY A 1 529 ? 25.928 6.994 -54.020 1.00 74.56 529 GLY A O 1
ATOM 4173 N N . ASP A 1 530 ? 26.691 6.773 -56.129 1.00 75.31 530 ASP A N 1
ATOM 4174 C CA . ASP A 1 530 ? 25.413 7.097 -56.742 1.00 75.31 530 ASP A CA 1
ATOM 4175 C C . ASP A 1 530 ? 24.367 5.979 -56.549 1.00 75.31 530 ASP A C 1
ATOM 4177 O O . ASP A 1 530 ? 24.662 4.807 -56.304 1.00 75.31 530 ASP A O 1
ATOM 4181 N N . ALA A 1 531 ? 23.087 6.360 -56.608 1.00 62.31 531 ALA A N 1
ATOM 4182 C CA . ALA A 1 531 ? 21.970 5.477 -56.266 1.00 62.31 531 ALA A CA 1
ATOM 4183 C C . ALA A 1 531 ? 21.686 4.380 -57.313 1.00 62.31 531 ALA A C 1
ATOM 4185 O O . ALA A 1 531 ? 20.724 3.625 -57.148 1.00 62.31 531 ALA A O 1
ATOM 4186 N N . LEU A 1 532 ? 22.433 4.339 -58.420 1.00 64.38 532 LEU A N 1
ATOM 4187 C CA . LEU A 1 532 ? 22.223 3.384 -59.505 1.00 64.38 532 LEU A CA 1
ATOM 4188 C C . LEU A 1 532 ? 23.187 2.198 -59.448 1.00 64.38 532 LEU A C 1
ATOM 4190 O O . LEU A 1 532 ? 22.962 1.247 -60.202 1.00 64.38 532 LEU A O 1
ATOM 4194 N N . ASP A 1 533 ? 24.186 2.242 -58.559 1.00 65.06 533 ASP A N 1
ATOM 4195 C CA . ASP A 1 533 ? 25.184 1.186 -58.344 1.00 65.06 533 ASP A CA 1
ATOM 4196 C C . ASP A 1 533 ? 25.846 0.733 -59.659 1.00 65.06 533 ASP A C 1
ATOM 4198 O O . ASP A 1 533 ? 26.058 -0.454 -59.928 1.00 65.06 533 ASP A O 1
ATOM 4202 N N . GLN A 1 534 ? 26.090 1.702 -60.548 1.00 78.25 534 GLN A N 1
ATOM 4203 C CA . GLN A 1 534 ? 26.651 1.492 -61.878 1.00 78.25 534 GLN A CA 1
ATOM 4204 C C . GLN A 1 534 ? 28.056 2.064 -61.939 1.00 78.25 534 GLN A C 1
ATOM 4206 O O . GLN A 1 534 ? 28.248 3.246 -61.730 1.00 78.25 534 GLN A O 1
ATOM 4211 N N . VAL A 1 535 ? 29.016 1.226 -62.329 1.00 85.50 535 VAL A N 1
ATOM 4212 C CA . VAL A 1 535 ? 30.379 1.676 -62.620 1.00 85.50 535 VAL A CA 1
ATOM 4213 C C . VAL A 1 535 ? 30.377 2.459 -63.932 1.00 85.50 535 VAL A C 1
ATOM 4215 O O . VAL A 1 535 ? 30.276 1.863 -65.015 1.00 85.50 535 VAL A O 1
ATOM 4218 N N . ASP A 1 536 ? 30.501 3.778 -63.843 1.00 88.31 536 ASP A N 1
ATOM 4219 C CA . ASP A 1 536 ? 30.485 4.688 -64.978 1.00 88.31 536 ASP A CA 1
ATOM 4220 C C . ASP A 1 536 ? 31.584 5.772 -64.922 1.00 88.31 536 ASP A C 1
ATOM 4222 O O . ASP A 1 536 ? 32.555 5.710 -64.169 1.00 88.31 536 ASP A O 1
ATOM 4226 N N . ILE A 1 537 ? 31.534 6.723 -65.854 1.00 89.69 537 ILE A N 1
ATOM 4227 C CA . ILE A 1 537 ? 32.572 7.747 -65.979 1.00 89.69 537 ILE A CA 1
ATOM 4228 C C . ILE A 1 537 ? 32.624 8.699 -64.772 1.00 89.69 537 ILE A C 1
ATOM 4230 O O . ILE A 1 537 ? 33.689 9.273 -64.527 1.00 89.69 537 ILE A O 1
ATOM 4234 N N . SER A 1 538 ? 31.525 8.903 -64.041 1.00 88.94 538 SER A N 1
ATOM 4235 C CA . SER A 1 538 ? 31.496 9.761 -62.857 1.00 88.94 538 SER A CA 1
ATOM 4236 C C . SER A 1 538 ? 32.394 9.207 -61.756 1.00 88.94 538 SER A C 1
ATOM 4238 O O . SER A 1 538 ? 33.192 9.975 -61.219 1.00 88.94 538 SER A O 1
ATOM 4240 N N . ASP A 1 539 ? 32.414 7.889 -61.557 1.00 89.38 539 ASP A N 1
ATOM 4241 C CA . ASP A 1 539 ? 33.298 7.201 -60.610 1.00 89.38 539 ASP A CA 1
ATOM 4242 C C . ASP A 1 539 ? 34.773 7.456 -60.898 1.00 89.38 539 ASP A C 1
ATOM 4244 O O . ASP A 1 539 ? 35.566 7.786 -60.013 1.00 89.38 539 ASP A O 1
ATOM 4248 N N . LEU A 1 540 ? 35.152 7.351 -62.174 1.00 90.69 540 LEU A N 1
ATOM 4249 C CA . LEU A 1 540 ? 36.521 7.604 -62.605 1.00 90.69 540 LEU A CA 1
ATOM 4250 C C . LEU A 1 540 ? 36.908 9.069 -62.381 1.00 90.69 540 LEU A C 1
ATOM 4252 O O . LEU A 1 540 ? 38.015 9.356 -61.925 1.00 90.69 540 LEU A O 1
ATOM 4256 N N . VAL A 1 541 ? 36.017 10.001 -62.724 1.00 89.50 541 VAL A N 1
ATOM 4257 C CA . VAL A 1 541 ? 36.258 11.438 -62.541 1.00 89.50 541 VAL A CA 1
ATOM 4258 C C . VAL A 1 541 ? 36.385 11.769 -61.058 1.00 89.50 541 VAL A C 1
ATOM 4260 O O . VAL A 1 541 ? 37.321 12.472 -60.676 1.00 89.50 541 VAL A O 1
ATOM 4263 N N . TYR A 1 542 ? 35.491 11.226 -60.234 1.00 88.31 542 TYR A N 1
ATOM 4264 C CA . TYR A 1 542 ? 35.493 11.387 -58.788 1.00 88.31 542 TYR A CA 1
ATOM 4265 C C . TYR A 1 542 ? 36.795 10.861 -58.184 1.00 88.31 542 TYR A C 1
ATOM 4267 O O . TYR A 1 542 ? 37.462 11.554 -57.413 1.00 88.31 542 TYR A O 1
ATOM 4275 N N . TYR A 1 543 ? 37.225 9.669 -58.600 1.00 89.69 543 TYR A N 1
ATOM 4276 C CA . TYR A 1 543 ? 38.423 9.055 -58.053 1.00 89.69 543 TYR A CA 1
ATOM 4277 C C . TYR A 1 543 ? 39.716 9.755 -58.485 1.00 89.69 543 TYR A C 1
ATOM 4279 O O . TYR A 1 543 ? 40.652 9.899 -57.693 1.00 89.69 543 TYR A O 1
ATOM 4287 N N . VAL A 1 544 ? 39.772 10.248 -59.725 1.00 90.50 544 VAL A N 1
ATOM 4288 C CA . VAL A 1 544 ? 40.884 11.079 -60.209 1.00 90.50 544 VAL A CA 1
ATOM 4289 C C . VAL A 1 544 ? 40.948 12.407 -59.453 1.00 90.50 544 VAL A C 1
ATOM 4291 O O . VAL A 1 544 ? 42.047 12.837 -59.099 1.00 90.50 544 VAL A O 1
ATOM 4294 N N . ASP A 1 545 ? 39.810 13.044 -59.171 1.00 89.38 545 ASP A N 1
ATOM 4295 C CA . ASP A 1 545 ? 39.764 14.288 -58.393 1.00 89.38 545 ASP A CA 1
ATOM 4296 C C . ASP A 1 545 ? 40.198 14.067 -56.933 1.00 89.38 545 ASP A C 1
ATOM 4298 O O . ASP A 1 545 ? 41.003 14.828 -56.394 1.00 89.38 545 ASP A O 1
ATOM 4302 N N . TYR A 1 546 ? 39.779 12.964 -56.311 1.00 87.25 546 TYR A N 1
ATOM 4303 C CA . TYR A 1 546 ? 40.281 12.550 -54.998 1.00 87.25 546 TYR A CA 1
ATOM 4304 C C . TYR A 1 546 ? 41.795 12.271 -54.991 1.00 87.25 546 TYR A C 1
ATOM 4306 O O . TYR A 1 546 ? 42.505 12.664 -54.064 1.00 87.25 546 TYR A O 1
ATOM 4314 N N . SER A 1 547 ? 42.311 11.592 -56.015 1.00 85.25 547 SER A N 1
ATOM 4315 C CA . SER A 1 547 ? 43.700 11.110 -56.035 1.00 85.25 547 SER A CA 1
ATOM 4316 C C . SER A 1 547 ? 44.697 12.189 -56.466 1.00 85.25 547 SER A C 1
ATOM 4318 O O . SER A 1 547 ? 45.843 12.201 -56.014 1.00 85.25 547 SER A O 1
ATOM 4320 N N . PHE A 1 548 ? 44.275 13.098 -57.352 1.00 89.06 548 PHE A N 1
ATOM 4321 C CA . PHE A 1 548 ? 45.160 14.043 -58.041 1.00 89.06 548 PHE A CA 1
ATOM 4322 C C . PHE A 1 548 ? 44.618 15.478 -58.129 1.00 89.06 548 PHE A C 1
ATOM 4324 O O . PHE A 1 548 ? 45.305 16.349 -58.672 1.00 89.06 548 PHE A O 1
ATOM 4331 N N . GLY A 1 549 ? 43.413 15.745 -57.620 1.00 82.31 549 GLY A N 1
ATOM 4332 C CA . GLY A 1 549 ? 42.815 17.079 -57.596 1.00 82.31 549 GLY A CA 1
ATOM 4333 C C . GLY A 1 549 ? 43.616 18.076 -56.754 1.00 82.31 549 GLY A C 1
ATOM 4334 O O . GLY A 1 549 ? 44.354 17.722 -55.832 1.00 82.31 549 GLY A O 1
ATOM 4335 N N . SER A 1 550 ? 43.480 19.362 -57.082 1.00 71.00 550 SER A N 1
ATOM 4336 C CA . SER A 1 550 ? 44.060 20.464 -56.306 1.00 71.00 550 SER A CA 1
ATOM 4337 C C . SER A 1 550 ? 43.083 21.651 -56.257 1.00 71.00 550 SER A C 1
ATOM 4339 O O . SER A 1 550 ? 43.013 22.404 -57.234 1.00 71.00 550 SER A O 1
ATOM 4341 N N . PRO A 1 551 ? 42.384 21.893 -55.129 1.00 76.62 551 PRO A N 1
ATOM 4342 C CA . PRO A 1 551 ? 42.464 21.140 -53.872 1.00 76.62 551 PRO A CA 1
ATOM 4343 C C . PRO A 1 551 ? 42.001 19.690 -54.051 1.00 76.62 551 PRO A C 1
ATOM 4345 O O . PRO A 1 551 ? 41.229 19.407 -54.959 1.00 76.62 551 PRO A O 1
ATOM 4348 N N . GLN A 1 552 ? 42.517 18.792 -53.212 1.00 77.38 552 GLN A N 1
ATOM 4349 C CA . GLN A 1 552 ? 42.180 17.371 -53.270 1.00 77.38 552 GLN A CA 1
ATOM 4350 C C . GLN A 1 552 ? 40.661 17.188 -53.154 1.00 77.38 552 GLN A C 1
ATOM 4352 O O . GLN A 1 552 ? 40.044 17.802 -52.275 1.00 77.38 552 GLN A O 1
ATOM 4357 N N . GLY A 1 553 ? 40.080 16.394 -54.056 1.00 77.31 553 GLY A N 1
ATOM 4358 C CA . GLY A 1 553 ? 38.653 16.090 -54.059 1.00 77.31 553 GLY A CA 1
ATOM 4359 C C . GLY A 1 553 ? 38.211 15.333 -52.797 1.00 77.31 553 GLY A C 1
ATOM 4360 O O . GLY A 1 553 ? 39.052 14.886 -52.007 1.00 77.31 553 GLY A O 1
ATOM 4361 N N . PRO A 1 554 ? 36.895 15.194 -52.563 1.00 78.31 554 PRO A N 1
ATOM 4362 C CA . PRO A 1 554 ? 36.369 14.460 -51.415 1.00 78.31 554 PRO A CA 1
ATOM 4363 C C . PRO A 1 554 ? 36.802 12.986 -51.441 1.00 78.31 554 PRO A C 1
ATOM 4365 O O . PRO A 1 554 ? 36.995 12.412 -52.508 1.00 78.31 554 PRO A O 1
ATOM 4368 N N . ALA A 1 555 ? 36.948 12.364 -50.268 1.00 79.00 555 ALA A N 1
ATOM 4369 C CA . ALA A 1 555 ? 37.232 10.931 -50.188 1.00 79.00 555 ALA A CA 1
ATOM 4370 C C . ALA A 1 555 ? 36.083 10.087 -50.780 1.00 79.00 555 ALA A C 1
ATOM 4372 O O . ALA A 1 555 ? 34.933 10.541 -50.742 1.00 79.00 555 ALA A O 1
ATOM 4373 N N . PRO A 1 556 ? 36.370 8.876 -51.301 1.00 77.94 556 PRO A N 1
ATOM 4374 C CA . PRO A 1 556 ? 35.340 7.908 -51.670 1.00 77.94 556 PRO A CA 1
ATOM 4375 C C . PRO A 1 556 ? 34.355 7.667 -50.526 1.00 77.94 556 PRO A C 1
ATOM 4377 O O . PRO A 1 556 ? 34.760 7.589 -49.362 1.00 77.94 556 PRO A O 1
ATOM 4380 N N . SER A 1 557 ? 33.073 7.523 -50.863 1.00 69.19 557 SER A N 1
ATOM 4381 C CA . SER A 1 557 ? 32.016 7.087 -49.936 1.00 69.19 557 SER A CA 1
ATOM 4382 C C . SER A 1 557 ? 32.346 5.717 -49.326 1.00 69.19 557 SER A C 1
ATOM 4384 O O . SER A 1 557 ? 32.077 5.474 -48.147 1.00 69.19 557 SER A O 1
ATOM 4386 N N . CYS A 1 558 ? 33.009 4.861 -50.110 1.00 73.25 558 CYS A N 1
ATOM 4387 C CA . CYS A 1 558 ? 33.518 3.558 -49.723 1.00 73.25 558 CYS A CA 1
ATOM 4388 C C . CYS A 1 558 ? 34.969 3.340 -50.181 1.00 73.25 558 CYS A C 1
ATOM 4390 O O . CYS A 1 558 ? 35.298 3.463 -51.358 1.00 73.25 558 CYS A O 1
ATOM 4392 N N . TYR A 1 559 ? 35.842 2.918 -49.261 1.00 75.50 559 TYR A N 1
ATOM 4393 C CA . TYR A 1 559 ? 37.217 2.527 -49.600 1.00 75.50 559 TYR A CA 1
ATOM 4394 C C . TYR A 1 559 ? 37.299 1.202 -50.378 1.00 75.50 559 TYR A C 1
ATOM 4396 O O . TYR A 1 559 ? 38.177 1.044 -51.217 1.00 75.50 559 TYR A O 1
ATOM 4404 N N . GLU A 1 560 ? 36.400 0.255 -50.105 1.00 76.44 560 GLU A N 1
ATOM 4405 C CA . GLU A 1 560 ? 36.386 -1.069 -50.747 1.00 76.44 560 GLU A CA 1
ATOM 4406 C C . GLU A 1 560 ? 35.879 -0.991 -52.197 1.00 76.44 560 GLU A C 1
ATOM 4408 O O . GLU A 1 560 ? 36.335 -1.755 -53.045 1.00 76.44 560 GLU A O 1
ATOM 4413 N N . GLU A 1 561 ? 34.990 -0.042 -52.514 1.00 81.31 561 GLU A N 1
ATOM 4414 C CA . GLU A 1 561 ? 34.549 0.215 -53.893 1.00 81.31 561 GLU A CA 1
ATOM 4415 C C . GLU A 1 561 ? 35.624 0.907 -54.730 1.00 81.31 561 GLU A C 1
ATOM 4417 O O . GLU A 1 561 ? 35.671 0.693 -55.939 1.00 81.31 561 GLU A O 1
ATOM 4422 N N . ALA A 1 562 ? 36.496 1.698 -54.100 1.00 84.56 562 ALA A N 1
ATOM 4423 C CA . ALA A 1 562 ? 37.598 2.374 -54.776 1.00 84.56 562 ALA A CA 1
ATOM 4424 C C . ALA A 1 562 ? 38.804 1.456 -55.061 1.00 84.56 562 ALA A C 1
ATOM 4426 O O . ALA A 1 562 ? 39.534 1.709 -56.014 1.00 84.56 562 ALA A O 1
ATOM 4427 N N . ASP A 1 563 ? 38.989 0.384 -54.282 1.00 87.06 563 ASP A N 1
ATOM 4428 C CA . ASP A 1 563 ? 40.022 -0.656 -54.461 1.00 87.06 563 ASP A CA 1
ATOM 4429 C C . ASP A 1 563 ? 39.544 -1.696 -55.489 1.00 87.06 563 ASP A C 1
ATOM 4431 O O . ASP A 1 563 ? 39.258 -2.852 -55.167 1.00 87.06 563 ASP A O 1
ATOM 4435 N N . VAL A 1 564 ? 39.319 -1.264 -56.731 1.00 87.12 564 VAL A N 1
ATOM 4436 C CA . VAL A 1 564 ? 38.623 -2.058 -57.760 1.00 87.12 564 VAL A CA 1
ATOM 4437 C C . VAL A 1 564 ? 39.379 -3.315 -58.188 1.00 87.12 564 VAL A C 1
ATOM 4439 O O . VAL A 1 564 ? 38.757 -4.261 -58.687 1.00 87.12 564 VAL A O 1
ATOM 4442 N N . ASP A 1 565 ? 40.696 -3.351 -57.983 1.00 84.06 565 ASP A N 1
ATOM 4443 C CA . ASP A 1 565 ? 41.521 -4.528 -58.248 1.00 84.06 565 ASP A CA 1
ATOM 4444 C C . ASP A 1 565 ? 41.687 -5.453 -57.019 1.00 84.06 565 ASP A C 1
ATOM 4446 O O . ASP A 1 565 ? 42.221 -6.562 -57.154 1.00 84.06 565 ASP A O 1
ATOM 4450 N N . ASN A 1 566 ? 41.131 -5.049 -55.867 1.00 81.94 566 ASN A N 1
ATOM 4451 C CA . ASN A 1 566 ? 41.118 -5.762 -54.588 1.00 81.94 566 ASN A CA 1
ATOM 4452 C C . ASN A 1 566 ? 42.525 -6.128 -54.083 1.00 81.94 566 ASN A C 1
ATOM 4454 O O . ASN A 1 566 ? 42.750 -7.219 -53.542 1.00 81.94 566 ASN A O 1
ATOM 4458 N N . ASN A 1 567 ? 43.496 -5.239 -54.299 1.00 80.56 567 ASN A N 1
ATOM 4459 C CA . ASN A 1 567 ? 44.863 -5.407 -53.817 1.00 80.56 567 ASN A CA 1
ATOM 4460 C C . ASN A 1 567 ? 45.067 -4.816 -52.404 1.00 80.56 567 ASN A C 1
ATOM 4462 O O . ASN A 1 567 ? 46.106 -5.061 -51.776 1.00 80.56 567 ASN A O 1
ATOM 4466 N N . GLY A 1 568 ? 44.067 -4.091 -51.887 1.00 78.88 568 GLY A N 1
ATOM 4467 C CA . GLY A 1 568 ? 44.046 -3.503 -50.549 1.00 78.88 568 GLY A CA 1
ATOM 4468 C C . GLY A 1 568 ? 44.743 -2.143 -50.438 1.00 78.88 568 GLY A C 1
ATOM 4469 O O . GLY A 1 568 ? 44.965 -1.669 -49.321 1.00 78.88 568 GLY A O 1
ATOM 4470 N N . SER A 1 569 ? 45.113 -1.519 -51.558 1.00 82.31 569 SER A N 1
ATOM 4471 C CA . SER A 1 569 ? 45.734 -0.193 -51.631 1.00 82.31 569 SER A CA 1
ATOM 4472 C C . SER A 1 569 ? 45.013 0.656 -52.669 1.00 82.31 569 SER A C 1
ATOM 4474 O O . SER A 1 569 ? 44.891 0.227 -53.799 1.00 82.31 569 SER A O 1
ATOM 4476 N N . LEU A 1 570 ? 44.615 1.881 -52.305 1.00 84.62 570 LEU A N 1
ATOM 4477 C CA . LEU A 1 570 ? 44.084 2.846 -53.272 1.00 84.62 570 LEU A CA 1
ATOM 4478 C C . LEU A 1 570 ? 45.226 3.524 -54.014 1.00 84.62 570 LEU A C 1
ATOM 4480 O O . LEU A 1 570 ? 45.903 4.394 -53.452 1.00 84.62 570 LEU A O 1
ATOM 4484 N N . ASP A 1 571 ? 45.433 3.145 -55.266 1.00 87.75 571 ASP A N 1
ATOM 4485 C CA . ASP A 1 571 ? 46.482 3.733 -56.079 1.00 87.75 571 ASP A CA 1
ATOM 4486 C C . ASP A 1 571 ? 46.101 3.880 -57.561 1.00 87.75 571 ASP A C 1
ATOM 4488 O O . ASP A 1 571 ? 44.951 3.796 -57.985 1.00 87.75 571 ASP A O 1
ATOM 4492 N N . ILE A 1 572 ? 47.085 4.235 -58.387 1.00 90.88 572 ILE A N 1
ATOM 4493 C CA . ILE A 1 572 ? 46.837 4.468 -59.809 1.00 90.88 572 ILE A CA 1
ATOM 4494 C C . ILE A 1 572 ? 46.432 3.186 -60.557 1.00 90.88 572 ILE A C 1
ATOM 4496 O O . ILE A 1 572 ? 45.866 3.286 -61.644 1.00 90.88 572 ILE A O 1
ATOM 4500 N N . ALA A 1 573 ? 46.718 1.997 -60.017 1.00 89.25 573 ALA A N 1
ATOM 4501 C CA . ALA A 1 573 ? 46.315 0.720 -60.592 1.00 89.25 573 ALA A CA 1
ATOM 4502 C C . ALA A 1 573 ? 44.790 0.578 -60.614 1.00 89.25 573 ALA A C 1
ATOM 4504 O O . ALA A 1 573 ? 44.255 0.149 -61.635 1.00 89.25 573 ALA A O 1
ATOM 4505 N N . ASP A 1 574 ? 44.098 1.049 -59.580 1.00 91.44 574 ASP A N 1
ATOM 4506 C CA . ASP A 1 574 ? 42.636 1.059 -59.501 1.00 91.44 574 ASP A CA 1
ATOM 4507 C C . ASP A 1 574 ? 42.009 1.961 -60.576 1.00 91.44 574 ASP A C 1
ATOM 4509 O O . ASP A 1 574 ? 41.084 1.581 -61.298 1.00 91.44 574 ASP A O 1
ATOM 4513 N N . ILE A 1 575 ? 42.591 3.143 -60.788 1.00 91.81 575 ILE A N 1
ATOM 4514 C CA . ILE A 1 575 ? 42.185 4.061 -61.866 1.00 91.81 575 ILE A CA 1
ATOM 4515 C C . ILE A 1 575 ? 42.417 3.415 -63.236 1.00 91.81 575 ILE A C 1
ATOM 4517 O O . ILE A 1 575 ? 41.562 3.476 -64.123 1.00 91.81 575 ILE A O 1
ATOM 4521 N N . VAL A 1 576 ? 43.575 2.778 -63.428 1.00 91.31 576 VAL A N 1
ATOM 4522 C CA . VAL A 1 576 ? 43.902 2.061 -64.669 1.00 91.31 576 VAL A CA 1
ATOM 4523 C C . VAL A 1 576 ? 42.930 0.904 -64.899 1.00 91.31 576 VAL A C 1
ATOM 4525 O O . VAL A 1 576 ? 42.532 0.661 -66.042 1.00 91.31 576 VAL A O 1
ATOM 4528 N N . TYR A 1 577 ? 42.515 0.219 -63.838 1.00 91.19 577 TYR A N 1
ATOM 4529 C CA . TYR A 1 577 ? 41.545 -0.863 -63.894 1.00 91.19 577 TYR A CA 1
ATOM 4530 C C . TYR A 1 577 ? 40.173 -0.350 -64.344 1.00 91.19 577 TYR A C 1
ATOM 4532 O O . TYR A 1 577 ? 39.619 -0.888 -65.304 1.00 91.19 577 TYR A O 1
ATOM 4540 N N . LEU A 1 578 ? 39.663 0.731 -63.742 1.00 89.75 578 LEU A N 1
ATOM 4541 C CA . LEU A 1 578 ? 38.399 1.361 -64.142 1.00 89.75 578 LEU A CA 1
ATOM 4542 C C . LEU A 1 578 ? 38.411 1.809 -65.609 1.00 89.75 578 LEU A C 1
ATOM 4544 O O . LEU A 1 578 ? 37.490 1.499 -66.366 1.00 89.75 578 LEU A O 1
ATOM 4548 N N . VAL A 1 579 ? 39.488 2.467 -66.050 1.00 92.19 579 VAL A N 1
ATOM 4549 C CA . VAL A 1 579 ? 39.658 2.874 -67.456 1.00 92.19 579 VAL A CA 1
ATOM 4550 C C . VAL A 1 579 ? 39.669 1.659 -68.390 1.00 92.19 579 VAL A C 1
ATOM 4552 O O . VAL A 1 579 ? 39.062 1.683 -69.466 1.00 92.19 579 VAL A O 1
ATOM 4555 N N . SER A 1 580 ? 40.363 0.590 -67.995 1.00 90.81 580 SER A N 1
ATOM 4556 C CA . SER A 1 580 ? 40.445 -0.655 -68.759 1.00 90.81 580 SER A CA 1
ATOM 4557 C C . SER A 1 580 ? 39.069 -1.309 -68.903 1.00 90.81 580 SER A C 1
ATOM 4559 O O . SER A 1 580 ? 38.666 -1.654 -70.018 1.00 90.81 580 SER A O 1
ATOM 4561 N N . TYR A 1 581 ? 38.324 -1.418 -67.802 1.00 89.31 581 TYR A N 1
ATOM 4562 C CA . TYR A 1 581 ? 36.972 -1.965 -67.772 1.00 89.31 581 TYR A CA 1
ATOM 4563 C C . TYR A 1 581 ? 36.001 -1.162 -68.652 1.00 89.31 581 TYR A C 1
ATOM 4565 O O . TYR A 1 581 ? 35.393 -1.729 -69.560 1.00 89.31 581 TYR A O 1
ATOM 4573 N N . MET A 1 582 ? 35.919 0.160 -68.464 1.00 88.50 582 MET A N 1
ATOM 4574 C CA . MET A 1 582 ? 34.951 1.012 -69.168 1.00 88.50 582 MET A CA 1
ATOM 4575 C C . MET A 1 582 ? 35.233 1.155 -70.669 1.00 88.50 582 MET A C 1
ATOM 4577 O O . MET A 1 582 ? 34.306 1.179 -71.478 1.00 88.50 582 MET A O 1
ATOM 4581 N N . PHE A 1 583 ? 36.506 1.284 -71.062 1.00 90.44 583 PHE A N 1
ATOM 4582 C CA . PHE A 1 583 ? 36.860 1.733 -72.418 1.00 90.44 583 PHE A CA 1
ATOM 4583 C C . PHE A 1 583 ? 37.622 0.707 -73.251 1.00 90.44 583 PHE A C 1
ATOM 4585 O O . PHE A 1 583 ? 37.661 0.829 -74.476 1.00 90.44 583 PHE A O 1
ATOM 4592 N N . SER A 1 584 ? 38.239 -0.291 -72.617 1.00 83.62 584 SER A N 1
ATOM 4593 C CA . SER A 1 584 ? 39.145 -1.230 -73.294 1.00 83.62 584 SER A CA 1
ATOM 4594 C C . SER A 1 584 ? 38.653 -2.678 -73.278 1.00 83.62 584 SER A C 1
ATOM 4596 O O . SER A 1 584 ? 39.357 -3.559 -73.772 1.00 83.62 584 SER A O 1
ATOM 4598 N N . GLY A 1 585 ? 37.452 -2.937 -72.745 1.00 81.75 585 GLY A N 1
ATOM 4599 C CA . GLY A 1 585 ? 36.918 -4.293 -72.586 1.00 81.75 585 GLY A CA 1
ATOM 4600 C C . GLY A 1 585 ? 37.708 -5.125 -71.573 1.00 81.75 585 GLY A C 1
ATOM 4601 O O . GLY A 1 585 ? 37.824 -6.341 -71.733 1.00 81.75 585 GLY A O 1
ATOM 4602 N N . GLY A 1 586 ? 38.306 -4.456 -70.584 1.00 83.62 586 GLY A N 1
ATOM 4603 C CA . GLY A 1 586 ? 39.003 -5.074 -69.467 1.00 83.62 586 GLY A CA 1
ATOM 4604 C C . GLY A 1 586 ? 38.083 -5.923 -68.580 1.00 83.62 586 GLY A C 1
ATOM 4605 O O . GLY A 1 586 ? 36.871 -5.974 -68.796 1.00 83.62 586 GLY A O 1
ATOM 4606 N N . PRO A 1 587 ? 38.658 -6.630 -67.593 1.00 82.75 587 PRO A N 1
ATOM 4607 C CA . PRO A 1 587 ? 37.884 -7.453 -66.670 1.00 82.75 587 PRO A CA 1
ATOM 4608 C C . PRO A 1 587 ? 36.849 -6.617 -65.904 1.00 82.75 587 PRO A C 1
ATOM 4610 O O . PRO A 1 587 ? 37.100 -5.459 -65.581 1.00 82.75 587 PRO A O 1
ATOM 4613 N N . VAL A 1 588 ? 35.687 -7.222 -65.631 1.00 82.81 588 VAL A N 1
ATOM 4614 C CA . VAL A 1 588 ? 34.665 -6.635 -64.750 1.00 82.81 588 VAL A CA 1
ATOM 4615 C C . VAL A 1 588 ? 35.269 -6.486 -63.351 1.00 82.81 588 VAL A C 1
ATOM 4617 O O . VAL A 1 588 ? 35.895 -7.456 -62.904 1.00 82.81 588 VAL A O 1
ATOM 4620 N N . PRO A 1 589 ? 35.088 -5.335 -62.670 1.00 84.69 589 PRO A N 1
ATOM 4621 C CA . PRO A 1 589 ? 35.506 -5.166 -61.288 1.00 84.69 589 PRO A CA 1
ATOM 4622 C C . PRO A 1 589 ? 35.051 -6.328 -60.421 1.00 84.69 589 PRO A C 1
ATOM 4624 O O . PRO A 1 589 ? 33.986 -6.918 -60.636 1.00 84.69 589 PRO A O 1
ATOM 4627 N N . MET A 1 590 ? 35.896 -6.690 -59.460 1.00 76.94 590 MET A N 1
ATOM 4628 C CA . MET A 1 590 ? 35.622 -7.846 -58.623 1.00 76.94 590 MET A CA 1
ATOM 4629 C C . MET A 1 590 ? 34.321 -7.623 -57.837 1.00 76.94 590 MET A C 1
ATOM 4631 O O . MET A 1 590 ? 34.037 -6.515 -57.382 1.00 76.94 590 MET A O 1
ATOM 4635 N N . SER A 1 591 ? 33.514 -8.676 -57.690 1.00 72.06 591 SER A N 1
ATOM 4636 C CA . SER A 1 591 ? 32.323 -8.627 -56.839 1.00 72.06 591 SER A CA 1
ATOM 4637 C C . SER A 1 591 ? 32.718 -8.415 -55.380 1.00 72.06 591 SER A C 1
ATOM 4639 O O . SER A 1 591 ? 33.745 -8.934 -54.943 1.00 72.06 591 SER A O 1
ATOM 4641 N N . CYS A 1 592 ? 31.871 -7.739 -54.613 1.00 66.94 592 CYS A N 1
ATOM 4642 C CA . CYS A 1 592 ? 32.143 -7.357 -53.225 1.00 66.94 592 CYS A CA 1
ATOM 4643 C C . CYS A 1 592 ? 31.947 -8.471 -52.176 1.00 66.94 592 CYS A C 1
ATOM 4645 O O . CYS A 1 592 ? 31.511 -8.199 -51.060 1.00 66.94 592 CYS A O 1
ATOM 4647 N N . PHE A 1 593 ? 32.290 -9.719 -52.525 1.00 55.78 593 PHE A N 1
ATOM 4648 C CA . PHE A 1 593 ? 32.164 -10.906 -51.665 1.00 55.78 593 PHE A CA 1
ATOM 4649 C C . PHE A 1 593 ? 33.497 -11.413 -51.120 1.00 55.78 593 PHE A C 1
ATOM 4651 O O . PHE A 1 593 ? 34.452 -11.547 -51.921 1.00 55.78 593 PHE A O 1
#

Nearest PDB structures (foldseek):
  7y5q-assembly1_B  TM=4.022E-01  e=5.326E-17  Escherichia coli K-12
  8hgh-assembly1_B  TM=4.018E-01  e=9.975E-17  Escherichia coli K-12
  7ufg-assembly1_B  TM=3.922E-01  e=6.191E-16  Homo sapiens
  8hgg-assembly1_C  TM=4.210E-01  e=9.378E-14  Homo sapiens
  7kv7-assembly1_BBB  TM=3.175E-01  e=8.874E-03  Bacteroides fluxus YIT 12057